Protein AF-0000000087538409 (afdb_homodimer)

pLDDT: mean 85.41, std 25.14, range [17.2, 98.81]

Secondary structure (DSSP, 8-state):
-------------------------------------------------EEEEE-TTTHHHHHHHHHHHHHHHSBHHHH-TTS-SSB--EEEEE--HHHHHHHHHHTS-SEEEESSPPPHHHHHHSTTEEEEEEEEEEEEEEE-TT-GGGGT-SEE-HHHHHHHHHTSS-BHHHH-TTS-S-B-EEEEE-TTSHHHHHHIIIIITTSPPPTTSEEESSHHHHHHHHHT-TTEEEEEEHHHHHHTBTTBEE-EETTB---HHHHHTT-S-SEEEEEEEEESS--HHHHHHHHHHHSHHHHHHHHHTT-EE--/-------------------------------------------------EEEEE-TTTHHHHHHHHHHHHHHHSBHHHH-TTS-SSB--EEEEE--HHHHHHHHHHTS-SEEEESSPPPHHHHHHSTTEEEEEEEEEEEEEEE-TT-GGGGT-SEE-HHHHHHHHHTSS-BHHHH-TTS-S-B-EEEEE-TTSHHHHHHIIIIITTSPPPTTPEEESSHHHHHHHHHT-TTEEEEEEHHHHHHTBTTBEE-EETTB---HHHHHTT-S-SEEEEEEEEESS--HHHHHHHHHHHSHHHHHHHHHTT-EE--

InterPro domains:
  IPR024370 PBP domain [PF12849] (41-295)
  IPR050811 Phosphate-binding ABC transporter substrate-binding [PTHR30570] (4-311)

Sequence (622 aa):
MKKKLMSVLLAAAMVASMAVGCGSDKKASSDSGDTKKTESTEKKTESNQILFNGSSTLAPVITSIATNFFDTYGTWDAYDSSLPKEDIAIYVSAGGSGQGTKAVIDGTSTFGMVARSVKDEEKEAIKDEKEYQVGIDALTIAVNPENPVTGVLDDLSTEQIVSLFSGKYATWKDLDPSLPDEKVVVITRDINGGAHEVFQKNIMGDTEVSSEAIQASSMGELVQDIIDNKYAIGYASFGVANQNAGKVVTLKVNGVEPTKENIIDGSYIIQRPLLIVGSGDPTDVQQAFLDVILGETGQKTVEDMGFIPMKMKKKLMSVLLAAAMVASMAVGCGSDKKASSDSGDTKKTESTEKKTESNQILFNGSSTLAPVITSIATNFFDTYGTWDAYDSSLPKEDIAIYVSAGGSGQGTKAVIDGTSTFGMVARSVKDEEKEAIKDEKEYQVGIDALTIAVNPENPVTGVLDDLSTEQIVSLFSGKYATWKDLDPSLPDEKVVVITRDINGGAHEVFQKNIMGDTEVSSEAIQASSMGELVQDIIDNKYAIGYASFGVANQNAGKVVTLKVNGVEPTKENIIDGSYIIQRPLLIVGSGDPTDVQQAFLDVILGETGQKTVEDMGFIPMK

Radius of gyration: 35.16 Å; Cα contacts (8 Å, |Δi|>4): 1234; chains: 2; bounding box: 107×156×72 Å

Organism: NCBI:txid88431

Foldseek 3Di:
DDDPDDDDDDDDDDDDDDDDDDDDDDDPPPPPPPPPPPPPPVVPPPPLEAEEEAAPLCQVLLVVLQVVVCVVQQAPCSLPVVDDGDGHHYYGYYQHQVVQLVCQLVVVGFKGKHFADDDPVSQVSFAQKDKDFLFKWFFFKKAFPLACVVVVAQEDELVRVLCLQLCVVQAPCSVPVVHDRHGAAEEEADPRHNLLVLCCVQRNNPRDGHPRHHHDPDLLRRLVVRLVDRRYIYTHTQQSCVVVPPSMGTGHYPPHDPDLVCVLVCVRPRMTTTIMMHHPDDDPSRVSSSCSCLDDNNQVSCVVSGGRGPD/DDDDPDDDDDDDDPDPDDDDDDDDDPDPPPPPPPPPPPPPPPPPPPPLEAEEEAAPLCQVLLVVLQVVVCVVQQAPCSLPVVDDRDGHHYYGYYQHQVVQLVCQLVVVGFKGKHFADDDPVSQVSFAQKDKDFLFKWFFFKKAFPLACVVVVAQEDELVRVLCLQLCVVQAPCSVPVVHDRHGAAEEEADPRHNLLVLCCVQRNNPRDGHPRHHHDPDLLRRLVVRLVDRRYIYTHIQQSCVVVPPSMGTGHYPPHDPDLVCVLVCVRPRMTTTIMMHHPDDDPSRVSSSCSCLDDNNQVSCVVSGGRGPD

Solvent-accessible surface area (backbone atoms only — not comparable to full-atom values): 33924 Å² total; per-residue (Å²): 136,86,81,86,74,88,73,93,75,90,86,88,73,92,77,89,90,85,92,86,88,86,84,81,83,78,78,79,76,79,73,78,72,73,75,68,75,71,69,70,68,70,69,74,76,75,74,85,58,43,33,38,28,4,12,54,80,48,30,60,54,53,43,50,44,48,32,52,50,29,43,67,40,46,26,39,24,68,74,38,73,90,42,60,91,41,68,44,42,49,32,34,20,29,56,15,26,69,42,2,55,48,30,40,54,71,62,76,23,59,28,10,25,25,40,40,80,80,49,71,72,55,48,71,59,23,61,63,56,39,80,44,72,54,29,37,44,36,44,37,42,31,27,13,65,76,18,69,54,69,80,75,49,62,60,39,43,67,68,53,49,37,29,44,44,37,44,73,30,47,27,44,27,66,77,37,79,89,40,59,89,42,65,54,40,36,40,40,56,31,86,69,39,42,62,33,58,48,47,36,58,75,64,32,53,89,51,59,68,28,89,81,42,44,64,19,57,40,66,69,51,38,47,48,52,23,53,76,26,49,52,20,37,32,62,29,39,46,24,63,45,59,76,35,63,80,48,44,38,73,40,20,47,70,78,30,53,86,39,73,67,31,46,74,74,51,65,29,70,54,54,32,45,29,29,39,33,35,58,48,79,70,53,72,70,52,44,53,50,51,48,42,48,70,29,71,71,24,23,48,50,36,37,75,71,31,37,43,39,78,112,142,73,85,79,82,80,78,86,93,85,77,84,80,82,78,73,85,76,84,77,82,81,80,80,82,73,77,78,74,79,74,78,72,73,73,71,70,73,71,70,67,70,70,74,74,74,72,84,58,43,34,38,29,4,13,55,80,47,31,62,53,52,43,50,46,48,31,51,50,28,45,66,42,47,26,40,24,68,72,40,73,91,41,60,90,42,69,44,42,48,34,34,19,29,56,16,26,69,42,2,52,48,29,38,56,71,63,77,23,60,28,12,24,25,42,40,81,82,48,69,69,55,47,71,60,24,59,61,55,40,79,44,71,53,28,36,46,38,44,37,42,29,26,12,66,74,18,70,55,68,81,74,48,63,59,38,42,66,67,53,49,37,30,46,44,38,45,75,30,47,24,44,26,68,77,38,78,89,41,59,91,41,64,54,41,38,40,41,54,33,86,68,38,43,63,32,56,50,47,35,59,77,62,32,52,89,52,61,66,28,89,80,41,45,64,22,60,40,65,67,52,38,47,48,53,23,53,76,27,50,52,20,37,32,61,28,41,46,24,62,47,60,75,36,63,82,49,44,38,75,40,20,47,70,78,30,54,86,40,74,67,32,46,72,73,50,67,29,69,55,54,32,45,29,30,38,33,37,58,47,80,71,53,72,71,54,43,52,51,50,48,43,48,69,29,71,70,23,22,48,50,37,38,74,72,31,35,43,40,77,112

Nearest PDB structures (foldseek):
  4omb-assembly4_D  TM=8.340E-01  e=1.895E-20  Pseudomonas aeruginosa
  4jwo-assembly1_A  TM=7.288E-01  e=7.979E-22  Planctopirus limnophila DSM 3776
  4pqj-assembly1_A  TM=8.179E-01  e=4.902E-20  Pseudomonas aeruginosa
  4pqj-assembly2_C  TM=8.189E-01  e=9.236E-20  Pseudomonas aeruginosa
  7dm2-assembly1_A  TM=7.806E-01  e=3.714E-16  Mycobacterium tuberculosis H37Rv

Structure (mmCIF, N/CA/C/O backbone):
data_AF-0000000087538409-model_v1
#
loop_
_entity.id
_entity.type
_entity.pdbx_description
1 polymer 'Phosphate ABC transporter substrate-binding protein'
#
loop_
_atom_site.group_PDB
_atom_site.id
_atom_site.type_symbol
_atom_site.label_atom_id
_atom_site.label_alt_id
_atom_site.label_comp_id
_atom_site.label_asym_id
_atom_site.label_entity_id
_atom_site.label_seq_id
_atom_site.pdbx_PDB_ins_code
_atom_site.Cartn_x
_atom_site.Cartn_y
_atom_site.Cartn_z
_atom_site.occupancy
_atom_site.B_iso_or_equiv
_atom_site.auth_seq_id
_atom_site.auth_comp_id
_atom_site.auth_asym_id
_atom_site.auth_atom_id
_atom_site.pdbx_PDB_model_num
ATOM 1 N N . MET A 1 1 ? -17.938 -83.938 6.137 1 18.19 1 MET A N 1
ATOM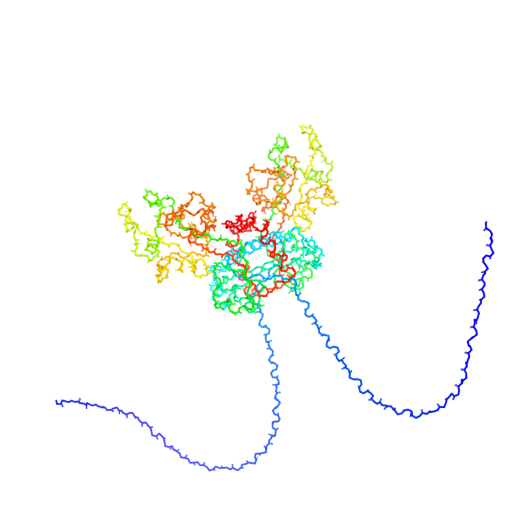 2 C CA . MET A 1 1 ? -18.781 -84.375 7.23 1 18.19 1 MET A CA 1
ATOM 3 C C . MET A 1 1 ? -18.984 -83.312 8.273 1 18.19 1 MET A C 1
ATOM 5 O O . MET A 1 1 ? -20.047 -83.188 8.898 1 18.19 1 MET A O 1
ATOM 9 N N . LYS A 1 2 ? -17.859 -82.625 8.828 1 18.08 2 LYS A N 1
ATOM 10 C CA . LYS A 1 2 ? -17.922 -82.312 10.258 1 18.08 2 LYS A CA 1
ATOM 11 C C . LYS A 1 2 ? -18.891 -81.188 10.523 1 18.08 2 LYS A C 1
ATOM 13 O O . LYS A 1 2 ? -19.234 -80.438 9.602 1 18.08 2 LYS A O 1
ATOM 18 N N . LYS A 1 3 ? -18.5 -80.25 11.602 1 18.27 3 LYS A N 1
ATOM 19 C CA . LYS A 1 3 ? -18.859 -79.875 12.977 1 18.27 3 LYS A CA 1
ATOM 20 C C . LYS A 1 3 ? -19.484 -78.5 13.055 1 18.27 3 LYS A C 1
ATOM 22 O O . LYS A 1 3 ? -18.766 -77.5 12.984 1 18.27 3 LYS A O 1
ATOM 27 N N . LYS A 1 4 ? -20.438 -78.125 12.227 1 22.22 4 LYS A N 1
ATOM 28 C CA . LYS A 1 4 ? -21.266 -76.875 12.227 1 22.22 4 LYS A CA 1
ATOM 29 C C . LYS A 1 4 ? -21.75 -76.562 13.641 1 22.22 4 LYS A C 1
ATOM 31 O O . LYS A 1 4 ? -22.734 -77.125 14.109 1 22.22 4 LYS A O 1
ATOM 36 N N . LEU A 1 5 ? -20.812 -76.312 14.531 1 20.77 5 LEU A N 1
ATOM 37 C CA . LEU A 1 5 ? -20.906 -76.188 15.984 1 20.77 5 LEU A CA 1
ATOM 38 C C . LEU A 1 5 ? -21.984 -75.188 16.375 1 20.77 5 LEU A C 1
ATOM 40 O O . LEU A 1 5 ? -22.406 -74.375 15.562 1 20.77 5 LEU A O 1
ATOM 44 N N . MET A 1 6 ? -21.75 -74.25 17.406 1 20.11 6 MET A N 1
ATOM 45 C CA . MET A 1 6 ? -22.125 -74.125 18.812 1 20.11 6 MET A CA 1
ATOM 46 C C . MET A 1 6 ? -23.172 -73.062 19.016 1 20.11 6 MET A C 1
ATOM 48 O O . MET A 1 6 ? -23.391 -72.188 18.156 1 20.11 6 MET A O 1
ATOM 52 N N . SER A 1 7 ? -23.281 -72.312 20.266 1 19.08 7 SER A N 1
ATOM 53 C CA . SER A 1 7 ? -24.031 -72.25 21.516 1 19.08 7 SER A CA 1
ATOM 54 C C . SER A 1 7 ? -24.656 -70.875 21.734 1 19.08 7 SER A C 1
ATOM 56 O O . SER A 1 7 ? -25.219 -70.625 22.781 1 19.08 7 SER A O 1
ATOM 58 N N . VAL A 1 8 ? -24.844 -70 20.766 1 20.36 8 VAL A N 1
ATOM 59 C CA . VAL A 1 8 ? -24.891 -68.688 21.391 1 20.36 8 VAL A CA 1
ATOM 60 C C . VAL A 1 8 ? -26.078 -68.562 22.344 1 20.36 8 VAL A C 1
ATOM 62 O O . VAL A 1 8 ? -27.203 -68.875 21.969 1 20.36 8 VAL A O 1
ATOM 65 N N . LEU A 1 9 ? -25.938 -68.062 23.609 1 17.55 9 LEU A N 1
ATOM 66 C CA . LEU A 1 9 ? -26.391 -68.188 25 1 17.55 9 LEU A CA 1
ATOM 67 C C . LEU A 1 9 ? -27.578 -67.25 25.25 1 17.55 9 LEU A C 1
ATOM 69 O O . LEU A 1 9 ? -28.594 -67.688 25.812 1 17.55 9 LEU A O 1
ATOM 73 N N . LEU A 1 10 ? -27.531 -65.875 25.281 1 17.89 10 LEU A N 1
ATOM 74 C CA . LEU A 1 10 ? -27.734 -65.312 26.609 1 17.89 10 LEU A CA 1
ATOM 75 C C . LEU A 1 10 ? -29.219 -65.188 26.938 1 17.89 10 LEU A C 1
ATOM 77 O O . LEU A 1 10 ? -30.047 -65.062 26.031 1 17.89 10 LEU A O 1
ATOM 81 N N . ALA A 1 11 ? -29.547 -64.562 28.219 1 17.5 11 ALA A N 1
ATOM 82 C CA . ALA A 1 11 ? -30.234 -64.812 29.484 1 17.5 11 ALA A CA 1
ATOM 83 C C . ALA A 1 11 ? -31.578 -64.125 29.547 1 17.5 11 ALA A C 1
ATOM 85 O O . ALA A 1 11 ? -32.625 -64.75 29.719 1 17.5 11 ALA A O 1
ATOM 86 N N . ALA A 1 12 ? -31.781 -63.031 30.469 1 17.2 12 ALA A N 1
ATOM 87 C CA . ALA A 1 12 ? -32.5 -63.125 31.734 1 17.2 12 ALA A CA 1
ATOM 88 C C . ALA A 1 12 ? -33.906 -62.531 31.625 1 17.2 12 ALA A C 1
ATOM 90 O O . ALA A 1 12 ? -34.094 -61.562 30.891 1 17.2 12 ALA A O 1
ATOM 91 N N . ALA A 1 13 ? -34.906 -62.906 32.469 1 18.64 13 ALA A N 1
ATOM 92 C CA . ALA A 1 13 ? -36.312 -63.25 32.719 1 18.64 13 ALA A CA 1
ATOM 93 C C . ALA A 1 13 ? -37.031 -62.125 33.438 1 18.64 13 ALA A C 1
ATOM 95 O O . ALA A 1 13 ? -38.25 -62.188 33.656 1 18.64 13 ALA A O 1
ATOM 96 N N . MET A 1 14 ? -36.562 -60.906 33.781 1 17.44 14 MET A N 1
ATOM 97 C CA . MET A 1 14 ? -37.156 -60.688 35.094 1 17.44 14 MET A CA 1
ATOM 98 C C . MET A 1 14 ? -38.625 -60.344 34.969 1 17.44 14 MET A C 1
ATOM 100 O O . MET A 1 14 ? -39.031 -59.625 34.062 1 17.44 14 MET A O 1
ATOM 104 N N . VAL A 1 15 ? -39.594 -60.75 35.906 1 19.72 15 VAL A N 1
ATOM 105 C CA . VAL A 1 15 ? -40.969 -61.156 36.125 1 19.72 15 VAL A CA 1
ATOM 106 C C . VAL A 1 15 ? -41.844 -60 36.594 1 19.72 15 VAL A C 1
ATOM 108 O O . VAL A 1 15 ? -42.938 -59.781 36.094 1 19.72 15 VAL A O 1
ATOM 111 N N . ALA A 1 16 ? -41.656 -59.188 37.75 1 18.34 16 ALA A N 1
ATOM 112 C CA . ALA A 1 16 ? -42.656 -59.406 38.781 1 18.34 16 ALA A CA 1
ATOM 113 C C . ALA A 1 16 ? -43.875 -58.531 38.562 1 18.34 16 ALA A C 1
ATOM 115 O O . ALA A 1 16 ? -43.812 -57.531 37.875 1 18.34 16 ALA A O 1
ATOM 116 N N . SER A 1 17 ? -44.719 -58.094 39.688 1 18.78 17 SER A N 1
ATOM 117 C CA . SER A 1 17 ? -46.094 -58.344 40.188 1 18.78 17 SER A CA 1
ATOM 118 C C . SER A 1 17 ? -46.938 -57.062 40.094 1 18.78 17 SER A C 1
ATOM 120 O O . SER A 1 17 ? -46.406 -56 39.812 1 18.78 17 SER A O 1
ATOM 122 N N . MET A 1 18 ? -47.5 -56.375 41.312 1 19.45 18 MET A N 1
ATOM 123 C CA . MET A 1 18 ? -48.875 -56.438 41.812 1 19.45 18 MET A CA 1
ATOM 124 C C . MET A 1 18 ? -49.594 -55.094 41.594 1 19.45 18 MET A C 1
ATOM 126 O O . MET A 1 18 ? -50.688 -55.062 41.031 1 19.45 18 MET A O 1
ATOM 130 N N . ALA A 1 19 ? -49.719 -54.031 42.656 1 20.64 19 ALA A N 1
ATOM 131 C CA . ALA A 1 19 ? -50.906 -53.75 43.438 1 20.64 19 ALA A CA 1
ATOM 132 C C . ALA A 1 19 ? -51.656 -52.531 42.844 1 20.64 19 ALA A C 1
ATOM 134 O O . ALA A 1 19 ? -51.094 -51.719 42.125 1 20.64 19 ALA A O 1
ATOM 135 N N . VAL A 1 20 ? -52.75 -51.781 43.625 1 22.7 20 VAL A N 1
ATOM 136 C CA . VAL A 1 20 ? -54.188 -51.5 43.594 1 22.7 20 VAL A CA 1
ATOM 137 C C . VAL A 1 20 ? -54.406 -50 43.375 1 22.7 20 VAL A C 1
ATOM 139 O O . VAL A 1 20 ? -55.281 -49.625 42.625 1 22.7 20 VAL A O 1
ATOM 142 N N . GLY A 1 21 ? -53.781 -48.938 44.094 1 21.14 21 GLY A N 1
ATOM 143 C CA . GLY A 1 21 ? -54.688 -48.094 44.875 1 21.14 21 GLY A CA 1
ATOM 144 C C . GLY A 1 21 ? -55.344 -47.031 44 1 21.14 21 GLY A C 1
ATOM 145 O O . GLY A 1 21 ? -54.906 -46.75 42.906 1 21.14 21 GLY A O 1
ATOM 146 N N . CYS A 1 22 ? -55.75 -45.656 44.688 1 25.19 22 CYS A N 1
ATOM 147 C CA . CYS A 1 22 ? -56.875 -44.781 45 1 25.19 22 CYS A CA 1
ATOM 148 C C . CYS A 1 22 ? -56.969 -43.625 44.062 1 25.19 22 CYS A C 1
ATOM 150 O O . CYS A 1 22 ? -55.938 -43.188 43.5 1 25.19 22 CYS A O 1
ATOM 152 N N . GLY A 1 23 ? -58.125 -42.906 43.781 1 23.8 23 GLY A N 1
ATOM 153 C CA . GLY A 1 23 ? -58.938 -42.219 42.812 1 23.8 23 GLY A CA 1
ATOM 154 C C . GLY A 1 23 ? -58.656 -40.719 42.75 1 23.8 23 GLY A C 1
ATOM 155 O O . GLY A 1 23 ? -59.344 -39.969 42.062 1 23.8 23 GLY A O 1
ATOM 156 N N . SER A 1 24 ? -57.688 -40.062 43.469 1 24.33 24 SER A N 1
ATOM 157 C CA . SER A 1 24 ? -58.031 -38.719 43.906 1 24.33 24 SER A CA 1
ATOM 158 C C . SER A 1 24 ? -58.156 -37.75 42.75 1 24.33 24 SER A C 1
ATOM 160 O O . SER A 1 24 ? -57.562 -37.969 41.688 1 24.33 24 SER A O 1
ATOM 162 N N . ASP A 1 25 ? -58.938 -36.656 42.906 1 25 25 ASP A N 1
ATOM 163 C CA . ASP A 1 25 ? -59.75 -35.656 42.219 1 25 25 ASP A CA 1
ATOM 164 C C . ASP A 1 25 ? -58.875 -34.562 41.594 1 25 25 ASP A C 1
ATOM 166 O O . ASP A 1 25 ? -58.125 -33.906 42.312 1 25 25 ASP A O 1
ATOM 170 N N . LYS A 1 26 ? -58.312 -34.594 40.406 1 22.38 26 LYS A N 1
ATOM 171 C CA . LYS A 1 26 ? -57.344 -33.688 39.812 1 22.38 26 LYS A CA 1
ATOM 172 C C . LYS A 1 26 ? -58.031 -32.406 39.344 1 22.38 26 LYS A C 1
ATOM 174 O O . LYS A 1 26 ? -58.906 -32.438 38.469 1 22.38 26 LYS A O 1
ATOM 179 N N . LYS A 1 27 ? -58.125 -31.484 40.312 1 25.94 27 LYS A N 1
ATOM 180 C CA . LYS A 1 27 ? -58.5 -30.125 39.969 1 25.94 27 LYS A CA 1
ATOM 181 C C . LYS A 1 27 ? -57.656 -29.594 38.812 1 25.94 27 LYS A C 1
ATOM 183 O O . LYS A 1 27 ? -56.406 -29.734 38.844 1 25.94 27 LYS A O 1
ATOM 188 N N . ALA A 1 28 ? -58.156 -29.359 37.656 1 25.31 28 ALA A N 1
ATOM 189 C CA . ALA A 1 28 ? -57.656 -28.891 36.375 1 25.31 28 ALA A CA 1
ATOM 190 C C . ALA A 1 28 ? -57.094 -27.484 36.469 1 25.31 28 ALA A C 1
ATOM 192 O O . ALA A 1 28 ? -57.812 -26.516 36.688 1 25.31 28 ALA A O 1
ATOM 193 N N . SER A 1 29 ? -56.031 -27.281 37.312 1 25.67 29 SER A N 1
ATOM 194 C CA . SER A 1 29 ? -55.469 -25.922 37.312 1 25.67 29 SER A CA 1
ATOM 195 C C . SER A 1 29 ? -55.094 -25.469 35.906 1 25.67 29 SER A C 1
ATOM 197 O O . SER A 1 29 ? -54.375 -26.188 35.188 1 25.67 29 SER A O 1
ATOM 199 N N . SER A 1 30 ? -56 -24.594 35.25 1 27.72 30 SER A N 1
ATOM 200 C CA . SER A 1 30 ? -55.844 -23.906 34 1 27.72 30 SER A CA 1
ATOM 201 C C . SER A 1 30 ? -54.5 -23.141 33.938 1 27.72 30 SER A C 1
ATOM 203 O O . SER A 1 30 ? -54.312 -22.188 34.656 1 27.72 30 SER A O 1
ATOM 205 N N . ASP A 1 31 ? -53.406 -23.812 33.812 1 27.62 31 ASP A N 1
ATOM 206 C CA . ASP A 1 31 ? -52.094 -23.203 33.656 1 27.62 31 ASP A CA 1
ATOM 207 C C . ASP A 1 31 ? -52.031 -22.344 32.406 1 27.62 31 ASP A C 1
ATOM 209 O O . ASP A 1 31 ? -52.219 -22.844 31.281 1 27.62 31 ASP A O 1
ATOM 213 N N . SER A 1 32 ? -52.719 -21.109 32.469 1 32.84 32 SER A N 1
ATOM 214 C CA . SER A 1 32 ? -52.469 -20.125 31.438 1 32.84 32 SER A CA 1
ATOM 215 C C . SER A 1 32 ? -50.969 -20.016 31.141 1 32.84 32 SER A C 1
ATOM 217 O O . SER A 1 32 ? -50.188 -19.641 32.031 1 32.84 32 SER A O 1
ATOM 219 N N . GLY A 1 33 ? -50.469 -20.875 30.312 1 30.36 33 GLY A N 1
ATOM 220 C CA . GLY A 1 33 ? -49.125 -20.859 29.75 1 30.36 33 GLY A CA 1
ATOM 221 C C . GLY A 1 33 ? -48.75 -19.5 29.188 1 30.36 33 GLY A C 1
ATOM 222 O O . GLY A 1 33 ? -49.375 -19.016 28.25 1 30.36 33 GLY A O 1
ATOM 223 N N . ASP A 1 34 ? -48.406 -18.609 30.109 1 33.59 34 ASP A N 1
ATOM 224 C CA . ASP A 1 34 ? -47.75 -17.391 29.656 1 33.59 34 ASP A CA 1
ATOM 225 C C . ASP A 1 34 ? -46.656 -17.719 28.641 1 33.59 34 ASP A C 1
ATOM 227 O O . ASP A 1 34 ? -45.719 -18.484 28.922 1 33.59 34 ASP A O 1
ATOM 231 N N . THR A 1 35 ? -47.062 -17.828 27.406 1 28.41 35 THR A N 1
ATOM 232 C CA . THR A 1 35 ? -46.062 -17.812 26.344 1 28.41 35 THR A CA 1
ATOM 233 C C . THR A 1 35 ? -45.094 -16.641 26.531 1 28.41 35 THR A C 1
ATOM 235 O O . THR A 1 35 ? -45.5 -15.484 26.422 1 28.41 35 THR A O 1
ATOM 238 N N . LYS A 1 36 ? -44.156 -16.797 27.438 1 32.44 36 LY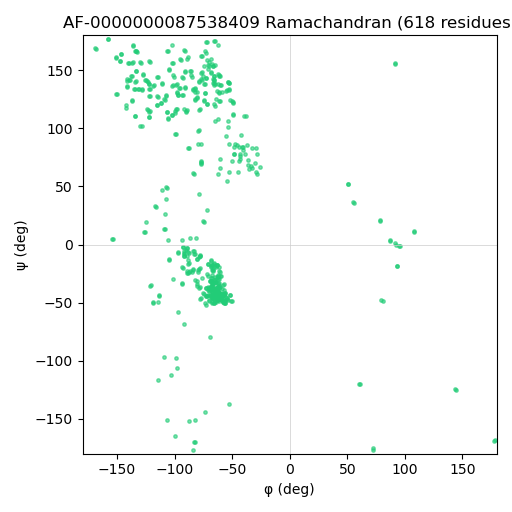S A N 1
ATOM 239 C CA . LYS A 1 36 ? -43 -15.922 27.391 1 32.44 36 LYS A CA 1
ATOM 240 C C . LYS A 1 36 ? -42.5 -15.719 25.953 1 32.44 36 LYS A C 1
ATOM 242 O O . LYS A 1 36 ? -42.156 -16.688 25.281 1 32.44 36 LYS A O 1
ATOM 247 N N . LYS A 1 37 ? -42.969 -14.664 25.375 1 32.66 37 LYS A N 1
ATOM 248 C CA . LYS A 1 37 ? -42.219 -14.172 24.219 1 32.66 37 LYS A CA 1
ATOM 249 C C . LYS A 1 37 ? -40.719 -14.258 24.469 1 32.66 37 LYS A C 1
ATOM 251 O O . LYS A 1 37 ? -40.188 -13.586 25.344 1 32.66 37 LYS A O 1
ATOM 256 N N . THR A 1 38 ? -40.188 -15.43 24.281 1 31.78 38 THR A N 1
ATOM 257 C CA . THR A 1 38 ? -38.75 -15.438 24.109 1 31.78 38 THR A CA 1
ATOM 258 C C . THR A 1 38 ? -38.312 -14.328 23.172 1 31.78 38 THR A C 1
ATOM 260 O O . THR A 1 38 ? -38.594 -14.359 21.969 1 31.78 38 THR A O 1
ATOM 263 N N . GLU A 1 39 ? -38.375 -13.078 23.641 1 32.16 39 GLU A N 1
ATOM 264 C CA . GLU A 1 39 ? -37.594 -12.117 22.891 1 32.16 39 GLU A CA 1
ATOM 265 C C . GLU A 1 39 ? -36.25 -12.734 22.438 1 32.16 39 GLU A C 1
ATOM 267 O O . GLU A 1 39 ? -35.438 -13.141 23.25 1 32.16 39 GLU A O 1
ATOM 272 N N . SER A 1 40 ? -36.312 -13.516 21.422 1 31.45 40 SER A N 1
ATOM 273 C CA . SER A 1 40 ? -35.062 -13.766 20.734 1 31.45 40 SER A CA 1
ATOM 274 C C . SER A 1 40 ? -34.156 -12.523 20.734 1 31.45 40 SER A C 1
ATOM 276 O O . SER A 1 40 ? -34.5 -11.516 20.109 1 31.45 40 SER A O 1
ATOM 278 N N . THR A 1 41 ? -33.719 -12.125 21.922 1 32.75 41 THR A N 1
ATOM 279 C CA . THR A 1 41 ? -32.562 -11.234 21.781 1 32.75 41 THR A CA 1
ATOM 280 C C . THR A 1 41 ? -31.703 -11.633 20.578 1 32.75 41 THR A C 1
ATOM 282 O O . THR A 1 41 ? -31.109 -12.703 20.562 1 32.75 41 THR A O 1
ATOM 285 N N . GLU A 1 42 ? -32.188 -11.477 19.422 1 34.81 42 GLU A N 1
ATOM 286 C CA . GLU A 1 42 ? -31.219 -11.508 18.328 1 34.81 42 GLU A CA 1
ATOM 287 C C . GLU A 1 42 ? -29.859 -11 18.797 1 34.81 42 GLU A C 1
ATOM 289 O O . GLU A 1 42 ? -29.719 -9.844 19.188 1 34.81 42 GLU A O 1
ATOM 294 N N . LYS A 1 43 ? -29.219 -11.742 19.594 1 35.47 43 LYS A N 1
ATOM 295 C CA . LYS A 1 43 ? -27.812 -11.406 19.844 1 35.47 43 LYS A CA 1
ATOM 296 C C . LYS A 1 43 ? -27.188 -10.719 18.625 1 35.47 43 LYS A C 1
ATOM 298 O O . LYS A 1 43 ? -27.141 -11.297 17.547 1 35.47 43 LYS A O 1
ATOM 303 N N . LYS A 1 44 ? -27.312 -9.531 18.406 1 38.25 44 LYS A N 1
ATOM 304 C CA . LYS A 1 44 ? -26.5 -8.773 17.469 1 38.25 44 LYS A CA 1
ATOM 305 C C . LYS A 1 44 ? -25.109 -9.383 17.328 1 38.25 44 LYS A C 1
ATOM 307 O O . LYS A 1 44 ? -24.297 -9.297 18.25 1 38.25 44 LYS A O 1
ATOM 312 N N . THR A 1 45 ? -24.766 -10.531 16.938 1 44.22 45 THR A N 1
ATOM 313 C CA . THR A 1 45 ? -23.469 -11.172 16.703 1 44.22 45 THR A CA 1
ATOM 314 C C . THR A 1 45 ? -22.484 -10.18 16.109 1 44.22 45 THR A C 1
ATOM 316 O O . THR A 1 45 ? -22.688 -9.664 15.016 1 44.22 45 THR A O 1
ATOM 319 N N . GLU A 1 46 ? -21.812 -9.414 16.922 1 58.22 46 GLU A N 1
ATOM 320 C CA . GLU A 1 46 ? -20.781 -8.43 16.625 1 58.22 46 GLU A CA 1
ATOM 321 C C . GLU A 1 46 ? -19.844 -8.922 15.523 1 58.22 46 GLU A C 1
ATOM 323 O O . GLU A 1 46 ? -19.328 -10.047 15.594 1 58.22 46 GLU A O 1
ATOM 328 N N . SER A 1 47 ? -19.875 -8.32 14.32 1 77.5 47 SER A N 1
ATOM 329 C CA . SER A 1 47 ? -19 -8.617 13.18 1 77.5 47 SER A CA 1
ATOM 330 C C . SER A 1 47 ? -17.547 -8.648 13.602 1 77.5 47 SER A C 1
ATOM 332 O O . SER A 1 47 ? -17.109 -7.852 14.43 1 77.5 47 SER A O 1
ATOM 334 N N . ASN A 1 48 ? -16.797 -9.773 13.414 1 91.5 48 ASN A N 1
ATOM 335 C CA . ASN A 1 48 ? -15.367 -9.883 13.68 1 91.5 48 ASN A CA 1
ATOM 336 C C . ASN A 1 48 ? -14.539 -9.172 12.617 1 91.5 48 ASN A C 1
ATOM 338 O O . ASN A 1 48 ? -13.336 -9.43 12.477 1 91.5 48 ASN A O 1
ATOM 342 N N . GLN A 1 49 ? -15.242 -8.273 11.922 1 94.75 49 GLN A N 1
ATOM 343 C CA . GLN A 1 49 ? -14.516 -7.395 11.008 1 94.75 49 GLN A CA 1
ATOM 344 C C . GLN A 1 49 ? -13.836 -6.258 11.766 1 94.75 49 GLN A C 1
ATOM 346 O O . GLN A 1 49 ? -14.383 -5.734 12.734 1 94.75 49 GLN A O 1
ATOM 351 N N . ILE A 1 50 ? -12.648 -5.934 11.336 1 98.19 50 ILE A N 1
ATOM 352 C CA . ILE A 1 50 ? -11.938 -4.797 11.914 1 98.19 50 ILE A CA 1
ATOM 353 C C . ILE A 1 50 ? -11.875 -3.658 10.898 1 98.19 50 ILE A C 1
ATOM 355 O O . ILE A 1 50 ? -11.43 -3.85 9.766 1 98.19 50 ILE A O 1
ATOM 359 N N . LEU A 1 51 ? -12.344 -2.494 11.281 1 98.31 51 LEU A N 1
ATOM 360 C CA . LEU A 1 51 ? -12.312 -1.313 10.422 1 98.31 51 LEU A CA 1
ATOM 361 C C . LEU A 1 51 ? -11.266 -0.315 10.914 1 98.31 51 LEU A C 1
ATOM 363 O O . LEU A 1 51 ? -11.242 0.032 12.094 1 98.31 51 LEU A O 1
ATOM 367 N N . PHE A 1 52 ? -10.414 0.088 10.008 1 98.75 52 PHE A N 1
ATOM 368 C CA . PHE A 1 52 ? -9.484 1.191 10.234 1 98.75 52 PHE A CA 1
ATOM 369 C C . PHE A 1 52 ? -9.867 2.4 9.383 1 98.75 52 PHE A C 1
ATOM 371 O O . PHE A 1 52 ? -10.25 2.256 8.219 1 98.75 52 PHE A O 1
ATOM 378 N N . ASN A 1 53 ? -9.789 3.611 9.953 1 97.94 53 ASN A N 1
ATOM 379 C CA . ASN A 1 53 ? -9.961 4.879 9.25 1 97.94 53 ASN A CA 1
ATOM 380 C C . ASN A 1 53 ? -8.992 5.941 9.766 1 97.94 53 ASN A C 1
ATOM 382 O O . ASN A 1 53 ? -8.688 5.988 10.961 1 97.94 53 ASN A O 1
ATOM 386 N N . GLY A 1 54 ? -8.453 6.797 8.828 1 95.69 54 GLY A N 1
ATOM 387 C CA . GLY A 1 54 ? -7.707 7.93 9.352 1 95.69 54 GLY A CA 1
ATOM 388 C C . GLY A 1 54 ? -6.504 8.297 8.508 1 95.69 54 GLY A C 1
ATOM 389 O O . GLY A 1 54 ? -6.621 8.461 7.289 1 95.69 54 GLY A O 1
ATOM 390 N N . SER A 1 55 ? -5.348 8.328 9.102 1 93.25 55 SER A N 1
ATOM 391 C CA . SER A 1 55 ? -4.102 8.828 8.523 1 93.25 55 SER A CA 1
ATOM 392 C C . SER A 1 55 ? -3.82 8.188 7.172 1 93.25 55 SER A C 1
ATOM 394 O O . SER A 1 55 ? -3.738 6.965 7.062 1 93.25 55 SER A O 1
ATOM 396 N N . SER A 1 56 ? -3.656 9.109 6.191 1 91.25 56 SER A N 1
ATOM 397 C CA . SER A 1 56 ? -3.271 8.625 4.867 1 91.25 56 SER A CA 1
ATOM 398 C C . SER A 1 56 ? -1.852 8.07 4.871 1 91.25 56 SER A C 1
ATOM 400 O O . SER A 1 56 ? -1.481 7.293 3.992 1 91.25 56 SER A O 1
ATOM 402 N N . THR A 1 57 ? -1.023 8.414 5.844 1 90.62 57 THR A N 1
ATOM 403 C CA . THR A 1 57 ? 0.32 7.867 6.004 1 90.62 57 THR A CA 1
ATOM 404 C C . THR A 1 57 ? 0.264 6.406 6.438 1 90.62 57 THR A C 1
ATOM 406 O O . THR A 1 57 ? 1.009 5.566 5.926 1 90.62 57 THR A O 1
ATOM 409 N N . LEU A 1 58 ? -0.646 6.086 7.305 1 95.25 58 LEU A N 1
ATOM 410 C CA . LEU A 1 58 ? -0.7 4.762 7.918 1 95.25 58 LEU A CA 1
ATOM 411 C C . LEU A 1 58 ? -1.534 3.805 7.074 1 95.25 58 LEU A C 1
ATOM 413 O O . LEU A 1 58 ? -1.37 2.586 7.164 1 95.25 58 LEU A O 1
ATOM 417 N N . ALA A 1 59 ? -2.461 4.305 6.27 1 95.88 59 ALA A N 1
ATOM 418 C CA . ALA A 1 59 ? -3.426 3.453 5.574 1 95.88 59 ALA A CA 1
ATOM 419 C C . ALA A 1 59 ? -2.717 2.4 4.73 1 95.88 59 ALA A C 1
ATOM 421 O O . ALA A 1 59 ? -2.988 1.205 4.859 1 95.88 59 ALA A O 1
ATOM 422 N N . PRO A 1 60 ? -1.716 2.764 3.902 1 94.06 60 PRO A N 1
ATOM 423 C CA . PRO A 1 60 ? -1.017 1.731 3.133 1 94.06 60 PRO A CA 1
ATOM 424 C C . PRO A 1 60 ? -0.246 0.755 4.02 1 94.06 60 PRO A C 1
ATOM 426 O O . PRO A 1 60 ? -0.116 -0.424 3.678 1 94.06 60 PRO A O 1
ATOM 429 N N . VAL A 1 61 ? 0.242 1.2 5.152 1 96 61 VAL A N 1
ATOM 430 C CA . VAL A 1 61 ? 1 0.351 6.062 1 96 61 VAL A CA 1
ATOM 431 C C . VAL A 1 61 ? 0.085 -0.72 6.656 1 96 61 VAL A C 1
ATOM 433 O O . VAL A 1 61 ? 0.388 -1.913 6.582 1 96 61 VAL A O 1
ATOM 436 N N . ILE A 1 62 ? -1.027 -0.287 7.156 1 98.38 62 ILE A N 1
ATOM 437 C CA . ILE A 1 62 ? -1.954 -1.211 7.801 1 98.38 62 ILE A CA 1
ATOM 438 C C . ILE A 1 62 ? -2.549 -2.156 6.762 1 98.38 62 ILE A C 1
ATOM 440 O O . ILE A 1 62 ? -2.744 -3.344 7.031 1 98.38 62 ILE A O 1
ATOM 444 N N . THR A 1 63 ? -2.824 -1.656 5.586 1 97.88 63 THR A N 1
ATOM 445 C CA . THR A 1 63 ? -3.318 -2.518 4.52 1 97.88 63 THR A CA 1
ATOM 446 C C . THR A 1 63 ? -2.299 -3.605 4.184 1 97.88 63 THR A C 1
ATOM 448 O O . THR A 1 63 ? -2.662 -4.77 4.004 1 97.88 63 THR A O 1
ATOM 451 N N . SER A 1 64 ? -1.058 -3.213 4.043 1 95.94 64 SER A N 1
ATOM 452 C CA . SER A 1 64 ? -0.011 -4.184 3.746 1 95.94 64 SER A CA 1
ATOM 453 C C . SER A 1 64 ? 0.072 -5.258 4.824 1 95.94 64 SER A C 1
ATOM 455 O O . SER A 1 64 ? 0.137 -6.449 4.52 1 95.94 64 SER A O 1
ATOM 457 N N . ILE A 1 65 ? 0.028 -4.855 6.07 1 97.56 65 ILE A N 1
ATOM 458 C CA . ILE A 1 65 ? 0.083 -5.801 7.18 1 97.56 65 ILE A CA 1
ATOM 459 C C . ILE A 1 65 ? -1.148 -6.703 7.152 1 97.56 65 ILE A C 1
ATOM 461 O O . ILE A 1 65 ? -1.038 -7.922 7.316 1 97.56 65 ILE A O 1
ATOM 465 N N . ALA A 1 66 ? -2.281 -6.102 6.914 1 98.06 66 ALA A N 1
ATOM 466 C CA . ALA A 1 66 ? -3.537 -6.848 6.871 1 98.06 66 ALA A CA 1
ATOM 467 C C . ALA A 1 66 ? -3.541 -7.848 5.723 1 98.06 66 ALA A C 1
ATOM 469 O O . ALA A 1 66 ? -3.982 -8.992 5.883 1 98.06 66 ALA A O 1
ATOM 470 N N . THR A 1 67 ? -3.107 -7.441 4.598 1 95 67 THR A N 1
ATOM 471 C CA . THR A 1 67 ? -3.055 -8.305 3.422 1 95 67 THR A CA 1
ATOM 472 C C . THR A 1 67 ? -2.135 -9.492 3.666 1 95 67 THR A C 1
ATOM 474 O O . THR A 1 67 ? -2.51 -10.641 3.406 1 95 67 THR A O 1
ATOM 477 N N . ASN A 1 68 ? -0.946 -9.203 4.211 1 93.75 68 ASN A N 1
ATOM 478 C CA . ASN A 1 68 ? -0.015 -10.281 4.531 1 93.75 68 ASN A CA 1
ATOM 479 C C . ASN A 1 68 ? -0.601 -11.242 5.566 1 93.75 68 ASN A C 1
ATOM 481 O O . ASN A 1 68 ? -0.412 -12.453 5.473 1 93.75 68 ASN A O 1
ATOM 485 N N . PHE A 1 69 ? -1.23 -10.695 6.527 1 96 69 PHE A N 1
ATOM 486 C CA . PHE A 1 69 ? -1.867 -11.484 7.574 1 96 69 PHE A CA 1
ATOM 487 C C . PHE A 1 69 ? -2.912 -12.422 6.98 1 96 69 PHE A C 1
ATOM 489 O O . PHE A 1 69 ? -2.934 -13.617 7.289 1 96 69 PHE A O 1
ATOM 496 N N . PHE A 1 70 ? -3.73 -11.984 6.102 1 94.5 70 PHE A N 1
ATOM 497 C CA . PHE A 1 70 ? -4.719 -12.812 5.418 1 94.5 70 PHE A CA 1
ATOM 498 C C . PHE A 1 70 ? -4.043 -13.875 4.562 1 94.5 70 PHE A C 1
ATOM 500 O O . PHE A 1 70 ? -4.418 -15.047 4.605 1 94.5 70 PHE A O 1
ATOM 507 N N . ASP A 1 71 ? -3.107 -13.406 3.789 1 91.31 71 ASP A N 1
ATOM 508 C CA . ASP A 1 71 ? -2.443 -14.336 2.879 1 91.31 71 ASP A CA 1
ATOM 509 C C . ASP A 1 71 ? -1.821 -15.5 3.643 1 91.31 71 ASP A C 1
ATOM 511 O O . ASP A 1 71 ? -1.798 -16.625 3.15 1 91.31 71 ASP A O 1
ATOM 515 N N . THR A 1 72 ? -1.343 -15.195 4.84 1 91.19 72 THR A N 1
ATOM 516 C CA . THR A 1 72 ? -0.645 -16.203 5.621 1 91.19 72 THR A CA 1
ATOM 517 C C . THR A 1 72 ? -1.638 -17.156 6.285 1 91.19 72 THR A C 1
ATOM 519 O O . THR A 1 72 ? -1.413 -18.375 6.328 1 91.19 72 THR A O 1
ATOM 522 N N . TYR A 1 73 ? -2.793 -16.609 6.742 1 93.25 73 TYR A N 1
ATOM 523 C CA . TYR A 1 73 ? -3.594 -17.438 7.629 1 93.25 73 TYR A CA 1
ATOM 524 C C . TYR A 1 73 ? -4.984 -17.672 7.051 1 93.25 73 TYR A C 1
ATOM 526 O O . TYR A 1 73 ? -5.621 -18.688 7.344 1 93.25 73 TYR A O 1
ATOM 534 N N . GLY A 1 74 ? -5.531 -16.719 6.383 1 92.25 74 GLY A N 1
ATOM 535 C CA . GLY A 1 74 ? -6.84 -16.828 5.758 1 92.25 74 GLY A CA 1
ATOM 536 C C . GLY A 1 74 ? -7.984 -16.641 6.734 1 92.25 74 GLY A C 1
ATOM 537 O O . GLY A 1 74 ? -8.875 -15.82 6.5 1 92.25 74 GLY A O 1
ATOM 538 N N . THR A 1 75 ? -7.836 -17.406 7.91 1 95.12 75 THR A N 1
ATOM 539 C CA . THR A 1 75 ? -8.883 -17.359 8.922 1 95.12 75 THR A CA 1
ATOM 540 C C . THR A 1 75 ? -8.289 -17.078 10.305 1 95.12 75 THR A C 1
ATOM 542 O O . THR A 1 75 ? -7.109 -17.344 10.539 1 95.12 75 THR A O 1
ATOM 545 N N . TRP A 1 76 ? -9.172 -16.547 11.156 1 97.19 76 TRP A N 1
ATOM 546 C CA . TRP A 1 76 ? -8.711 -16.172 12.492 1 97.19 76 TRP A CA 1
ATOM 547 C C . TRP A 1 76 ? -8.211 -17.391 13.25 1 97.19 76 TRP A C 1
ATOM 549 O O . TRP A 1 76 ? -7.191 -17.344 13.938 1 97.19 76 TRP A O 1
ATOM 559 N N . ASP A 1 77 ? -8.891 -18.516 13.141 1 97.25 77 ASP A N 1
ATOM 560 C CA . ASP A 1 77 ? -8.531 -19.703 13.898 1 97.25 77 ASP A CA 1
ATOM 561 C C . ASP A 1 77 ? -7.234 -20.312 13.375 1 97.25 77 ASP A C 1
ATOM 563 O O . ASP A 1 77 ? -6.574 -21.094 14.078 1 97.25 77 ASP A O 1
ATOM 567 N N . ALA A 1 78 ? -6.938 -20.109 12.141 1 95.12 78 ALA A N 1
ATOM 568 C CA . ALA A 1 78 ? -5.648 -20.578 11.617 1 95.12 78 ALA A CA 1
ATOM 569 C C . ALA A 1 78 ? -4.492 -19.844 12.297 1 95.12 78 ALA A C 1
ATOM 571 O O . ALA A 1 78 ? -3.402 -20.406 12.453 1 95.12 78 ALA A O 1
ATOM 572 N N . TYR A 1 79 ? -4.633 -18.594 12.695 1 96.44 79 TYR A N 1
ATOM 573 C CA . TYR A 1 79 ? -3.652 -17.828 13.461 1 96.44 79 TYR A CA 1
ATOM 574 C C . TYR A 1 79 ? -3.594 -18.312 14.906 1 96.44 79 TYR A C 1
ATOM 576 O O . TYR A 1 79 ? -2.508 -18.484 15.461 1 96.44 79 TYR A O 1
ATOM 584 N N . ASP A 1 80 ? -4.695 -18.359 15.477 1 97.62 80 ASP A N 1
ATOM 585 C CA . ASP A 1 80 ? -4.879 -18.812 16.859 1 97.62 80 ASP A CA 1
ATOM 586 C C . ASP A 1 80 ? -6.164 -19.625 17 1 97.62 80 ASP A C 1
ATOM 588 O O . ASP A 1 80 ? -7.266 -19.094 16.812 1 97.62 80 ASP A O 1
ATOM 592 N N . SER A 1 81 ? -6.07 -20.828 17.344 1 97.31 81 SER A N 1
ATOM 593 C CA . SER A 1 81 ? -7.168 -21.797 17.344 1 97.31 81 SER A CA 1
ATOM 594 C C . SER A 1 81 ? -8.281 -21.375 18.297 1 97.31 81 SER A C 1
ATOM 596 O O . SER A 1 81 ? -9.398 -21.891 18.219 1 97.31 81 SER A O 1
ATOM 598 N N . SER A 1 82 ? -8 -20.516 19.234 1 97.56 82 SER A N 1
ATOM 599 C CA . SER A 1 82 ? -9 -20.047 20.188 1 97.56 82 SER A CA 1
ATOM 600 C C . SER A 1 82 ? -9.914 -19 19.578 1 97.56 82 SER A C 1
ATOM 602 O O . SER A 1 82 ? -10.945 -18.656 20.141 1 97.56 82 SER A O 1
ATOM 604 N N . LEU A 1 83 ? -9.555 -18.531 18.375 1 97.75 83 LEU A N 1
ATOM 605 C CA . LEU A 1 83 ? -10.32 -17.484 17.719 1 97.75 83 LEU A CA 1
ATOM 606 C C . LEU A 1 83 ? -11.383 -18.094 16.812 1 97.75 83 LEU A C 1
ATOM 608 O O . LEU A 1 83 ? -11.367 -19.297 16.531 1 97.75 83 LEU A O 1
ATOM 612 N N . PRO A 1 84 ? -12.297 -17.281 16.375 1 96.19 84 PRO A N 1
ATOM 613 C CA . PRO A 1 84 ? -13.414 -17.812 15.578 1 96.19 84 PRO A CA 1
ATOM 614 C C . PRO A 1 84 ? -12.969 -18.375 14.234 1 96.19 84 PRO A C 1
ATOM 616 O O . PRO A 1 84 ? -12.031 -17.859 13.625 1 96.19 84 PRO A O 1
ATOM 619 N N . LYS A 1 85 ? -13.625 -19.375 13.859 1 95.19 85 LYS A N 1
ATOM 620 C CA . LYS A 1 85 ? -13.422 -19.938 12.523 1 95.19 85 LYS A CA 1
ATOM 621 C C . LYS A 1 85 ? -14.109 -19.094 11.453 1 95.19 85 LYS A C 1
ATOM 623 O O . LYS A 1 85 ? -15.141 -19.484 10.914 1 95.19 85 LYS A O 1
ATOM 628 N N . GLU A 1 86 ? -13.633 -17.984 11.188 1 94.75 86 GLU A N 1
ATOM 629 C CA . GLU A 1 86 ? -14.117 -17 10.227 1 94.75 86 GLU A CA 1
ATOM 630 C C . GLU A 1 86 ? -12.977 -16.406 9.422 1 94.75 86 GLU A C 1
ATOM 632 O O . GLU A 1 86 ? -11.828 -16.391 9.875 1 94.75 86 GLU A O 1
ATOM 637 N N . ASP A 1 87 ? -13.312 -15.914 8.289 1 93.56 87 ASP A N 1
ATOM 638 C CA . ASP A 1 87 ? -12.32 -15.25 7.449 1 93.56 87 ASP A CA 1
ATOM 639 C C . ASP A 1 87 ? -11.82 -13.961 8.102 1 93.56 87 ASP A C 1
ATOM 641 O O . ASP A 1 87 ? -12.602 -13.227 8.711 1 93.56 87 ASP A O 1
ATOM 645 N N . ILE A 1 88 ? -10.516 -13.781 7.969 1 96.06 88 ILE A N 1
ATOM 646 C CA . ILE A 1 88 ? -9.961 -12.5 8.375 1 96.06 88 ILE A CA 1
ATOM 647 C C . ILE A 1 88 ? -10.492 -11.398 7.457 1 96.06 88 ILE A C 1
ATOM 649 O O . ILE A 1 88 ? -10.359 -11.484 6.234 1 96.06 88 ILE A O 1
ATOM 653 N N . ALA A 1 89 ? -11.156 -10.414 8.047 1 95.69 89 ALA A N 1
ATOM 654 C CA . ALA A 1 89 ? -11.688 -9.273 7.309 1 95.69 89 ALA A CA 1
ATOM 655 C C . ALA A 1 89 ? -11.281 -7.957 7.969 1 95.69 89 ALA A C 1
ATOM 657 O O . ALA A 1 89 ? -11.859 -7.555 8.977 1 95.69 89 ALA A O 1
ATOM 658 N N . ILE A 1 90 ? -10.289 -7.312 7.383 1 98.25 90 ILE A N 1
ATOM 659 C CA . ILE A 1 90 ? -9.766 -6.047 7.879 1 98.25 90 ILE A CA 1
ATOM 660 C C . ILE A 1 90 ? -9.883 -4.98 6.793 1 98.25 90 ILE A C 1
ATOM 662 O O . ILE A 1 90 ? -9.242 -5.082 5.742 1 98.25 90 ILE A O 1
ATOM 666 N N . TYR A 1 91 ? -10.703 -3.998 7.066 1 98.38 91 TYR A N 1
ATOM 667 C CA . TYR A 1 91 ? -10.953 -2.916 6.125 1 98.38 91 TYR A CA 1
ATOM 668 C C . TYR A 1 91 ? -10.188 -1.658 6.516 1 98.38 91 TYR A C 1
ATOM 670 O O . TYR A 1 91 ? -10.172 -1.271 7.684 1 98.38 91 TYR A O 1
ATOM 678 N N . VAL A 1 92 ? -9.57 -0.987 5.488 1 98.56 92 VAL A N 1
ATOM 679 C CA . VAL A 1 92 ? -8.766 0.198 5.762 1 98.56 92 VAL A CA 1
ATOM 680 C C . VAL A 1 92 ? -9.172 1.327 4.816 1 98.56 92 VAL A C 1
ATOM 682 O O . VAL A 1 92 ? -9.344 1.109 3.617 1 98.56 92 VAL A O 1
ATOM 685 N N . SER A 1 93 ? -9.344 2.51 5.395 1 97.5 93 SER A N 1
ATOM 686 C CA . SER A 1 93 ? -9.672 3.703 4.625 1 97.5 93 SER A CA 1
ATOM 687 C C . SER A 1 93 ? -8.828 4.895 5.066 1 97.5 93 SER A C 1
ATOM 689 O O . SER A 1 93 ? -8.672 5.141 6.266 1 97.5 93 SER A O 1
ATOM 691 N N . ALA A 1 94 ? -8.297 5.605 4.062 1 94.75 94 ALA A N 1
ATOM 692 C CA . ALA A 1 94 ? -7.625 6.871 4.344 1 94.75 94 ALA A CA 1
ATOM 693 C C . ALA A 1 94 ? -8.625 8.016 4.441 1 94.75 94 ALA A C 1
ATOM 695 O O . ALA A 1 94 ? -9.555 8.109 3.637 1 94.75 94 ALA A O 1
ATOM 696 N N . GLY A 1 95 ? -8.484 8.867 5.492 1 92.06 95 GLY A N 1
ATOM 697 C CA . GLY A 1 95 ? -9.367 10.008 5.684 1 92.06 95 GLY A CA 1
ATOM 698 C C . GLY A 1 95 ? -8.727 11.125 6.484 1 92.06 95 GLY A C 1
ATOM 699 O O . GLY A 1 95 ? -9.398 12.094 6.844 1 92.06 95 GLY A O 1
ATOM 700 N N . GLY A 1 96 ? -7.473 10.93 6.789 1 91.19 96 GLY A N 1
ATOM 701 C CA . GLY A 1 96 ? -6.77 11.898 7.617 1 91.19 96 GLY A CA 1
ATOM 702 C C . GLY A 1 96 ? -6.852 11.578 9.102 1 91.19 96 GLY A C 1
ATOM 703 O O . GLY A 1 96 ? -7.82 10.977 9.562 1 91.19 96 GLY A O 1
ATOM 704 N N . SER A 1 97 ? -5.859 12.086 9.844 1 92.88 97 SER A N 1
ATOM 705 C CA . SER A 1 97 ? -5.773 11.812 11.273 1 92.88 97 SER A CA 1
ATOM 706 C C . SER A 1 97 ? -7.016 12.305 12.008 1 92.88 97 SER A C 1
ATOM 708 O O . SER A 1 97 ? -7.516 11.641 12.914 1 92.88 97 SER A O 1
ATOM 710 N N . GLY A 1 98 ? -7.461 13.5 11.641 1 92.88 98 GLY A N 1
ATOM 711 C CA . GLY A 1 98 ? -8.68 14.008 12.258 1 92.88 98 GLY A CA 1
ATOM 712 C C . GLY A 1 98 ? -9.875 13.102 12.062 1 92.88 98 GLY A C 1
ATOM 713 O O . GLY A 1 98 ? -10.625 12.844 13.008 1 92.88 98 GLY A O 1
ATOM 714 N N . GLN A 1 99 ? -9.984 12.609 10.883 1 93.88 99 GLN A N 1
ATOM 715 C CA . GLN A 1 99 ? -11.062 11.664 10.609 1 93.88 99 GLN A CA 1
ATOM 716 C C . GLN A 1 99 ? -10.859 10.367 11.391 1 93.88 99 GLN A C 1
ATOM 718 O O . GLN A 1 99 ? -11.836 9.734 11.812 1 93.88 99 GLN A O 1
ATOM 723 N N . GLY A 1 100 ? -9.617 10 11.586 1 96.19 100 GLY A N 1
ATOM 724 C CA . GLY A 1 100 ? -9.336 8.812 12.375 1 96.19 100 GLY A CA 1
ATOM 725 C C . GLY A 1 100 ? -9.922 8.867 13.773 1 96.19 100 GLY A C 1
ATOM 726 O O . GLY A 1 100 ? -10.602 7.938 14.203 1 96.19 100 GLY A O 1
ATOM 727 N N . THR A 1 101 ? -9.68 9.953 14.492 1 97.06 101 THR A N 1
ATOM 728 C CA . THR A 1 101 ? -10.219 10.094 15.844 1 97.06 101 THR A CA 1
ATOM 729 C C . THR A 1 101 ? -11.734 10.234 15.805 1 97.06 101 THR A C 1
ATOM 731 O O . THR A 1 101 ? -12.445 9.648 16.625 1 97.06 101 THR A O 1
ATOM 734 N N . LYS A 1 102 ? -12.258 10.992 14.844 1 96.81 102 LYS A N 1
ATOM 735 C CA . LYS A 1 102 ? -13.695 11.203 14.727 1 96.81 102 LYS A CA 1
ATOM 736 C C . LYS A 1 102 ? -14.43 9.883 14.5 1 96.81 102 LYS A C 1
ATOM 738 O O . LYS A 1 102 ? -15.492 9.648 15.086 1 96.81 102 LYS A O 1
ATOM 743 N N . ALA A 1 103 ? -13.906 9.055 13.633 1 97.19 103 ALA A N 1
ATOM 744 C CA . ALA A 1 103 ? -14.539 7.773 13.32 1 97.19 103 ALA A CA 1
ATOM 745 C C . ALA A 1 103 ? -14.641 6.891 14.562 1 97.19 103 ALA A C 1
ATOM 747 O O . ALA A 1 103 ? -15.617 6.16 14.734 1 97.19 103 ALA A O 1
ATOM 748 N N . VAL A 1 104 ? -13.633 6.934 15.453 1 98.25 104 VAL A N 1
ATOM 749 C CA . VAL A 1 104 ? -13.664 6.172 16.703 1 98.25 104 VAL A CA 1
ATOM 750 C C . VAL A 1 104 ? -14.695 6.777 17.656 1 98.25 104 VAL A C 1
ATOM 752 O O . VAL A 1 104 ? -15.477 6.055 18.266 1 98.25 104 VAL A O 1
ATOM 755 N N . ILE A 1 105 ? -14.719 8.109 17.766 1 98.06 105 ILE A N 1
ATOM 756 C CA . ILE A 1 105 ? -15.672 8.812 18.625 1 98.06 105 ILE A CA 1
ATOM 757 C C . ILE A 1 105 ? -17.094 8.453 18.203 1 98.06 105 ILE A C 1
ATOM 759 O O . ILE A 1 105 ? -17.938 8.148 19.031 1 98.06 105 ILE A O 1
ATOM 763 N N . ASP A 1 106 ? -17.344 8.43 16.844 1 96.88 106 ASP A N 1
ATOM 764 C CA . ASP A 1 106 ? -18.672 8.203 16.297 1 96.88 106 ASP A CA 1
ATOM 765 C C . ASP A 1 106 ? -19.016 6.711 16.281 1 96.88 106 ASP A C 1
ATOM 767 O O . ASP A 1 106 ? -20.156 6.332 16.016 1 96.88 106 ASP A O 1
ATOM 771 N N . GLY A 1 107 ? -18.062 5.926 16.5 1 95.81 107 GLY A N 1
ATOM 772 C CA . GLY A 1 107 ? -18.281 4.488 16.516 1 95.81 107 GLY A CA 1
ATOM 773 C C . GLY A 1 107 ? -18.375 3.879 15.133 1 95.81 107 GLY A C 1
ATOM 774 O O . GLY A 1 107 ? -18.906 2.779 14.969 1 95.81 107 GLY A O 1
ATOM 775 N N . THR A 1 108 ? -17.859 4.555 14.094 1 95.31 108 THR A N 1
ATOM 776 C CA . THR A 1 108 ? -17.984 4.074 12.727 1 95.31 108 THR A CA 1
ATOM 777 C C . THR A 1 108 ? -16.734 3.318 12.297 1 95.31 108 THR A C 1
ATOM 779 O O . THR A 1 108 ? -16.703 2.725 11.219 1 95.31 108 THR A O 1
ATOM 782 N N . SER A 1 109 ? -15.703 3.307 13.125 1 97.38 109 SER A N 1
ATOM 783 C CA . SER A 1 109 ? -14.484 2.543 12.898 1 97.38 109 SER A CA 1
ATOM 784 C C . SER A 1 109 ? -14.008 1.876 14.188 1 97.38 109 SER A C 1
ATOM 786 O O . SER A 1 109 ? -14.164 2.43 15.273 1 97.38 109 SER A O 1
ATOM 788 N N . THR A 1 110 ? -13.438 0.67 13.977 1 98.12 110 THR A N 1
ATOM 789 C CA . THR A 1 110 ? -12.867 -0.042 15.117 1 98.12 110 THR A CA 1
ATOM 790 C C . THR A 1 110 ? -11.672 0.713 15.688 1 98.12 110 THR A C 1
ATOM 792 O O . THR A 1 110 ? -11.586 0.934 16.891 1 98.12 110 THR A O 1
ATOM 795 N N . PHE A 1 111 ? -10.758 1.076 14.836 1 98.75 111 PHE A N 1
ATOM 796 C CA . PHE A 1 111 ? -9.555 1.82 15.188 1 98.75 111 PHE A CA 1
ATOM 797 C C . PHE A 1 111 ? -9.414 3.062 14.312 1 98.75 111 PHE A C 1
ATOM 799 O O . PHE A 1 111 ? -9.844 3.07 13.164 1 98.75 111 PHE A O 1
ATOM 806 N N . GLY A 1 112 ? -8.852 4.117 14.93 1 98.44 112 GLY A N 1
ATOM 807 C CA . GLY A 1 112 ? -8.391 5.281 14.195 1 98.44 112 GLY A CA 1
ATOM 808 C C . GLY A 1 112 ? -6.898 5.277 13.938 1 98.44 112 GLY A C 1
ATOM 809 O O . GLY A 1 112 ? -6.117 4.883 14.812 1 98.44 112 GLY A O 1
ATOM 810 N N . MET A 1 113 ? -6.52 5.656 12.727 1 97.75 113 MET A N 1
ATOM 811 C CA . MET A 1 113 ? -5.113 5.875 12.398 1 97.75 113 MET A CA 1
ATOM 812 C C . MET A 1 113 ? -4.758 7.355 12.508 1 97.75 113 MET A C 1
ATOM 814 O O . MET A 1 113 ? -5.418 8.203 11.898 1 97.75 113 MET A O 1
ATOM 818 N N . VAL A 1 114 ? -3.699 7.648 13.242 1 96.19 114 VAL A N 1
ATOM 819 C CA . VAL A 1 114 ? -3.377 9.039 13.555 1 96.19 114 VAL A CA 1
ATOM 820 C C . VAL A 1 114 ? -1.874 9.266 13.406 1 96.19 114 VAL A C 1
ATOM 822 O O . VAL A 1 114 ? -1.072 8.578 14.047 1 96.19 114 VAL A O 1
ATOM 825 N N . ALA A 1 115 ? -1.515 10.234 12.57 1 93.69 115 ALA A N 1
ATOM 826 C CA . ALA A 1 115 ? -0.109 10.57 12.352 1 93.69 115 ALA A CA 1
ATOM 827 C C . ALA A 1 115 ? 0.252 11.891 13.023 1 93.69 115 ALA A C 1
ATOM 829 O O . ALA A 1 115 ? 0.827 12.773 12.383 1 93.69 115 ALA A O 1
ATOM 830 N N . ARG A 1 116 ? -0.079 12.055 14.164 1 92.75 116 ARG A N 1
ATOM 831 C CA . ARG A 1 116 ? 0.18 13.125 15.117 1 92.75 116 ARG A CA 1
ATOM 832 C C . ARG A 1 116 ? -0.232 12.703 16.531 1 92.75 116 ARG A C 1
ATOM 834 O O . ARG A 1 116 ? -0.824 11.641 16.719 1 92.75 116 ARG A O 1
ATOM 841 N N . SER A 1 117 ? 0.167 13.492 17.5 1 93.94 117 SER A N 1
ATOM 842 C CA . SER A 1 117 ? -0.366 13.227 18.828 1 93.94 117 SER A CA 1
ATOM 843 C C . SER A 1 117 ? -1.884 13.375 18.859 1 93.94 117 SER A C 1
ATOM 845 O O . SER A 1 117 ? -2.449 14.172 18.094 1 93.94 117 SER A O 1
ATOM 847 N N . VAL A 1 118 ? -2.504 12.562 19.672 1 96.19 118 VAL A N 1
ATOM 848 C CA . VAL A 1 118 ? -3.945 12.703 19.859 1 96.19 118 VAL A CA 1
ATOM 849 C C . VAL A 1 118 ? -4.238 13.938 20.703 1 96.19 118 VAL A C 1
ATOM 851 O O . VAL A 1 118 ? -3.631 14.133 21.766 1 96.19 118 VAL A O 1
ATOM 854 N N . LYS A 1 119 ? -5.133 14.766 20.25 1 94.25 119 LYS A N 1
ATOM 855 C CA . LYS A 1 119 ? -5.457 15.984 20.969 1 94.25 119 LYS A CA 1
ATOM 856 C C . LYS A 1 119 ? -6.207 15.672 22.266 1 94.25 119 LYS A C 1
ATOM 858 O O . LYS A 1 119 ? -6.941 14.688 22.344 1 94.25 119 LYS A O 1
ATOM 863 N N . ASP A 1 120 ? -6.102 16.562 23.25 1 96.88 120 ASP A N 1
ATOM 864 C CA . ASP A 1 120 ? -6.766 16.359 24.531 1 96.88 120 ASP A CA 1
ATOM 865 C C . ASP A 1 120 ? -8.281 16.234 24.359 1 96.88 120 ASP A C 1
ATOM 867 O O . ASP A 1 120 ? -8.914 15.375 24.953 1 96.88 120 ASP A O 1
ATOM 871 N N . GLU A 1 121 ? -8.805 17.078 23.531 1 97.56 121 GLU A N 1
ATOM 872 C CA . GLU A 1 121 ? -10.25 17.047 23.297 1 97.56 121 GLU A CA 1
ATOM 873 C C . GLU A 1 121 ? -10.672 15.727 22.672 1 97.56 121 GLU A C 1
ATOM 875 O O . GLU A 1 121 ? -11.758 15.211 22.953 1 97.56 121 GLU A O 1
ATOM 880 N N . GLU A 1 122 ? -9.859 15.234 21.828 1 97.56 122 GLU A N 1
ATOM 881 C CA . GLU A 1 122 ? -10.133 13.938 21.203 1 97.56 122 GLU A CA 1
ATOM 882 C C . GLU A 1 122 ? -10.062 12.812 22.219 1 97.56 122 GLU A C 1
ATOM 884 O O . GLU A 1 122 ? -10.922 11.93 22.234 1 97.56 122 GLU A O 1
ATOM 889 N N . LYS A 1 123 ? -9.055 12.797 23.109 1 97.62 123 LYS A N 1
ATOM 890 C CA . LYS A 1 123 ? -8.898 11.797 24.156 1 97.62 123 LYS A CA 1
ATOM 891 C C . LYS A 1 123 ? -10.125 11.758 25.062 1 97.62 123 LYS A C 1
ATOM 893 O O . LYS A 1 123 ? -10.617 10.68 25.406 1 97.62 123 LYS A O 1
ATOM 898 N N . GLU A 1 124 ? -10.578 12.906 25.406 1 97.75 124 GLU A N 1
ATOM 899 C CA . GLU A 1 124 ? -11.727 13.016 26.312 1 97.75 124 GLU A CA 1
ATOM 900 C C . GLU A 1 124 ? -12.992 12.492 25.656 1 97.75 124 GLU A C 1
ATOM 902 O O . GLU A 1 124 ? -13.859 11.93 26.328 1 97.75 124 GLU A O 1
ATOM 907 N N . ALA A 1 125 ? -13.047 12.68 24.375 1 98.31 125 ALA A N 1
ATOM 908 C CA . ALA A 1 125 ? -14.25 12.297 23.641 1 98.31 125 ALA A CA 1
ATOM 909 C C . ALA A 1 125 ? -14.281 10.797 23.375 1 98.31 125 ALA A C 1
ATOM 911 O O . ALA A 1 125 ? -15.344 10.227 23.109 1 98.31 125 ALA A O 1
ATOM 912 N N . ILE A 1 126 ? -13.172 10.148 23.359 1 97.94 126 ILE A N 1
ATOM 913 C CA . ILE A 1 126 ? -13.094 8.703 23.141 1 97.94 126 ILE A CA 1
ATOM 914 C C . ILE A 1 126 ? -13.195 7.969 24.469 1 97.94 126 ILE A C 1
ATOM 916 O O . ILE A 1 126 ? -12.328 8.109 25.328 1 97.94 126 ILE A O 1
ATOM 920 N N . LYS A 1 127 ? -14.227 7.207 24.641 1 95.69 127 LYS A N 1
ATOM 921 C CA . LYS A 1 127 ? -14.406 6.453 25.875 1 95.69 127 LYS A CA 1
ATOM 922 C C . LYS A 1 127 ? -13.258 5.473 26.109 1 95.69 127 LYS A C 1
ATOM 924 O O . LYS A 1 127 ? -12.984 4.633 25.25 1 95.69 127 LYS A O 1
ATOM 929 N N . ASP A 1 128 ? -12.578 5.605 27.297 1 97.44 128 ASP A N 1
ATOM 930 C CA . ASP A 1 128 ? -11.469 4.719 27.625 1 97.44 128 ASP A CA 1
ATOM 931 C C . ASP A 1 128 ? -10.453 4.66 26.484 1 97.44 128 ASP A C 1
ATOM 933 O O . ASP A 1 128 ? -10.117 3.578 26 1 97.44 128 ASP A O 1
ATOM 937 N N . GLU A 1 129 ? -10.055 5.793 26.078 1 98.19 129 GLU A N 1
ATOM 938 C CA . GLU A 1 129 ? -9.156 5.961 24.938 1 98.19 129 GLU A CA 1
ATOM 939 C C . GLU A 1 129 ? -7.887 5.137 25.125 1 98.19 129 GLU A C 1
ATOM 941 O O . GLU A 1 129 ? -7.293 5.125 26.203 1 98.19 129 GLU A O 1
ATOM 946 N N . LYS A 1 130 ? -7.473 4.391 24.094 1 98.5 130 LYS A N 1
ATOM 947 C CA . LYS A 1 130 ? -6.23 3.621 24.031 1 98.5 130 LYS A CA 1
ATO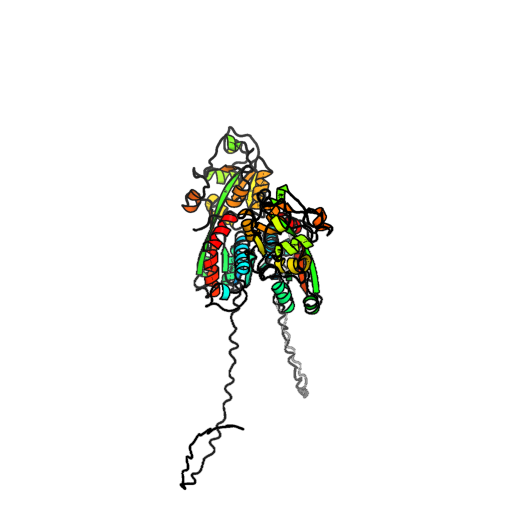M 948 C C . LYS A 1 130 ? -5.398 4.039 22.812 1 98.5 130 LYS A C 1
ATOM 950 O O . LYS A 1 130 ? -5.941 4.305 21.75 1 98.5 130 LYS A O 1
ATOM 955 N N . GLU A 1 131 ? -4.113 4.094 23.016 1 98.5 131 GLU A N 1
ATOM 956 C CA . GLU A 1 131 ? -3.176 4.398 21.938 1 98.5 131 GLU A CA 1
ATOM 957 C C . GLU A 1 131 ? -2.148 3.283 21.766 1 98.5 131 GLU A C 1
ATOM 959 O O . GLU A 1 131 ? -1.628 2.756 22.766 1 98.5 131 GLU A O 1
ATOM 964 N N . TYR A 1 132 ? -1.946 2.902 20.547 1 98.56 132 TYR A N 1
ATOM 965 C CA . TYR A 1 132 ? -0.926 1.937 20.156 1 98.56 132 TYR A CA 1
ATOM 966 C C . TYR A 1 132 ? 0.032 2.535 19.141 1 98.56 132 TYR A C 1
ATOM 968 O O . TYR A 1 132 ? -0.348 2.777 17.984 1 98.56 132 TYR A O 1
ATOM 976 N N . GLN A 1 133 ? 1.195 2.76 19.547 1 98 133 GLN A N 1
ATOM 977 C CA . GLN A 1 133 ? 2.145 3.391 18.641 1 98 133 GLN A CA 1
ATOM 978 C C . GLN A 1 133 ? 2.773 2.363 17.703 1 98 133 GLN A C 1
ATOM 980 O O . GLN A 1 133 ? 3.398 1.403 18.156 1 98 133 GLN A O 1
ATOM 985 N N . VAL A 1 134 ? 2.654 2.621 16.469 1 98.06 134 VAL A N 1
ATOM 986 C CA . VAL A 1 134 ? 3.088 1.724 15.406 1 98.06 134 VAL A CA 1
ATOM 987 C C . VAL A 1 134 ? 4.508 2.084 14.977 1 98.06 134 VAL A C 1
ATOM 989 O O . VAL A 1 134 ? 5.277 1.214 14.555 1 98.06 134 VAL A O 1
ATOM 992 N N . GLY A 1 135 ? 4.828 3.297 15.016 1 97.38 135 GLY A N 1
ATOM 993 C CA . GLY A 1 135 ? 6.129 3.777 14.578 1 97.38 135 GLY A CA 1
ATOM 994 C C . GLY A 1 135 ? 6.27 5.285 14.672 1 97.38 135 GLY A C 1
ATOM 995 O O . GLY A 1 135 ? 5.496 5.945 15.367 1 97.38 135 GLY A O 1
ATOM 996 N N . ILE A 1 136 ? 7.328 5.797 14.062 1 97.19 136 ILE A N 1
ATOM 997 C CA . ILE A 1 136 ? 7.629 7.223 14.008 1 97.19 136 ILE A CA 1
ATOM 998 C C . ILE A 1 136 ? 7.883 7.645 12.562 1 97.19 136 ILE A C 1
ATOM 1000 O O . ILE A 1 136 ? 8.562 6.938 11.812 1 97.19 136 ILE A O 1
ATOM 1004 N N . ASP A 1 137 ? 7.293 8.711 12.172 1 96.44 137 ASP A N 1
ATOM 1005 C CA . ASP A 1 137 ? 7.613 9.359 10.898 1 96.44 137 ASP A CA 1
ATOM 1006 C C . ASP A 1 137 ? 8.406 10.641 11.125 1 96.44 137 ASP A C 1
ATOM 1008 O O . ASP A 1 137 ? 7.895 11.594 11.727 1 96.44 137 ASP A O 1
ATOM 1012 N N . ALA A 1 138 ? 9.609 10.633 10.695 1 96.81 138 ALA A N 1
ATOM 1013 C CA . ALA A 1 138 ? 10.414 11.852 10.773 1 96.81 138 ALA A CA 1
ATOM 1014 C C . ALA A 1 138 ? 10.273 12.688 9.508 1 96.81 138 ALA A C 1
ATOM 1016 O O . ALA A 1 138 ? 10.25 12.141 8.398 1 96.81 138 ALA A O 1
ATOM 1017 N N . LEU A 1 139 ? 10.094 13.969 9.656 1 97 139 LEU A N 1
ATOM 1018 C CA . LEU A 1 139 ? 10 14.938 8.57 1 97 139 LEU A CA 1
ATOM 1019 C C . LEU A 1 139 ? 11.336 15.648 8.359 1 97 139 LEU A C 1
ATOM 1021 O O . LEU A 1 139 ? 11.594 16.688 8.977 1 97 139 LEU A O 1
ATOM 1025 N N . THR A 1 140 ? 12.125 15.195 7.465 1 97.69 140 THR A N 1
ATOM 1026 C CA . THR A 1 140 ? 13.492 15.672 7.281 1 97.69 140 THR A CA 1
ATOM 1027 C C . THR A 1 140 ? 13.5 16.953 6.441 1 97.69 140 THR A C 1
ATOM 1029 O O . THR A 1 140 ? 12.758 17.062 5.469 1 97.69 140 THR A O 1
ATOM 1032 N N . ILE A 1 141 ? 14.242 17.906 6.867 1 98.38 141 ILE A N 1
ATOM 1033 C CA . ILE A 1 141 ? 14.461 19.078 6.027 1 98.38 141 ILE A CA 1
ATOM 1034 C C . ILE A 1 141 ? 15.367 18.703 4.855 1 98.38 141 ILE A C 1
ATOM 1036 O O . ILE A 1 141 ? 16.5 18.25 5.055 1 98.38 141 ILE A O 1
ATOM 1040 N N . ALA A 1 142 ? 14.836 18.906 3.654 1 98.44 142 ALA A N 1
ATOM 1041 C CA . ALA A 1 142 ? 15.539 18.406 2.48 1 98.44 142 ALA A CA 1
ATOM 1042 C C . ALA A 1 142 ? 15.617 19.453 1.385 1 98.44 142 ALA A C 1
ATOM 1044 O O . ALA A 1 142 ? 14.734 20.312 1.28 1 98.44 142 ALA A O 1
ATOM 1045 N N . VAL A 1 143 ? 16.672 19.391 0.611 1 98.69 143 VAL A N 1
ATOM 1046 C CA . VAL A 1 143 ? 16.891 20.25 -0.557 1 98.69 143 VAL A CA 1
ATOM 1047 C C . VAL A 1 143 ? 17.344 19.391 -1.738 1 98.69 143 VAL A C 1
ATOM 1049 O O . VAL A 1 143 ? 17.656 18.203 -1.576 1 98.69 143 VAL A O 1
ATOM 1052 N N . ASN A 1 144 ? 17.281 20.031 -2.857 1 98.38 144 ASN A N 1
ATOM 1053 C CA . ASN A 1 144 ? 17.891 19.453 -4.051 1 98.38 144 ASN A CA 1
ATOM 1054 C C . ASN A 1 144 ? 19.406 19.359 -3.914 1 98.38 144 ASN A C 1
ATOM 1056 O O . ASN A 1 144 ? 20.047 20.281 -3.389 1 98.38 144 ASN A O 1
ATOM 1060 N N . PRO A 1 145 ? 20.062 18.281 -4.41 1 98.06 145 PRO A N 1
ATOM 1061 C CA . PRO A 1 145 ? 21.516 18.141 -4.301 1 98.06 145 PRO A CA 1
ATOM 1062 C C . PRO A 1 145 ? 22.266 19.281 -5 1 98.06 145 PRO A C 1
ATOM 1064 O O . PRO A 1 145 ? 23.406 19.578 -4.645 1 98.06 145 PRO A O 1
ATOM 1067 N N . GLU A 1 146 ? 21.656 19.891 -5.93 1 98.19 146 GLU A N 1
ATOM 1068 C CA . GLU A 1 146 ? 22.281 20.984 -6.672 1 98.19 146 GLU A CA 1
ATOM 1069 C C . GLU A 1 146 ? 22.016 22.328 -5.992 1 98.19 146 GLU A C 1
ATOM 1071 O O . GLU A 1 146 ? 22.484 23.375 -6.469 1 98.19 146 GLU A O 1
ATOM 1076 N N . ASN A 1 147 ? 21.266 22.297 -4.949 1 98.69 147 ASN A N 1
ATOM 1077 C CA . ASN A 1 147 ? 21.078 23.531 -4.199 1 98.69 147 ASN A CA 1
ATOM 1078 C C . ASN A 1 147 ? 22.391 24.062 -3.646 1 98.69 147 ASN A C 1
ATOM 1080 O O . ASN A 1 147 ? 23.109 23.359 -2.945 1 98.69 147 ASN A O 1
ATOM 1084 N N . PRO A 1 148 ? 22.672 25.297 -3.852 1 97.5 148 PRO A N 1
ATOM 1085 C CA . PRO A 1 148 ? 23.969 25.844 -3.432 1 97.5 148 PRO A CA 1
ATOM 1086 C C . PRO A 1 148 ? 24.172 25.797 -1.919 1 97.5 148 PRO A C 1
ATOM 1088 O O . PRO A 1 148 ? 25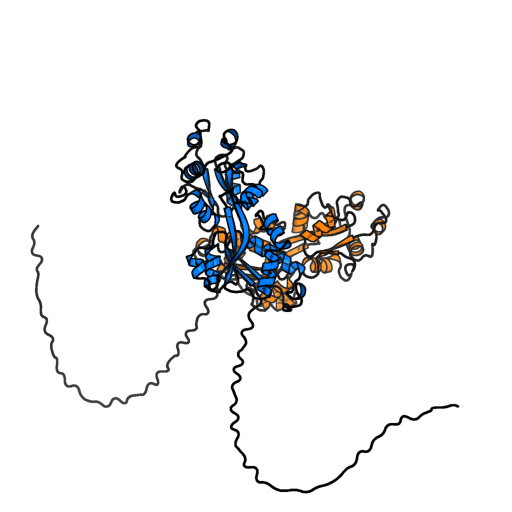.297 25.859 -1.438 1 97.5 148 PRO A O 1
ATOM 1091 N N . VAL A 1 149 ? 23.125 25.641 -1.202 1 98.25 149 VAL A N 1
ATOM 1092 C CA . VAL A 1 149 ? 23.234 25.609 0.253 1 98.25 149 VAL A CA 1
ATOM 1093 C C . VAL A 1 149 ? 24.078 24.406 0.686 1 98.25 149 VAL A C 1
ATOM 1095 O O . VAL A 1 149 ? 24.781 24.469 1.699 1 98.25 149 VAL A O 1
ATOM 1098 N N . THR A 1 150 ? 24.062 23.375 -0.11 1 97.62 150 THR A N 1
ATOM 1099 C CA . THR A 1 150 ? 24.734 22.125 0.249 1 97.62 150 THR A CA 1
ATOM 1100 C C . THR A 1 150 ? 26.25 22.328 0.293 1 97.62 150 THR A C 1
ATOM 1102 O O . THR A 1 150 ? 26.953 21.547 0.941 1 97.62 150 THR A O 1
ATOM 1105 N N . GLY A 1 151 ? 26.719 23.297 -0.349 1 97 151 GLY A N 1
ATOM 1106 C CA . GLY A 1 151 ? 28.141 23.594 -0.348 1 97 151 GLY A CA 1
ATOM 1107 C C . GLY A 1 151 ? 28.547 24.578 0.73 1 97 151 GLY A C 1
ATOM 1108 O O . GLY A 1 151 ? 29.734 24.828 0.932 1 97 151 GLY A O 1
ATOM 1109 N N . VAL A 1 152 ? 27.625 25.141 1.39 1 97.38 152 VAL A N 1
ATOM 1110 C CA . VAL A 1 152 ? 27.906 26.219 2.326 1 97.38 152 VAL A CA 1
ATOM 1111 C C . VAL A 1 152 ? 27.594 25.766 3.75 1 97.38 152 VAL A C 1
ATOM 1113 O O . VAL A 1 152 ? 28.375 26.031 4.672 1 97.38 152 VAL A O 1
ATOM 1116 N N . LEU A 1 153 ? 26.438 25.078 3.91 1 96.06 153 LEU A N 1
ATOM 1117 C CA . LEU A 1 153 ? 26.078 24.594 5.23 1 96.06 153 LEU A CA 1
ATOM 1118 C C . LEU A 1 153 ? 25.312 23.281 5.125 1 96.06 153 LEU A C 1
ATOM 1120 O O . LEU A 1 153 ? 24.719 22.984 4.086 1 96.06 153 LEU A O 1
ATOM 1124 N N . ASP A 1 154 ? 25.375 22.562 6.293 1 97.81 154 ASP A N 1
ATOM 1125 C CA . ASP A 1 154 ? 24.656 21.281 6.352 1 97.81 154 ASP A CA 1
ATOM 1126 C C . ASP A 1 154 ? 23.719 21.234 7.547 1 97.81 154 ASP A C 1
ATOM 1128 O O . ASP A 1 154 ? 23.219 20.172 7.906 1 97.81 154 ASP A O 1
ATOM 1132 N N . ASP A 1 155 ? 23.531 22.375 8.18 1 98.5 155 ASP A N 1
ATOM 1133 C CA . ASP A 1 155 ? 22.734 22.484 9.406 1 98.5 155 ASP A CA 1
ATOM 1134 C C . ASP A 1 155 ? 21.906 23.766 9.398 1 98.5 155 ASP A C 1
ATOM 1136 O O . ASP A 1 155 ? 22.391 24.828 8.977 1 98.5 155 ASP A O 1
ATOM 1140 N N . LEU A 1 156 ? 20.688 23.609 9.789 1 98.69 156 LEU A N 1
ATOM 1141 C CA . LEU A 1 156 ? 19.828 24.781 9.984 1 98.69 156 LEU A CA 1
ATOM 1142 C C . LEU A 1 156 ? 19.297 24.828 11.414 1 98.69 156 LEU A C 1
ATOM 1144 O O . LEU A 1 156 ? 18.906 23.797 11.969 1 98.69 156 LEU A O 1
ATOM 1148 N N . SER A 1 157 ? 19.297 26 11.977 1 98.38 157 SER A N 1
ATOM 1149 C CA . SER A 1 157 ? 18.594 26.203 13.234 1 98.38 157 SER A CA 1
ATOM 1150 C C . SER A 1 157 ? 17.094 26.281 13.023 1 98.38 157 SER A C 1
ATOM 1152 O O . SER A 1 157 ? 16.641 26.562 11.906 1 98.38 157 SER A O 1
ATOM 1154 N N . THR A 1 158 ? 16.375 26.094 14.125 1 98.25 158 THR A N 1
ATOM 1155 C CA . THR A 1 158 ? 14.922 26.234 14.062 1 98.25 158 THR A CA 1
ATOM 1156 C C . THR A 1 158 ? 14.547 27.641 13.578 1 98.25 158 THR A C 1
ATOM 1158 O O . THR A 1 158 ? 13.625 27.797 12.773 1 98.25 158 THR A O 1
ATOM 1161 N N . GLU A 1 159 ? 15.258 28.625 14 1 98.25 159 GLU A N 1
ATOM 1162 C CA . GLU A 1 159 ? 14.984 30 13.594 1 98.25 159 GLU A CA 1
ATOM 1163 C C . GLU A 1 159 ? 15.18 30.188 12.094 1 98.25 159 GLU A C 1
ATOM 1165 O O . GLU A 1 159 ? 14.391 30.875 11.438 1 98.25 159 GLU A O 1
ATOM 1170 N N . GLN A 1 160 ? 16.203 29.609 11.594 1 98.56 160 GLN A N 1
ATOM 1171 C CA . GLN A 1 160 ? 16.469 29.688 10.156 1 98.56 160 GLN A CA 1
ATOM 1172 C C . GLN A 1 160 ? 15.391 28.969 9.359 1 98.56 160 GLN A C 1
ATOM 1174 O O . GLN A 1 160 ? 14.953 29.469 8.312 1 98.56 160 GLN A O 1
ATOM 1179 N N . ILE A 1 161 ? 14.961 27.844 9.859 1 98.81 161 ILE A N 1
ATOM 1180 C CA . ILE A 1 161 ? 13.898 27.094 9.195 1 98.81 161 ILE A CA 1
ATOM 1181 C C . ILE A 1 161 ? 12.617 27.906 9.172 1 98.81 161 ILE A C 1
ATOM 1183 O O . ILE A 1 161 ? 11.969 28.031 8.133 1 98.81 161 ILE A O 1
ATOM 1187 N N . VAL A 1 162 ? 12.281 28.5 10.305 1 98.75 162 VAL A N 1
ATOM 1188 C CA . VAL A 1 162 ? 11.086 29.328 10.398 1 98.75 162 VAL A CA 1
ATOM 1189 C C . VAL A 1 162 ? 11.188 30.484 9.406 1 98.75 162 VAL A C 1
ATOM 1191 O O . VAL A 1 162 ? 10.219 30.812 8.719 1 98.75 162 VAL A O 1
ATOM 1194 N N . SER A 1 163 ? 12.336 31.109 9.289 1 98.75 163 SER A N 1
ATOM 1195 C CA . SER A 1 163 ? 12.531 32.25 8.398 1 98.75 163 SER A CA 1
ATOM 1196 C C . SER A 1 163 ? 12.438 31.828 6.934 1 98.75 163 SER A C 1
ATOM 1198 O O . SER A 1 163 ? 11.898 32.562 6.105 1 98.75 163 SER A O 1
ATOM 1200 N N . LEU A 1 164 ? 12.906 30.672 6.637 1 98.75 164 LEU A N 1
ATOM 1201 C CA . LEU A 1 164 ? 12.812 30.156 5.273 1 98.75 164 LEU A CA 1
ATOM 1202 C C . LEU A 1 164 ? 11.367 29.812 4.918 1 98.75 164 LEU A C 1
ATOM 1204 O O . LEU A 1 164 ? 10.852 30.281 3.893 1 98.75 164 LEU A O 1
ATOM 1208 N N . PHE A 1 165 ? 10.727 29.125 5.789 1 98.62 165 PHE A N 1
ATOM 1209 C CA . PHE A 1 165 ? 9.414 28.578 5.477 1 98.62 165 PHE A CA 1
ATOM 1210 C C . PHE A 1 165 ? 8.344 29.656 5.594 1 98.62 165 PHE A C 1
ATOM 1212 O O . PHE A 1 165 ? 7.262 29.531 5.012 1 98.62 165 PHE A O 1
ATOM 1219 N N . SER A 1 166 ? 8.594 30.75 6.324 1 98.38 166 SER A N 1
ATOM 1220 C CA . SER A 1 166 ? 7.652 31.859 6.426 1 98.38 166 SER A CA 1
ATOM 1221 C C . SER A 1 166 ? 7.801 32.812 5.258 1 98.38 166 SER A C 1
ATOM 1223 O O . SER A 1 166 ? 6.938 33.688 5.031 1 98.38 166 SER A O 1
ATOM 1225 N N . GLY A 1 167 ? 8.992 32.75 4.641 1 98.19 167 GLY A N 1
ATOM 1226 C CA . GLY A 1 167 ? 9.273 33.688 3.559 1 98.19 167 GLY A CA 1
ATOM 1227 C C . GLY A 1 167 ? 10.039 34.906 4.012 1 98.19 167 GLY A C 1
ATOM 1228 O O . GLY A 1 167 ? 10.344 35.781 3.203 1 98.19 167 GLY A O 1
ATOM 1229 N N . LYS A 1 168 ? 10.312 34.969 5.262 1 98.38 168 LYS A N 1
ATOM 1230 C CA . LYS A 1 168 ? 11.164 36.062 5.73 1 98.38 168 LYS A CA 1
ATOM 1231 C C . LYS A 1 168 ? 12.5 36.062 4.992 1 98.38 168 LYS A C 1
ATOM 1233 O O . LYS A 1 168 ? 12.984 37.125 4.598 1 98.38 168 LYS A O 1
ATOM 1238 N N . TYR A 1 169 ? 13.125 34.906 4.961 1 98.44 169 TYR A N 1
ATOM 1239 C CA . TYR A 1 169 ? 14.227 34.719 4.02 1 98.44 169 TYR A CA 1
ATOM 1240 C C . TYR A 1 169 ? 13.711 34.438 2.615 1 98.44 169 TYR A C 1
ATOM 1242 O O . TYR A 1 169 ? 13.383 33.281 2.285 1 98.44 169 TYR A O 1
ATOM 1250 N N . ALA A 1 170 ? 13.68 35.469 1.794 1 98.06 170 ALA A N 1
ATOM 1251 C CA . ALA A 1 170 ? 13.078 35.344 0.468 1 98.06 170 ALA A CA 1
ATOM 1252 C C . ALA A 1 170 ? 14.039 34.688 -0.517 1 98.06 170 ALA A C 1
ATOM 1254 O O . ALA A 1 170 ? 13.617 34 -1.436 1 98.06 170 ALA A O 1
ATOM 1255 N N . THR A 1 171 ? 15.312 35.031 -0.318 1 98.56 171 THR A N 1
ATOM 1256 C CA . THR A 1 171 ? 16.344 34.469 -1.174 1 98.56 171 THR A CA 1
ATOM 1257 C C . THR A 1 171 ? 17.375 33.719 -0.345 1 98.56 171 THR A C 1
ATOM 1259 O O . THR A 1 171 ? 17.484 33.906 0.866 1 98.56 171 THR A O 1
ATOM 1262 N N . TRP A 1 172 ? 18.031 32.812 -1.037 1 98.69 172 TRP A N 1
ATOM 1263 C CA . TRP A 1 172 ? 19.062 32.031 -0.348 1 98.69 172 TRP A CA 1
ATOM 1264 C C . TRP A 1 172 ? 20.156 32.938 0.209 1 98.69 172 TRP A C 1
ATOM 1266 O O . TRP A 1 172 ? 20.766 32.625 1.232 1 98.69 172 TRP A O 1
ATOM 1276 N N . LYS A 1 173 ? 20.406 34.094 -0.373 1 98.62 173 LYS A N 1
ATOM 1277 C CA . LYS A 1 173 ? 21.375 35.094 0.111 1 98.62 173 LYS A CA 1
ATOM 1278 C C . LYS A 1 173 ? 20.984 35.594 1.495 1 98.62 173 LYS A C 1
ATOM 1280 O O . LYS A 1 173 ? 21.844 35.969 2.291 1 98.62 173 LYS A O 1
ATOM 1285 N N . ASP A 1 174 ? 19.672 35.594 1.797 1 98.62 174 ASP A N 1
ATOM 1286 C CA . ASP A 1 174 ? 19.188 36.031 3.105 1 98.62 174 ASP A CA 1
ATOM 1287 C C . ASP A 1 174 ? 19.625 35.062 4.199 1 98.62 174 ASP A C 1
ATOM 1289 O O . ASP A 1 174 ? 19.75 35.438 5.363 1 98.62 174 ASP A O 1
ATOM 1293 N N . LEU A 1 175 ? 19.844 33.844 3.869 1 98.62 175 LEU A N 1
ATOM 1294 C CA . LEU A 1 175 ? 20.312 32.812 4.805 1 98.62 175 LEU A CA 1
ATOM 1295 C C . LEU A 1 175 ? 21.812 32.969 5.062 1 98.62 175 LEU A C 1
ATOM 1297 O O . LEU A 1 175 ? 22.25 32.875 6.207 1 98.62 175 LEU A O 1
ATOM 1301 N N . ASP A 1 176 ? 22.531 33.125 4.012 1 98.19 176 ASP A N 1
ATOM 1302 C CA . ASP A 1 176 ? 23.969 33.281 4.039 1 98.19 176 ASP A CA 1
ATOM 1303 C C . ASP A 1 176 ? 24.453 34.125 2.867 1 98.19 176 ASP A C 1
ATOM 1305 O O . ASP A 1 176 ? 24.156 33.812 1.709 1 98.19 176 ASP A O 1
ATOM 1309 N N . PRO A 1 177 ? 25.266 35.156 3.139 1 97.62 177 PRO A N 1
ATOM 1310 C CA . PRO A 1 177 ? 25.656 36.094 2.092 1 97.62 177 PRO A CA 1
ATOM 1311 C C . PRO A 1 177 ? 26.469 35.438 0.976 1 97.62 177 PRO A C 1
ATOM 1313 O O . PRO A 1 177 ? 26.578 35.969 -0.119 1 97.62 177 PRO A O 1
ATOM 1316 N N . SER A 1 178 ? 27 34.312 1.194 1 97.88 178 SER A N 1
ATOM 1317 C CA . SER A 1 178 ? 27.797 33.625 0.181 1 97.88 178 SER A CA 1
ATOM 1318 C C . SER A 1 178 ? 26.906 32.844 -0.801 1 97.88 178 SER A C 1
ATOM 1320 O O . SER A 1 178 ? 27.375 32.406 -1.854 1 97.88 178 SER A O 1
ATOM 1322 N N . LEU A 1 179 ? 25.656 32.75 -0.527 1 98.44 179 LEU A N 1
ATOM 1323 C CA . LEU A 1 179 ? 24.719 32.062 -1.393 1 98.44 179 LEU A CA 1
ATOM 1324 C C . LEU A 1 179 ? 24.141 33 -2.447 1 98.44 179 LEU A C 1
ATOM 1326 O O . LEU A 1 179 ? 24.203 34.219 -2.295 1 98.44 179 LEU A O 1
ATOM 1330 N N . PRO A 1 180 ? 23.578 32.438 -3.533 1 98 180 PRO A N 1
ATOM 1331 C CA . PRO A 1 180 ? 23.078 33.281 -4.613 1 98 180 PRO A CA 1
ATOM 1332 C C . PRO A 1 180 ? 21.797 34.031 -4.23 1 98 180 PRO A C 1
ATOM 1334 O O . PRO A 1 180 ? 21.047 33.562 -3.369 1 98 180 PRO A O 1
ATOM 1337 N N . ASP A 1 181 ? 21.562 35.125 -4.973 1 98.38 181 ASP A N 1
ATOM 1338 C CA . ASP A 1 181 ? 20.328 35.906 -4.812 1 98.38 181 ASP A CA 1
ATOM 1339 C C . ASP A 1 181 ? 19.203 35.281 -5.629 1 98.38 181 ASP A C 1
ATOM 1341 O O . ASP A 1 181 ? 18.672 35.906 -6.539 1 98.38 181 ASP A O 1
ATOM 1345 N N . GLU A 1 182 ? 18.875 34.062 -5.301 1 98.5 182 GLU A N 1
ATOM 1346 C CA . GLU A 1 182 ? 17.797 33.312 -5.941 1 98.5 182 GLU A CA 1
ATOM 1347 C C . GLU A 1 182 ? 16.672 33 -4.961 1 98.5 182 GLU A C 1
ATOM 1349 O O . GLU A 1 182 ? 16.922 32.719 -3.791 1 98.5 182 GLU A O 1
ATOM 1354 N N . LYS A 1 183 ? 15.484 33.031 -5.445 1 98.56 183 LYS A N 1
ATOM 1355 C CA . LYS A 1 183 ? 14.297 32.844 -4.609 1 98.56 183 LYS A CA 1
ATOM 1356 C C . LYS A 1 183 ? 14.273 31.469 -3.975 1 98.56 183 LYS A C 1
ATOM 1358 O O . LYS A 1 183 ? 14.594 30.469 -4.629 1 98.56 183 LYS A O 1
ATOM 1363 N N . VAL A 1 184 ? 13.898 31.453 -2.703 1 98.75 184 VAL A N 1
ATOM 1364 C CA . VAL A 1 184 ? 13.664 30.188 -2.018 1 98.75 184 VAL A CA 1
ATOM 1365 C C . VAL A 1 184 ? 12.273 29.656 -2.375 1 98.75 184 VAL A C 1
ATOM 1367 O O . VAL A 1 184 ? 11.273 30.359 -2.236 1 98.75 184 VAL A O 1
ATOM 1370 N N . VAL A 1 185 ? 12.234 28.438 -2.842 1 98.75 185 VAL A N 1
ATOM 1371 C CA . VAL A 1 185 ? 10.961 27.766 -3.119 1 98.75 185 VAL A CA 1
ATOM 1372 C C . VAL A 1 185 ? 10.633 26.781 -1.998 1 98.75 185 VAL A C 1
ATOM 1374 O O . VAL A 1 185 ? 11.305 25.766 -1.848 1 98.75 185 VAL A O 1
ATOM 1377 N N . VAL A 1 186 ? 9.602 27.125 -1.264 1 98.56 186 VAL A N 1
ATOM 1378 C CA . VAL A 1 186 ? 9.219 26.312 -0.115 1 98.56 186 VAL A CA 1
ATOM 1379 C C . VAL A 1 186 ? 8.156 25.281 -0.532 1 98.56 186 VAL A C 1
ATOM 1381 O O . VAL A 1 186 ? 7.156 25.641 -1.152 1 98.56 186 VAL A O 1
ATOM 1384 N N . ILE A 1 187 ? 8.438 24.016 -0.186 1 98.06 187 ILE A N 1
ATOM 1385 C CA . ILE A 1 187 ? 7.484 22.938 -0.464 1 98.06 187 ILE A CA 1
ATOM 1386 C C . ILE A 1 187 ? 6.961 22.359 0.849 1 98.06 187 ILE A C 1
ATOM 1388 O O . ILE A 1 187 ? 7.746 21.984 1.722 1 98.06 187 ILE A O 1
ATOM 1392 N N . THR A 1 188 ? 5.633 22.266 1.059 1 96.44 188 THR A N 1
ATOM 1393 C CA . THR A 1 188 ? 5.004 21.703 2.246 1 96.44 188 THR A CA 1
ATOM 1394 C C . THR A 1 188 ? 3.881 20.734 1.86 1 96.44 188 THR A C 1
ATOM 1396 O O . THR A 1 188 ? 3.527 20.625 0.684 1 96.44 188 THR A O 1
ATOM 1399 N N . ARG A 1 189 ? 3.469 19.984 2.836 1 90.75 189 ARG A N 1
ATOM 1400 C CA . ARG A 1 189 ? 2.268 19.188 2.672 1 90.75 189 ARG A CA 1
ATOM 1401 C C . ARG A 1 189 ? 1.01 20.031 2.785 1 90.75 189 ARG A C 1
ATOM 1403 O O . ARG A 1 189 ? 0.983 21.016 3.535 1 90.75 189 ARG A O 1
ATOM 1410 N N . ASP A 1 190 ? -0.043 19.672 2.074 1 85.75 190 ASP A N 1
ATOM 1411 C CA . ASP A 1 190 ? -1.312 20.391 2.158 1 85.75 190 ASP A CA 1
ATOM 1412 C C . ASP A 1 190 ? -2.018 20.109 3.482 1 85.75 190 ASP A C 1
ATOM 1414 O O . ASP A 1 190 ? -1.511 19.344 4.309 1 85.75 190 ASP A O 1
ATOM 1418 N N . ILE A 1 191 ? -3.113 20.781 3.723 1 77.56 191 ILE A N 1
ATOM 1419 C CA . ILE A 1 191 ? -3.779 20.812 5.02 1 77.56 191 ILE A CA 1
ATOM 1420 C C . ILE A 1 191 ? -4.434 19.469 5.312 1 77.56 191 ILE A C 1
ATOM 1422 O O . ILE A 1 191 ? -4.793 19.188 6.457 1 77.56 191 ILE A O 1
ATOM 1426 N N . ASN A 1 192 ? -4.625 18.625 4.355 1 72.38 192 ASN A N 1
ATOM 1427 C CA . ASN A 1 192 ? -5.266 17.344 4.551 1 72.38 192 ASN A CA 1
ATOM 1428 C C . ASN A 1 192 ? -4.309 16.328 5.18 1 72.38 192 ASN A C 1
ATOM 1430 O O . ASN A 1 192 ? -4.742 15.305 5.715 1 72.38 192 ASN A O 1
ATOM 1434 N N . GLY A 1 193 ? -3.074 16.672 5.266 1 74.75 193 GLY A N 1
ATOM 1435 C CA . GLY A 1 193 ? -2.094 15.758 5.828 1 74.75 193 GLY A CA 1
ATOM 1436 C C . GLY A 1 193 ? -1.725 16.094 7.262 1 74.75 193 GLY A C 1
ATOM 1437 O O . GLY A 1 193 ? -1.665 17.266 7.641 1 74.75 193 GLY A O 1
ATOM 1438 N N . GLY A 1 194 ? -1.439 15.125 8.102 1 80.5 194 GLY A N 1
ATOM 1439 C CA . GLY A 1 194 ? -1.014 15.305 9.477 1 80.5 194 GLY A CA 1
ATOM 1440 C C . GLY A 1 194 ? 0.356 15.945 9.602 1 80.5 194 GLY A C 1
ATOM 1441 O O . GLY A 1 194 ? 0.657 16.594 10.602 1 80.5 194 GLY A O 1
ATOM 1442 N N . ALA A 1 195 ? 1.158 15.836 8.508 1 89.75 195 ALA A N 1
ATOM 1443 C CA . ALA A 1 195 ? 2.508 16.391 8.539 1 89.75 195 ALA A CA 1
ATOM 1444 C C . ALA A 1 195 ? 2.473 17.906 8.641 1 89.75 195 ALA A C 1
ATOM 1446 O O . ALA A 1 195 ? 3.293 18.516 9.336 1 89.75 195 ALA A O 1
ATOM 1447 N N . HIS A 1 196 ? 1.543 18.531 7.945 1 90.31 196 HIS A N 1
ATOM 1448 C CA . HIS A 1 196 ? 1.397 19.969 8.008 1 90.31 196 HIS A CA 1
ATOM 1449 C C . HIS A 1 196 ? 1.168 20.438 9.438 1 90.31 196 HIS A C 1
ATOM 1451 O O . HIS A 1 196 ? 1.823 21.375 9.898 1 90.31 196 HIS A O 1
ATOM 1457 N N . GLU A 1 197 ? 0.281 19.812 10.109 1 89 197 GLU A N 1
ATOM 1458 C CA . GLU A 1 197 ? -0.045 20.188 11.484 1 89 197 GLU A CA 1
ATOM 1459 C C . GLU A 1 197 ? 1.17 20.047 12.398 1 89 197 GLU A C 1
ATOM 1461 O O . GLU A 1 197 ? 1.431 20.922 13.227 1 89 197 GLU A O 1
ATOM 1466 N N . VAL A 1 198 ? 1.878 19.047 12.242 1 92.12 198 VAL A N 1
ATOM 1467 C CA . VAL A 1 198 ? 3.021 18.75 13.102 1 92.12 198 VAL A CA 1
ATOM 1468 C C . VAL A 1 198 ? 4.137 19.766 12.844 1 92.12 198 VAL A C 1
ATOM 1470 O O . VAL A 1 198 ? 4.742 20.281 13.781 1 92.12 198 VAL A O 1
ATOM 1473 N N . PHE A 1 199 ? 4.398 20.047 11.578 1 96.12 199 PHE A N 1
ATOM 1474 C CA . PHE A 1 199 ? 5.434 21.016 11.25 1 96.12 199 PHE A CA 1
ATOM 1475 C C . PHE A 1 199 ? 5.066 22.406 11.758 1 96.12 199 PHE A C 1
ATOM 1477 O O . PHE A 1 199 ? 5.902 23.109 12.32 1 96.12 199 PHE A O 1
ATOM 1484 N N . GLN A 1 200 ? 3.857 22.766 11.609 1 93.94 200 GLN A N 1
ATOM 1485 C CA . GLN A 1 200 ? 3.369 24.062 12.078 1 93.94 200 GLN A CA 1
ATOM 1486 C C . GLN A 1 200 ? 3.518 24.172 13.594 1 93.94 200 GLN A C 1
ATOM 1488 O O . GLN A 1 200 ? 4.066 25.156 14.094 1 93.94 200 GLN A O 1
ATOM 1493 N N . LYS A 1 201 ? 3.127 23.203 14.25 1 90.31 201 LYS A N 1
ATOM 1494 C CA . LYS A 1 201 ? 3.121 23.25 15.711 1 90.31 201 LYS A CA 1
ATOM 1495 C C . LYS A 1 201 ? 4.539 23.156 16.266 1 90.31 201 LYS A C 1
ATOM 1497 O O . LYS A 1 201 ? 4.926 23.953 17.125 1 90.31 201 LYS A O 1
ATOM 1502 N N . ASN A 1 202 ? 5.336 22.281 15.766 1 90.12 202 ASN A N 1
ATOM 1503 C CA . ASN A 1 202 ? 6.613 21.953 16.391 1 90.12 202 ASN A CA 1
ATOM 1504 C C . ASN A 1 202 ? 7.727 22.875 15.914 1 90.12 202 ASN A C 1
ATOM 1506 O O . ASN A 1 202 ? 8.75 23.016 16.594 1 90.12 202 ASN A O 1
ATOM 1510 N N . ILE A 1 203 ? 7.574 23.469 14.75 1 96.5 203 ILE A N 1
ATOM 1511 C CA . ILE A 1 203 ? 8.664 24.25 14.18 1 96.5 203 ILE A CA 1
ATOM 1512 C C . ILE A 1 203 ? 8.211 25.703 14.008 1 96.5 203 ILE A C 1
ATOM 1514 O O . ILE A 1 203 ? 8.812 26.625 14.57 1 96.5 203 ILE A O 1
ATOM 1518 N N . MET A 1 204 ? 7.078 25.859 13.414 1 97.5 204 MET A N 1
ATOM 1519 C CA . MET A 1 204 ? 6.668 27.219 13.039 1 97.5 204 MET A CA 1
ATOM 1520 C C . MET A 1 204 ? 6.051 27.938 14.227 1 97.5 204 MET A C 1
ATOM 1522 O O . MET A 1 204 ? 6.102 29.172 14.297 1 97.5 204 MET A O 1
ATOM 1526 N N . GLY A 1 205 ? 5.414 27.188 15.125 1 96 205 GLY A N 1
ATOM 1527 C CA . GLY A 1 205 ? 4.703 27.828 16.219 1 96 205 GLY A CA 1
ATOM 1528 C C . GLY A 1 205 ? 3.6 28.766 15.734 1 96 205 GLY A C 1
ATOM 1529 O O . GLY A 1 205 ? 2.736 28.359 14.953 1 96 205 GLY A O 1
ATOM 1530 N N . ASP A 1 206 ? 3.705 30.031 16.078 1 96.12 206 ASP A N 1
ATOM 1531 C CA . ASP A 1 206 ? 2.676 31.016 15.742 1 96.12 206 ASP A CA 1
ATOM 1532 C C . ASP A 1 206 ? 2.939 31.625 14.375 1 96.12 206 ASP A C 1
ATOM 1534 O O . ASP A 1 206 ? 2.078 32.312 13.82 1 96.12 206 ASP A O 1
ATOM 1538 N N . THR A 1 207 ? 4.074 31.422 13.852 1 97.56 207 THR A N 1
ATOM 1539 C CA . THR A 1 207 ? 4.406 31.938 12.531 1 97.56 207 THR A CA 1
ATOM 1540 C C . THR A 1 207 ? 3.836 31.031 11.438 1 97.56 207 THR A C 1
ATOM 1542 O O . THR A 1 207 ? 4.051 29.828 11.445 1 97.56 207 THR A O 1
ATOM 1545 N N . GLU A 1 208 ? 3.186 31.625 10.492 1 96.38 208 GLU A N 1
ATOM 1546 C CA . GLU A 1 208 ? 2.564 30.844 9.43 1 96.38 208 GLU A CA 1
ATOM 1547 C C . GLU A 1 208 ? 3.561 30.531 8.32 1 96.38 208 GLU A C 1
ATOM 1549 O O . GLU A 1 208 ? 4.41 31.359 7.988 1 96.38 208 GLU A O 1
ATOM 1554 N N . VAL A 1 209 ? 3.393 29.375 7.789 1 96.69 209 VAL A N 1
ATOM 1555 C CA . VAL A 1 209 ? 4.117 29.078 6.559 1 96.69 209 VAL A CA 1
ATOM 1556 C C . VAL A 1 209 ? 3.707 30.062 5.461 1 96.69 209 VAL A C 1
ATOM 1558 O O . VAL A 1 209 ? 2.545 30.469 5.387 1 96.69 209 VAL A O 1
ATOM 1561 N N . SER A 1 210 ? 4.668 30.391 4.637 1 96.44 210 SER A N 1
ATOM 1562 C CA . SER A 1 210 ? 4.426 31.344 3.566 1 96.44 210 SER A CA 1
ATOM 1563 C C . SER A 1 210 ? 3.229 30.938 2.715 1 96.44 210 SER A C 1
ATOM 1565 O O . SER A 1 210 ? 3.061 29.766 2.398 1 96.44 210 SER A O 1
ATOM 1567 N N . SER A 1 211 ? 2.41 31.891 2.318 1 95.06 211 SER A N 1
ATOM 1568 C CA . SER A 1 211 ? 1.282 31.625 1.43 1 95.06 211 SER A CA 1
ATOM 1569 C C . SER A 1 211 ? 1.756 31.25 0.03 1 95.06 211 SER A C 1
ATOM 1571 O O . SER A 1 211 ? 0.974 30.766 -0.784 1 95.06 211 SER A O 1
ATOM 1573 N N . GLU A 1 212 ? 3.02 31.5 -0.25 1 96.31 212 GLU A N 1
ATOM 1574 C CA . GLU A 1 212 ? 3.576 31.203 -1.564 1 96.31 212 GLU A CA 1
ATOM 1575 C C . GLU A 1 212 ? 4.137 29.781 -1.615 1 96.31 212 GLU A C 1
ATOM 1577 O O . GLU A 1 212 ? 4.57 29.312 -2.672 1 96.31 212 GLU A O 1
ATOM 1582 N N . ALA A 1 213 ? 4.117 29.109 -0.464 1 97.31 213 ALA A N 1
ATOM 1583 C CA . ALA A 1 213 ? 4.641 27.75 -0.438 1 97.31 213 ALA A CA 1
ATOM 1584 C C . ALA A 1 213 ? 3.865 26.844 -1.392 1 97.31 213 ALA A C 1
ATOM 1586 O O . ALA A 1 213 ? 2.641 26.953 -1.5 1 97.31 213 ALA A O 1
ATOM 1587 N N . ILE A 1 214 ? 4.586 26.047 -2.09 1 97 214 ILE A N 1
ATOM 1588 C CA . ILE A 1 214 ? 3.957 25.016 -2.9 1 97 214 ILE A CA 1
ATOM 1589 C C . ILE A 1 214 ? 3.443 23.891 -2 1 97 214 ILE A C 1
ATOM 1591 O O . ILE A 1 214 ? 4.199 23.344 -1.198 1 97 214 ILE A O 1
ATOM 1595 N N . GLN A 1 215 ? 2.154 23.609 -2.1 1 94.19 215 GLN A N 1
ATOM 1596 C CA . GLN A 1 215 ? 1.535 22.562 -1.295 1 94.19 215 GLN A CA 1
ATOM 1597 C C . GLN A 1 215 ? 1.419 21.25 -2.082 1 94.19 215 GLN A C 1
ATOM 1599 O O . GLN A 1 215 ? 0.721 21.188 -3.098 1 94.19 215 GLN A O 1
ATOM 1604 N N . ALA A 1 216 ? 2.121 20.234 -1.575 1 92.94 216 ALA A N 1
ATOM 1605 C CA . ALA A 1 216 ? 2.068 18.906 -2.199 1 92.94 216 ALA A CA 1
ATOM 1606 C C . ALA A 1 216 ? 0.964 18.062 -1.584 1 92.94 216 ALA A C 1
ATOM 1608 O O . ALA A 1 216 ? 0.727 18.109 -0.375 1 92.94 216 ALA A O 1
ATOM 1609 N N . SER A 1 217 ? 0.349 17.172 -2.35 1 87.75 217 SER A N 1
ATOM 1610 C CA . SER A 1 217 ? -0.779 16.375 -1.894 1 87.75 217 SER A CA 1
ATOM 1611 C C . SER A 1 217 ? -0.304 15.086 -1.218 1 87.75 217 SER A C 1
ATOM 1613 O O . SER A 1 217 ? -1.081 14.414 -0.538 1 87.75 217 SER A O 1
ATOM 1615 N N . SER A 1 218 ? 0.96 14.758 -1.455 1 84.62 218 SER A N 1
ATOM 1616 C CA . SER A 1 218 ? 1.563 13.57 -0.862 1 84.62 218 SER A CA 1
ATOM 1617 C C . SER A 1 218 ? 3.045 13.789 -0.573 1 84.62 218 SER A C 1
ATOM 1619 O O . SER A 1 218 ? 3.654 14.727 -1.096 1 84.62 218 SER A O 1
ATOM 1621 N N . MET A 1 219 ? 3.521 12.93 0.229 1 87.25 219 MET A N 1
ATOM 1622 C CA . MET A 1 219 ? 4.953 13.031 0.51 1 87.25 219 MET A CA 1
ATOM 1623 C C . MET A 1 219 ? 5.773 12.672 -0.725 1 87.25 219 MET A C 1
ATOM 1625 O O . MET A 1 219 ? 6.852 13.234 -0.938 1 87.25 219 MET A O 1
ATOM 1629 N N . GLY A 1 220 ? 5.238 11.805 -1.501 1 86.38 220 GLY A N 1
ATOM 1630 C CA . GLY A 1 220 ? 5.898 11.516 -2.766 1 86.38 220 GLY A CA 1
ATOM 1631 C C . GLY A 1 220 ? 5.977 12.719 -3.686 1 86.38 220 GLY A C 1
ATOM 1632 O O . GLY A 1 220 ? 7.031 13.008 -4.25 1 86.38 220 GLY A O 1
ATOM 1633 N N . GLU A 1 221 ? 4.895 13.367 -3.789 1 90.31 221 GLU A N 1
ATOM 1634 C CA . GLU A 1 221 ? 4.879 14.586 -4.602 1 90.31 221 GLU A CA 1
ATOM 1635 C C . GLU A 1 221 ? 5.801 15.648 -4.02 1 90.31 221 GLU A C 1
ATOM 1637 O O . GLU A 1 221 ? 6.484 16.359 -4.762 1 90.31 221 GLU A O 1
ATOM 1642 N N . LEU A 1 222 ? 5.812 15.758 -2.748 1 94.88 222 LEU A N 1
ATOM 1643 C CA . LEU A 1 222 ? 6.672 16.734 -2.08 1 94.88 222 LEU A CA 1
ATOM 1644 C C . LEU A 1 222 ? 8.133 16.5 -2.439 1 94.88 222 LEU A C 1
ATOM 1646 O O . LEU A 1 222 ? 8.836 17.438 -2.846 1 94.88 222 LEU A O 1
ATOM 1650 N N . VAL A 1 223 ? 8.586 15.32 -2.346 1 95.69 223 VAL A N 1
ATOM 1651 C CA . VAL A 1 223 ? 9.977 14.992 -2.639 1 95.69 223 VAL A CA 1
ATOM 1652 C C . VAL A 1 223 ? 10.258 15.219 -4.121 1 95.69 223 VAL A C 1
ATOM 1654 O O . VAL A 1 223 ? 11.32 15.742 -4.488 1 95.69 223 VAL A O 1
ATOM 1657 N N . GLN A 1 224 ? 9.32 14.906 -4.949 1 95 224 GLN A N 1
ATOM 1658 C CA . GLN A 1 224 ? 9.5 15.141 -6.379 1 95 224 GLN A CA 1
ATOM 1659 C C . GLN A 1 224 ? 9.641 16.641 -6.676 1 95 224 GLN A C 1
ATOM 1661 O O . GLN A 1 224 ? 10.453 17.031 -7.512 1 95 224 GLN A O 1
ATOM 1666 N N . ASP A 1 225 ? 8.859 17.391 -6.008 1 97.81 225 ASP A N 1
ATOM 1667 C CA . ASP A 1 225 ? 8.93 18.828 -6.188 1 97.81 225 ASP A CA 1
ATOM 1668 C C . ASP A 1 225 ? 10.305 19.359 -5.785 1 97.81 225 ASP A C 1
ATOM 1670 O O . ASP A 1 225 ? 10.82 20.297 -6.406 1 97.81 225 ASP A O 1
ATOM 1674 N N . ILE A 1 226 ? 10.883 18.812 -4.781 1 98.38 226 ILE A N 1
ATOM 1675 C CA . ILE A 1 226 ? 12.227 19.188 -4.359 1 98.38 226 ILE A CA 1
ATOM 1676 C C . ILE A 1 226 ? 13.234 18.781 -5.434 1 98.38 226 ILE A C 1
ATOM 1678 O O . ILE A 1 226 ? 14.109 19.562 -5.801 1 98.38 226 ILE A O 1
ATOM 1682 N N . ILE A 1 227 ? 13.094 17.594 -5.961 1 98.06 227 ILE A N 1
ATOM 1683 C CA . ILE A 1 227 ? 14 17.062 -6.973 1 98.06 227 ILE A CA 1
ATOM 1684 C C . ILE A 1 227 ? 13.945 17.938 -8.227 1 98.06 227 ILE A C 1
ATOM 1686 O O . ILE A 1 227 ? 14.977 18.188 -8.852 1 98.06 227 ILE A O 1
ATOM 1690 N N . ASP A 1 228 ? 12.828 18.484 -8.523 1 98.12 228 ASP A N 1
ATOM 1691 C CA . ASP A 1 228 ? 12.602 19.172 -9.797 1 98.12 228 ASP A CA 1
ATOM 1692 C C . ASP A 1 228 ? 13.008 20.641 -9.711 1 98.12 228 ASP A C 1
ATOM 1694 O O . ASP A 1 228 ? 13 21.344 -10.719 1 98.12 228 ASP A O 1
ATOM 1698 N N . ASN A 1 229 ? 13.336 21.094 -8.508 1 98.44 229 ASN A N 1
ATOM 1699 C CA . ASN A 1 229 ? 13.641 22.516 -8.328 1 98.44 229 ASN A CA 1
ATOM 1700 C C . ASN A 1 229 ? 14.898 22.703 -7.484 1 98.44 229 ASN A C 1
ATOM 1702 O O . ASN A 1 229 ? 14.867 22.547 -6.266 1 98.44 229 ASN A O 1
ATOM 1706 N N . LYS A 1 230 ? 15.922 23.156 -8.094 1 98.25 230 LYS A N 1
ATOM 1707 C CA . LYS A 1 230 ? 17.234 23.25 -7.453 1 98.25 230 LYS A CA 1
ATOM 1708 C C . LYS A 1 230 ? 17.203 24.266 -6.309 1 98.25 230 LYS A C 1
ATOM 1710 O O . LYS A 1 230 ? 18.094 24.266 -5.461 1 98.25 230 LYS A O 1
ATOM 1715 N N . TYR A 1 231 ? 16.234 25.125 -6.207 1 98.75 231 TYR A N 1
ATOM 1716 C CA . TYR A 1 231 ? 16.188 26.156 -5.168 1 98.75 231 TYR A CA 1
ATOM 1717 C C . TYR A 1 231 ? 15.094 25.844 -4.145 1 98.75 231 TYR A C 1
ATOM 1719 O O . TYR A 1 231 ? 14.711 26.703 -3.359 1 98.75 231 TYR A O 1
ATOM 1727 N N . ALA A 1 232 ? 14.586 24.609 -4.203 1 98.75 232 ALA A N 1
ATOM 1728 C CA . ALA A 1 232 ? 13.5 24.219 -3.309 1 98.75 232 ALA A CA 1
ATOM 1729 C C . ALA A 1 232 ? 14.047 23.719 -1.97 1 98.75 232 ALA A C 1
ATOM 1731 O O . ALA A 1 232 ? 15.156 23.188 -1.901 1 98.75 232 ALA A O 1
ATOM 1732 N N . ILE A 1 233 ? 13.281 23.938 -0.949 1 98.69 233 ILE A N 1
ATOM 1733 C CA . ILE A 1 233 ? 13.438 23.344 0.374 1 98.69 233 ILE A CA 1
ATOM 1734 C C . ILE A 1 233 ? 12.094 22.844 0.879 1 98.69 233 ILE A C 1
ATOM 1736 O O . ILE A 1 233 ? 11.055 23.484 0.642 1 98.69 233 ILE A O 1
ATOM 1740 N N . GLY A 1 234 ? 12.062 21.703 1.524 1 98.38 234 GLY A N 1
ATOM 1741 C CA . GLY A 1 234 ? 10.852 21.156 2.109 1 98.38 234 GLY A CA 1
ATOM 1742 C C . GLY A 1 234 ? 11.125 20.156 3.223 1 98.38 234 GLY A C 1
ATOM 1743 O O . GLY A 1 234 ? 12.273 19.953 3.607 1 98.38 234 GLY A O 1
ATOM 1744 N N . TYR A 1 235 ? 10.039 19.672 3.848 1 97.12 235 TYR A N 1
ATOM 1745 C CA . TYR A 1 235 ? 10.211 18.609 4.832 1 97.12 235 TYR A CA 1
ATOM 1746 C C . TYR A 1 235 ? 9.75 17.266 4.266 1 97.12 235 TYR A C 1
ATOM 1748 O O . TYR A 1 235 ? 8.547 17.031 4.121 1 97.12 235 TYR A O 1
ATOM 1756 N N . ALA A 1 236 ? 10.68 16.469 4.012 1 94.75 236 ALA A N 1
ATOM 1757 C CA . ALA A 1 236 ? 10.445 15.148 3.42 1 94.75 236 ALA A CA 1
ATOM 1758 C C . ALA A 1 236 ? 10.367 14.07 4.496 1 94.75 236 ALA A C 1
ATOM 1760 O O . ALA A 1 236 ? 11.172 14.062 5.43 1 94.75 236 ALA A O 1
ATOM 1761 N N . SER A 1 237 ? 9.32 13.18 4.348 1 94.31 237 SER A N 1
ATOM 1762 C CA . SER A 1 237 ? 9.328 11.992 5.195 1 94.31 237 SER A CA 1
ATOM 1763 C C . SER A 1 237 ? 10.648 11.242 5.09 1 94.31 237 SER A C 1
ATOM 1765 O O . SER A 1 237 ? 11.211 11.109 3.998 1 94.31 237 SER A O 1
ATOM 1767 N N . PHE A 1 238 ? 11.141 10.773 6.234 1 94.31 238 PHE A N 1
ATOM 1768 C CA . PHE A 1 238 ? 12.406 10.055 6.348 1 94.31 238 PHE A CA 1
ATOM 1769 C C . PHE A 1 238 ? 12.477 8.922 5.332 1 94.31 238 PHE A C 1
ATOM 1771 O O . PHE A 1 238 ? 13.461 8.797 4.602 1 94.31 238 PHE A O 1
ATOM 1778 N N . GLY A 1 239 ? 11.453 8.148 5.281 1 88.62 239 GLY A N 1
ATOM 1779 C CA . GLY A 1 239 ? 11.43 7 4.387 1 88.62 239 GLY A CA 1
ATOM 1780 C C . GLY A 1 239 ? 11.453 7.387 2.922 1 88.62 239 GLY A C 1
ATOM 1781 O O . GLY A 1 239 ? 12.18 6.785 2.127 1 88.62 239 GLY A O 1
ATOM 1782 N N . VAL A 1 240 ? 10.656 8.367 2.537 1 86.75 240 VAL A N 1
ATOM 1783 C CA . VAL A 1 240 ? 10.586 8.789 1.141 1 86.75 240 VAL A CA 1
ATOM 1784 C C . VAL A 1 240 ? 11.906 9.422 0.72 1 86.75 240 VAL A C 1
ATOM 1786 O O . VAL A 1 240 ? 12.383 9.203 -0.396 1 86.75 240 VAL A O 1
ATOM 1789 N N . ALA A 1 241 ? 12.5 10.172 1.619 1 92.25 241 ALA A N 1
ATOM 1790 C CA . ALA A 1 241 ? 13.812 10.75 1.341 1 92.25 241 ALA A CA 1
ATOM 1791 C C . ALA A 1 241 ? 14.852 9.656 1.109 1 92.25 241 ALA A C 1
ATOM 1793 O O . ALA A 1 241 ? 15.648 9.734 0.167 1 92.25 241 ALA A O 1
ATOM 1794 N N . ASN A 1 242 ? 14.828 8.656 1.913 1 89.56 242 ASN A N 1
ATOM 1795 C CA . ASN A 1 242 ? 15.805 7.578 1.801 1 89.56 242 ASN A CA 1
ATOM 1796 C C . ASN A 1 242 ? 15.602 6.773 0.52 1 89.56 242 ASN A C 1
ATOM 1798 O O . ASN A 1 242 ? 16.578 6.293 -0.072 1 89.56 242 ASN A O 1
ATOM 1802 N N . GLN A 1 243 ? 14.383 6.656 0.145 1 83.5 243 GLN A N 1
ATOM 1803 C CA . GLN A 1 243 ? 14.078 5.969 -1.108 1 83.5 243 GLN A CA 1
ATOM 1804 C C . GLN A 1 243 ? 14.594 6.766 -2.307 1 83.5 243 GLN A C 1
ATOM 1806 O O . GLN A 1 243 ? 14.68 6.234 -3.416 1 83.5 243 GLN A O 1
ATOM 1811 N N . ASN A 1 244 ? 14.867 7.984 -2.092 1 89.94 244 ASN A N 1
ATOM 1812 C CA . ASN A 1 244 ? 15.375 8.867 -3.135 1 89.94 244 ASN A CA 1
ATOM 1813 C C . ASN A 1 244 ? 16.781 9.375 -2.805 1 89.94 244 ASN A C 1
ATOM 1815 O O . ASN A 1 244 ? 17.109 10.523 -3.104 1 89.94 244 ASN A O 1
ATOM 1819 N N . ALA A 1 245 ? 17.484 8.523 -2.158 1 89.81 245 ALA A N 1
ATOM 1820 C CA . ALA A 1 245 ? 18.859 8.867 -1.818 1 89.81 245 ALA A CA 1
ATOM 1821 C C . ALA A 1 245 ? 19.625 9.312 -3.057 1 89.81 245 ALA A C 1
ATOM 1823 O O . ALA A 1 245 ? 19.531 8.68 -4.113 1 89.81 245 ALA A O 1
ATOM 1824 N N . GLY A 1 246 ? 20.328 10.414 -2.902 1 94.62 246 GLY A N 1
ATOM 1825 C CA . GLY A 1 246 ? 21.094 10.938 -4.023 1 94.62 246 GLY A CA 1
ATOM 1826 C C . GLY A 1 246 ? 20.328 11.969 -4.836 1 94.62 246 GLY A C 1
ATOM 1827 O O . GLY A 1 246 ? 20.922 12.734 -5.59 1 94.62 246 GLY A O 1
ATOM 1828 N N . LYS A 1 247 ? 19.047 11.953 -4.664 1 97.19 247 LYS A N 1
ATOM 1829 C CA . LYS A 1 247 ? 18.234 12.898 -5.422 1 97.19 247 LYS A CA 1
ATOM 1830 C C . LYS A 1 247 ? 17.75 14.031 -4.531 1 97.19 247 LYS A C 1
ATOM 1832 O O . LYS A 1 247 ? 17.234 15.039 -5.031 1 97.19 247 LYS A O 1
ATOM 1837 N N . VAL A 1 248 ? 17.906 13.852 -3.281 1 97.75 248 VAL A N 1
ATOM 1838 C CA . VAL A 1 248 ? 17.688 14.891 -2.285 1 97.75 248 VAL A CA 1
ATOM 1839 C C . VAL A 1 248 ? 18.781 14.812 -1.212 1 97.75 248 VAL A C 1
ATOM 1841 O O . VAL A 1 248 ? 19.406 13.773 -1.029 1 97.75 248 VAL A O 1
ATOM 1844 N N . VAL A 1 249 ? 18.984 15.898 -0.586 1 97.56 249 VAL A N 1
ATOM 1845 C CA . VAL A 1 249 ? 19.938 15.984 0.528 1 97.56 249 VAL A CA 1
ATOM 1846 C C . VAL A 1 249 ? 19.203 16.469 1.779 1 97.56 249 VAL A C 1
ATOM 1848 O O . VAL A 1 249 ? 18.469 17.453 1.732 1 97.56 249 VAL A O 1
ATOM 1851 N N . THR A 1 250 ? 19.375 15.719 2.854 1 98.12 250 THR A N 1
ATOM 1852 C CA . THR A 1 250 ? 18.766 16.125 4.113 1 98.12 250 THR A CA 1
ATOM 1853 C C . THR A 1 250 ? 19.75 16.953 4.938 1 98.12 250 THR A C 1
ATOM 1855 O O . THR A 1 250 ? 20.953 16.703 4.93 1 98.12 250 THR A O 1
ATOM 1858 N N . LEU A 1 251 ? 19.25 17.938 5.621 1 98.25 251 LEU A N 1
ATOM 1859 C CA . LEU A 1 251 ? 20.062 18.828 6.453 1 98.25 251 LEU A CA 1
ATOM 1860 C C . LEU A 1 251 ? 19.875 18.5 7.93 1 98.25 251 LEU A C 1
ATOM 1862 O O . LEU A 1 251 ? 18.812 18.016 8.336 1 98.25 251 LEU A O 1
ATOM 1866 N N . LYS A 1 252 ? 20.922 18.766 8.695 1 98.5 252 LYS A N 1
ATOM 1867 C CA . LYS A 1 252 ? 20.781 18.719 10.148 1 98.5 252 LYS A CA 1
ATOM 1868 C C . LYS A 1 252 ? 19.844 19.828 10.641 1 98.5 252 LYS A C 1
ATOM 1870 O O . LYS A 1 252 ? 19.688 20.859 9.977 1 98.5 252 LYS A O 1
ATOM 1875 N N . VAL A 1 253 ? 19.25 19.562 11.75 1 98.44 253 VAL A N 1
ATOM 1876 C CA . VAL A 1 253 ? 18.453 20.562 12.445 1 98.44 253 VAL A CA 1
ATOM 1877 C C . VAL A 1 253 ? 18.984 20.734 13.867 1 98.44 253 VAL A C 1
ATOM 1879 O O . VAL A 1 253 ? 18.969 19.797 14.664 1 98.44 253 VAL A O 1
ATOM 1882 N N . ASN A 1 254 ? 19.469 21.953 14.109 1 98.44 254 ASN A N 1
ATOM 1883 C CA . ASN A 1 254 ? 20.078 22.25 15.398 1 98.44 254 ASN A CA 1
ATOM 1884 C C . ASN A 1 254 ? 21.203 21.266 15.727 1 98.44 254 ASN A C 1
ATOM 1886 O O . ASN A 1 254 ? 21.281 20.75 16.844 1 98.44 254 ASN A O 1
ATOM 1890 N N . GLY A 1 255 ? 21.859 20.938 14.75 1 98.38 255 GLY A N 1
ATOM 1891 C CA . GLY A 1 255 ? 23.047 20.109 14.914 1 98.38 255 GLY A CA 1
ATOM 1892 C C . GLY A 1 255 ? 22.734 18.625 14.914 1 98.38 255 GLY A C 1
ATOM 1893 O O . GLY A 1 255 ? 23.641 17.797 15.047 1 98.38 255 GLY A O 1
ATOM 1894 N N . VAL A 1 256 ? 21.531 18.25 14.711 1 98.44 256 VAL A N 1
ATOM 1895 C CA . VAL A 1 256 ? 21.141 16.859 14.836 1 98.44 256 VAL A CA 1
ATOM 1896 C C . VAL A 1 256 ? 20.781 16.281 13.469 1 98.44 256 VAL A C 1
ATOM 1898 O O . VAL A 1 256 ? 19.891 16.812 12.781 1 98.44 256 VAL A O 1
ATOM 1901 N N . GLU A 1 257 ? 21.484 15.219 13.062 1 97.88 257 GLU A N 1
ATOM 1902 C CA . GLU A 1 257 ? 21.219 14.523 11.805 1 97.88 257 GLU A CA 1
ATOM 1903 C C . GLU A 1 257 ? 19.984 13.633 11.922 1 97.88 257 GLU A C 1
ATOM 1905 O O . GLU A 1 257 ? 19.766 12.992 12.953 1 97.88 257 GLU A O 1
ATOM 1910 N N . PRO A 1 258 ? 19.203 13.594 10.844 1 97 258 PRO A N 1
ATOM 1911 C CA . PRO A 1 258 ? 18.031 12.703 10.898 1 97 258 PRO A CA 1
ATOM 1912 C C . PRO A 1 258 ? 18.406 11.234 10.695 1 97 258 PRO A C 1
ATOM 1914 O O . PRO A 1 258 ? 18 10.633 9.695 1 97 258 PRO A O 1
ATOM 1917 N N . THR A 1 259 ? 19.078 10.664 11.672 1 95.38 259 THR A N 1
ATOM 1918 C CA . THR A 1 259 ? 19.375 9.234 11.68 1 95.38 259 THR A CA 1
ATOM 1919 C C . THR A 1 259 ? 18.312 8.477 12.477 1 95.38 259 THR A C 1
ATOM 1921 O O . THR A 1 259 ? 17.562 9.07 13.258 1 95.38 259 THR A O 1
ATOM 1924 N N . LYS A 1 260 ? 18.25 7.184 12.164 1 94.62 260 LYS A N 1
ATOM 1925 C CA . LYS A 1 260 ? 17.328 6.34 12.914 1 94.62 260 LYS A CA 1
ATOM 1926 C C . LYS A 1 260 ? 17.531 6.496 14.414 1 94.62 260 LYS A C 1
ATOM 1928 O O . LYS A 1 260 ? 16.562 6.625 15.164 1 94.62 260 LYS A O 1
ATOM 1933 N N . GLU A 1 261 ? 18.75 6.527 14.852 1 95.44 261 GLU A N 1
ATOM 1934 C CA . GLU A 1 261 ? 19.078 6.645 16.266 1 95.44 261 GLU A CA 1
ATOM 1935 C C . GLU A 1 261 ? 18.578 7.965 16.844 1 95.44 261 GLU A C 1
ATOM 1937 O O . GLU A 1 261 ? 17.938 7.988 17.891 1 95.44 261 GLU A O 1
ATOM 1942 N N . ASN A 1 262 ? 18.828 9.109 16.156 1 97 262 ASN A N 1
ATOM 1943 C CA . ASN A 1 262 ? 18.453 10.43 16.625 1 97 262 ASN A CA 1
ATOM 1944 C C . ASN A 1 262 ? 16.938 10.602 16.625 1 97 262 ASN A C 1
ATOM 1946 O O . ASN A 1 262 ? 16.391 11.344 17.453 1 97 262 ASN A O 1
ATOM 1950 N N . ILE A 1 263 ? 16.266 9.891 15.719 1 96.12 263 ILE A N 1
ATOM 1951 C CA . ILE A 1 263 ? 14.812 9.953 15.641 1 96.12 263 ILE A CA 1
ATOM 1952 C C . ILE A 1 263 ? 14.195 9.164 16.797 1 96.12 263 ILE A C 1
ATOM 1954 O O . ILE A 1 263 ? 13.297 9.656 17.484 1 96.12 263 ILE A O 1
ATOM 1958 N N . ILE A 1 264 ? 14.734 8.039 17.062 1 94.62 264 ILE A N 1
ATOM 1959 C CA . ILE A 1 264 ? 14.203 7.168 18.109 1 94.62 264 ILE A CA 1
ATOM 1960 C C . ILE A 1 264 ? 14.391 7.828 19.484 1 94.62 264 ILE A C 1
ATOM 1962 O O . ILE A 1 264 ? 13.484 7.809 20.312 1 94.62 264 ILE A O 1
ATOM 1966 N N . ASP A 1 265 ? 15.562 8.453 19.688 1 94.5 265 ASP A N 1
ATOM 1967 C CA . ASP A 1 265 ? 15.836 8.992 21.016 1 94.5 265 ASP A CA 1
ATOM 1968 C C . ASP A 1 265 ? 15.203 10.375 21.188 1 94.5 265 ASP A C 1
ATOM 1970 O O . ASP A 1 265 ? 15.305 10.984 22.25 1 94.5 265 ASP A O 1
ATOM 1974 N N . GLY A 1 266 ? 14.633 10.914 20.125 1 94.25 266 GLY A N 1
ATOM 1975 C CA . GLY A 1 266 ? 13.859 12.141 20.203 1 94.25 266 GLY A CA 1
ATOM 1976 C C . GLY A 1 266 ? 14.695 13.383 19.953 1 94.25 266 GLY A C 1
ATOM 1977 O O . GLY A 1 266 ? 14.164 14.5 19.938 1 94.25 266 GLY A O 1
ATOM 1978 N N . SER A 1 267 ? 15.992 13.195 19.672 1 96.56 267 SER A N 1
ATOM 1979 C CA . SER A 1 267 ? 16.859 14.352 19.453 1 96.56 267 SER A CA 1
ATOM 1980 C C . SER A 1 267 ? 16.531 15.055 18.141 1 96.56 267 SER A C 1
ATOM 1982 O O . SER A 1 267 ? 16.625 16.281 18.031 1 96.56 267 SER A O 1
ATOM 1984 N N . TYR A 1 268 ? 16.203 14.242 17.156 1 96.94 268 TYR A N 1
ATOM 1985 C CA . TYR A 1 268 ? 15.664 14.898 15.969 1 96.94 268 TYR A CA 1
ATOM 1986 C C . TYR A 1 268 ? 14.203 15.289 16.172 1 96.94 268 TYR A C 1
ATOM 1988 O O . TYR A 1 268 ? 13.312 14.438 16.125 1 96.94 268 TYR A O 1
ATOM 1996 N N . ILE A 1 269 ? 13.891 16.516 16.156 1 95.31 269 ILE A N 1
ATOM 1997 C CA . ILE A 1 269 ? 12.688 17 16.828 1 95.31 269 ILE A CA 1
ATOM 1998 C C . ILE A 1 269 ? 11.531 17.047 15.828 1 95.31 269 ILE A C 1
ATOM 2000 O O . ILE A 1 269 ? 10.375 17.156 16.219 1 95.31 269 ILE A O 1
ATOM 2004 N N . ILE A 1 270 ? 11.82 17.062 14.578 1 96.62 270 ILE A N 1
ATOM 2005 C CA . ILE A 1 270 ? 10.734 17.156 13.602 1 96.62 270 ILE A CA 1
ATOM 2006 C C . ILE A 1 270 ? 10.227 15.758 13.266 1 96.62 270 ILE A C 1
ATOM 2008 O O . ILE A 1 270 ? 10.641 15.156 12.273 1 96.62 270 ILE A O 1
ATOM 2012 N N . GLN A 1 271 ? 9.383 15.289 14.086 1 96 271 GLN A N 1
ATOM 2013 C CA . GLN A 1 271 ? 8.859 13.938 13.953 1 96 271 GLN A CA 1
ATOM 2014 C C . GLN A 1 271 ? 7.445 13.828 14.523 1 96 271 GLN A C 1
ATOM 2016 O O . GLN A 1 271 ? 7.008 14.711 15.273 1 96 271 GLN A O 1
ATOM 2021 N N . ARG A 1 272 ? 6.77 12.797 14.086 1 95.25 272 ARG A N 1
ATOM 2022 C CA . ARG A 1 272 ? 5.414 12.555 14.555 1 95.25 272 ARG A CA 1
ATOM 2023 C C . ARG A 1 272 ? 5.188 11.062 14.82 1 95.25 272 ARG A C 1
ATOM 2025 O O . ARG A 1 272 ? 5.715 10.219 14.102 1 95.25 272 ARG A O 1
ATOM 2032 N N . PRO A 1 273 ? 4.441 10.836 15.906 1 95.75 273 PRO A N 1
ATOM 2033 C CA . PRO A 1 273 ? 4.094 9.43 16.156 1 95.75 273 PRO A CA 1
ATOM 2034 C C . PRO A 1 273 ? 3.055 8.898 15.172 1 95.75 273 PRO A C 1
ATOM 2036 O O . PRO A 1 273 ? 2.201 9.648 14.695 1 95.75 273 PRO A O 1
ATOM 2039 N N . LEU A 1 274 ? 3.203 7.715 14.82 1 97.25 274 LEU A N 1
ATOM 2040 C CA . LEU A 1 274 ? 2.189 6.961 14.086 1 97.25 274 LEU A CA 1
ATOM 2041 C C . LEU A 1 274 ? 1.396 6.062 15.031 1 97.25 274 LEU A C 1
ATOM 2043 O O . LEU A 1 274 ? 1.941 5.105 15.586 1 97.25 274 LEU A O 1
ATOM 2047 N N . LEU A 1 275 ? 0.089 6.379 15.188 1 98 275 LEU A N 1
ATOM 2048 C CA . LEU A 1 275 ? -0.687 5.773 16.266 1 98 275 LEU A CA 1
ATOM 2049 C C . LEU A 1 275 ? -1.933 5.086 15.711 1 98 275 LEU A C 1
ATOM 2051 O O . LEU A 1 275 ? -2.561 5.586 14.773 1 98 275 LEU A O 1
ATOM 2055 N N . ILE A 1 276 ? -2.215 3.99 16.297 1 98.81 276 ILE A N 1
ATOM 2056 C CA . ILE A 1 276 ? -3.561 3.426 16.266 1 98.81 276 ILE A CA 1
ATOM 2057 C C . ILE A 1 276 ? -4.309 3.785 17.547 1 98.81 276 ILE A C 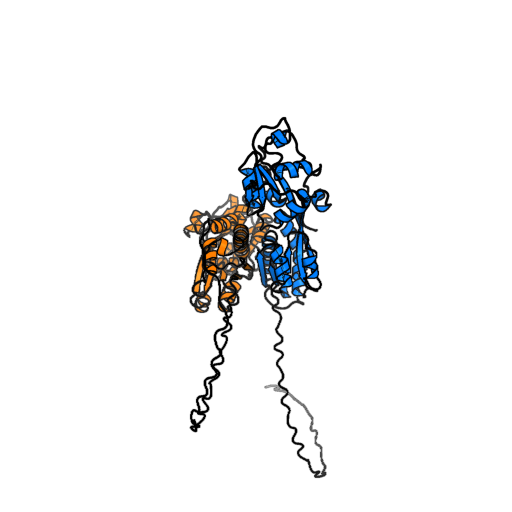1
ATOM 2059 O O . ILE A 1 276 ? -3.773 3.639 18.641 1 98.81 276 ILE A O 1
ATOM 2063 N N . VAL A 1 277 ? -5.52 4.289 17.406 1 98.75 277 VAL A N 1
ATOM 2064 C CA . VAL A 1 277 ? -6.324 4.707 18.547 1 98.75 277 VAL A CA 1
ATOM 2065 C C . VAL A 1 277 ? -7.598 3.865 18.609 1 98.75 277 VAL A C 1
ATOM 2067 O O . VAL A 1 277 ? -8.203 3.555 17.594 1 98.75 277 VAL A O 1
ATOM 2070 N N . GLY A 1 278 ? -7.93 3.467 19.766 1 98.5 278 GLY A N 1
ATOM 2071 C CA . GLY A 1 278 ? -9.141 2.697 19.984 1 98.5 278 GLY A CA 1
ATOM 2072 C C . GLY A 1 278 ? -9.922 3.152 21.203 1 98.5 278 GLY A C 1
ATOM 2073 O O . GLY A 1 278 ? -9.461 4.027 21.953 1 98.5 278 GLY A O 1
ATOM 2074 N N . SER A 1 279 ? -11.109 2.605 21.328 1 98.19 279 SER A N 1
ATOM 2075 C CA . SER A 1 279 ? -12 2.857 22.453 1 98.19 279 SER A CA 1
ATOM 2076 C C . SER A 1 279 ? -12.219 1.593 23.266 1 98.19 279 SER A C 1
ATOM 2078 O O . SER A 1 279 ? -12.75 0.601 22.766 1 98.19 279 SER A O 1
ATOM 2080 N N . GLY A 1 280 ? -11.844 1.616 24.578 1 97.44 280 GLY A N 1
ATOM 2081 C CA . GLY A 1 280 ? -12.023 0.453 25.438 1 97.44 280 GLY A CA 1
ATOM 2082 C C . GLY A 1 280 ? -11.055 -0.671 25.125 1 97.44 280 GLY A C 1
ATOM 2083 O O . GLY A 1 280 ? -10.141 -0.502 24.312 1 97.44 280 GLY A O 1
ATOM 2084 N N . ASP A 1 281 ? -11.234 -1.74 25.781 1 97.25 281 ASP A N 1
ATOM 2085 C CA . ASP A 1 281 ? -10.359 -2.893 25.562 1 97.25 281 ASP A CA 1
ATOM 2086 C C . ASP A 1 281 ? -10.68 -3.588 24.25 1 97.25 281 ASP A C 1
ATOM 2088 O O . ASP A 1 281 ? -11.852 -3.758 23.906 1 97.25 281 ASP A O 1
ATOM 2092 N N . PRO A 1 282 ? -9.672 -3.975 23.531 1 97.69 282 PRO A N 1
ATOM 2093 C CA . PRO A 1 282 ? -9.93 -4.684 22.281 1 97.69 282 PRO A CA 1
ATOM 2094 C C . PRO A 1 282 ? -10.531 -6.066 22.5 1 97.69 282 PRO A C 1
ATOM 2096 O O . PRO A 1 282 ? -10.266 -6.711 23.516 1 97.69 282 PRO A O 1
ATOM 2099 N N . THR A 1 283 ? -11.398 -6.508 21.547 1 97.31 283 THR A N 1
ATOM 2100 C CA . THR A 1 283 ? -11.836 -7.898 21.5 1 97.31 283 THR A CA 1
ATOM 2101 C C . THR A 1 283 ? -10.656 -8.82 21.203 1 97.31 283 THR A C 1
ATOM 2103 O O . THR A 1 283 ? -9.57 -8.359 20.859 1 97.31 283 THR A O 1
ATOM 2106 N N . ASP A 1 284 ? -10.906 -10.109 21.234 1 97.31 284 ASP A N 1
ATOM 2107 C CA . ASP A 1 284 ? -9.844 -11.086 21 1 97.31 284 ASP A CA 1
ATOM 2108 C C . ASP A 1 284 ? -9.273 -10.953 19.594 1 97.31 284 ASP A C 1
ATOM 2110 O O . ASP A 1 284 ? -8.055 -10.977 19.422 1 97.31 284 ASP A O 1
ATOM 2114 N N . VAL A 1 285 ? -10.109 -10.805 18.562 1 97.81 285 VAL A N 1
ATOM 2115 C CA . VAL A 1 285 ? -9.617 -10.703 17.188 1 97.81 285 VAL A CA 1
ATOM 2116 C C . VAL A 1 285 ? -8.898 -9.367 17 1 97.81 285 VAL A C 1
ATOM 2118 O O . VAL A 1 285 ? -7.895 -9.297 16.281 1 97.81 285 VAL A O 1
ATOM 2121 N N . GLN A 1 286 ? -9.414 -8.297 17.625 1 98.31 286 GLN A N 1
ATOM 2122 C CA . GLN A 1 286 ? -8.758 -7 17.578 1 98.31 286 GLN A CA 1
ATOM 2123 C C . GLN A 1 286 ? -7.367 -7.059 18.203 1 98.31 286 GLN A C 1
ATOM 2125 O O . GLN A 1 286 ? -6.398 -6.555 17.625 1 98.31 286 GLN A O 1
ATOM 2130 N N . GLN A 1 287 ? -7.281 -7.691 19.344 1 98.31 287 GLN A N 1
ATOM 2131 C CA . GLN A 1 287 ? -6 -7.844 20.031 1 98.31 287 GLN A CA 1
ATOM 2132 C C . GLN A 1 287 ? -5.023 -8.664 19.188 1 98.31 287 GLN A C 1
ATOM 2134 O O . GLN A 1 287 ? -3.834 -8.344 19.125 1 98.31 287 GLN A O 1
ATOM 2139 N N . ALA A 1 288 ? -5.527 -9.719 18.641 1 98.31 288 ALA A N 1
ATOM 2140 C CA . ALA A 1 288 ? -4.691 -10.555 17.781 1 98.31 288 ALA A CA 1
ATOM 2141 C C . ALA A 1 288 ? -4.039 -9.734 16.688 1 98.31 288 ALA A C 1
ATOM 2143 O O . ALA A 1 288 ? -2.836 -9.844 16.438 1 98.31 288 ALA A O 1
ATOM 2144 N N . PHE A 1 289 ? -4.805 -8.875 15.984 1 98.56 289 PHE A N 1
ATOM 2145 C CA . PHE A 1 289 ? -4.238 -8.109 14.883 1 98.56 289 PHE A CA 1
ATOM 2146 C C . PHE A 1 289 ? -3.316 -7.012 15.406 1 98.56 289 PHE A C 1
ATOM 2148 O O . PHE A 1 289 ? -2.295 -6.703 14.781 1 98.56 289 PHE A O 1
ATOM 2155 N N . LEU A 1 290 ? -3.678 -6.383 16.531 1 98.75 290 LEU A N 1
ATOM 2156 C CA . LEU A 1 290 ? -2.768 -5.43 17.156 1 98.75 290 LEU A CA 1
ATOM 2157 C C . LEU A 1 290 ? -1.421 -6.078 17.453 1 98.75 290 LEU A C 1
ATOM 2159 O O . LEU A 1 290 ? -0.371 -5.465 17.25 1 98.75 290 LEU A O 1
ATOM 2163 N N . ASP A 1 291 ? -1.49 -7.301 17.938 1 98.38 291 ASP A N 1
ATOM 2164 C CA . ASP A 1 291 ? -0.256 -8.031 18.219 1 98.38 291 ASP A CA 1
ATOM 2165 C C . ASP A 1 291 ? 0.562 -8.227 16.938 1 98.38 291 ASP A C 1
ATOM 2167 O O . ASP A 1 291 ? 1.793 -8.172 16.969 1 98.38 291 ASP A O 1
ATOM 2171 N N . VAL A 1 292 ? -0.091 -8.461 15.852 1 98.38 292 VAL A N 1
ATOM 2172 C CA . VAL A 1 292 ? 0.59 -8.625 14.57 1 98.38 292 VAL A CA 1
ATOM 2173 C C . VAL A 1 292 ? 1.212 -7.293 14.148 1 98.38 292 VAL A C 1
ATOM 2175 O O . VAL A 1 292 ? 2.367 -7.254 13.719 1 98.38 292 VAL A O 1
ATOM 2178 N N . ILE A 1 293 ? 0.469 -6.207 14.25 1 98.62 293 ILE A N 1
ATOM 2179 C CA . ILE A 1 293 ? 0.949 -4.883 13.875 1 98.62 293 ILE A CA 1
ATOM 2180 C C . ILE A 1 293 ? 2.207 -4.547 14.672 1 98.62 293 ILE A C 1
ATOM 2182 O O . ILE A 1 293 ? 3.189 -4.051 14.117 1 98.62 293 ILE A O 1
ATOM 2186 N N . LEU A 1 294 ? 2.168 -4.867 15.93 1 98.38 294 LEU A N 1
ATOM 2187 C CA . LEU A 1 294 ? 3.227 -4.445 16.844 1 98.38 294 LEU A CA 1
ATOM 2188 C C . LEU A 1 294 ? 4.32 -5.504 16.938 1 98.38 294 LEU A C 1
ATOM 2190 O O . LEU A 1 294 ? 5.371 -5.266 17.531 1 98.38 294 LEU A O 1
ATOM 2194 N N . GLY A 1 295 ? 4.027 -6.641 16.375 1 97.81 295 GLY A N 1
ATOM 2195 C CA . GLY A 1 295 ? 4.984 -7.734 16.391 1 97.81 295 GLY A CA 1
ATOM 2196 C C . GLY A 1 295 ? 6.035 -7.637 15.305 1 97.81 295 GLY A C 1
ATOM 2197 O O . GLY A 1 295 ? 6.098 -6.637 14.586 1 97.81 295 GLY A O 1
ATOM 2198 N N . GLU A 1 296 ? 6.797 -8.648 15.125 1 96.06 296 GLU A N 1
ATOM 2199 C CA . GLU A 1 296 ? 7.961 -8.656 14.242 1 96.06 296 GLU A CA 1
ATOM 2200 C C . GLU A 1 296 ? 7.559 -8.398 12.789 1 96.06 296 GLU A C 1
ATOM 2202 O O . GLU A 1 296 ? 8.141 -7.547 12.117 1 96.06 296 GLU A O 1
ATOM 2207 N N . THR A 1 297 ? 6.551 -9.094 12.328 1 93.88 297 THR A N 1
ATOM 2208 C CA . THR A 1 297 ? 6.148 -8.984 10.93 1 93.88 297 THR A CA 1
ATOM 2209 C C . THR A 1 297 ? 5.602 -7.59 10.633 1 93.88 297 THR A C 1
ATOM 2211 O O . THR A 1 297 ? 5.938 -6.988 9.609 1 93.88 297 THR A O 1
ATOM 2214 N N . GLY A 1 298 ? 4.738 -7.109 11.516 1 97.44 298 GLY A N 1
ATOM 2215 C CA . GLY A 1 298 ? 4.215 -5.766 11.344 1 97.44 298 GLY A CA 1
ATOM 2216 C C . GLY A 1 298 ? 5.289 -4.695 11.391 1 97.44 298 GLY A C 1
ATOM 2217 O O . GLY A 1 298 ? 5.312 -3.795 10.547 1 97.44 298 GLY A O 1
ATOM 2218 N N . GLN A 1 299 ? 6.176 -4.797 12.281 1 97.38 299 GLN A N 1
ATOM 2219 C CA . GLN A 1 299 ? 7.234 -3.805 12.445 1 97.38 299 GLN A CA 1
ATOM 2220 C C . GLN A 1 299 ? 8.219 -3.852 11.281 1 97.38 299 GLN A C 1
ATOM 2222 O O . GLN A 1 299 ? 8.766 -2.822 10.883 1 97.38 299 GLN A O 1
ATOM 2227 N N . LYS A 1 300 ? 8.422 -5.004 10.703 1 95.25 300 LYS A N 1
ATOM 2228 C CA . LYS A 1 300 ? 9.219 -5.09 9.484 1 95.25 300 LYS A CA 1
ATOM 2229 C C . LYS A 1 300 ? 8.547 -4.336 8.336 1 95.25 300 LYS A C 1
ATOM 2231 O O . LYS A 1 300 ? 9.227 -3.65 7.566 1 95.25 300 LYS A O 1
ATOM 2236 N N . THR A 1 301 ? 7.25 -4.496 8.219 1 94.94 301 THR A N 1
ATOM 2237 C CA . THR A 1 301 ? 6.512 -3.764 7.195 1 94.94 301 THR A CA 1
ATOM 2238 C C . THR A 1 301 ? 6.648 -2.258 7.398 1 94.94 301 THR A C 1
ATOM 2240 O O . THR A 1 301 ? 6.859 -1.513 6.441 1 94.94 301 THR A O 1
ATOM 2243 N N . VAL A 1 302 ? 6.535 -1.79 8.641 1 96.25 302 VAL A N 1
ATOM 2244 C CA . VAL A 1 302 ? 6.703 -0.383 8.984 1 96.25 302 VAL A CA 1
ATOM 2245 C C . VAL A 1 302 ? 8.062 0.109 8.492 1 96.25 302 VAL A C 1
ATOM 2247 O O . VAL A 1 302 ? 8.156 1.156 7.848 1 96.25 302 VAL A O 1
ATOM 2250 N N . GLU A 1 303 ? 9.07 -0.666 8.734 1 93.94 303 GLU A N 1
ATOM 2251 C CA . GLU A 1 303 ? 10.422 -0.313 8.312 1 93.94 303 GLU A CA 1
ATOM 2252 C C . GLU A 1 303 ? 10.555 -0.323 6.797 1 93.94 303 GLU A C 1
ATOM 2254 O O . GLU A 1 303 ? 11.102 0.612 6.207 1 93.94 303 GLU A O 1
ATOM 2259 N N . ASP A 1 304 ? 10.023 -1.353 6.164 1 89.75 304 ASP A N 1
ATOM 2260 C CA . ASP A 1 304 ? 10.117 -1.508 4.719 1 89.75 304 ASP A CA 1
ATOM 2261 C C . ASP A 1 304 ? 9.422 -0.36 3.994 1 89.75 304 ASP A C 1
ATOM 2263 O O . ASP A 1 304 ? 9.812 0.02 2.891 1 89.75 304 ASP A O 1
ATOM 2267 N N . MET A 1 305 ? 8.492 0.179 4.641 1 91.19 305 MET A N 1
ATOM 2268 C CA . MET A 1 305 ? 7.715 1.238 4.004 1 91.19 305 MET A CA 1
ATOM 2269 C C . MET A 1 305 ? 8.297 2.609 4.328 1 91.19 305 MET A C 1
ATOM 2271 O O . MET A 1 305 ? 7.75 3.635 3.916 1 91.19 305 MET A O 1
ATOM 2275 N N . GLY A 1 306 ? 9.367 2.635 5.16 1 90.25 306 GLY A N 1
ATOM 2276 C CA . GLY A 1 306 ? 10.156 3.85 5.25 1 90.25 306 GLY A CA 1
ATOM 2277 C C . GLY A 1 306 ? 9.969 4.59 6.562 1 90.25 306 GLY A C 1
ATOM 2278 O O . GLY A 1 306 ? 10.414 5.73 6.707 1 90.25 306 GLY A O 1
ATOM 2279 N N . PHE A 1 307 ? 9.305 3.939 7.527 1 95.12 307 PHE A N 1
ATOM 2280 C CA . PHE A 1 307 ? 9.102 4.559 8.836 1 95.12 307 PHE A CA 1
ATOM 2281 C C . PHE A 1 307 ? 10.008 3.922 9.883 1 95.12 307 PHE A C 1
ATOM 2283 O O . PHE A 1 307 ? 10.703 2.941 9.602 1 95.12 307 PHE A O 1
ATOM 2290 N N . ILE A 1 308 ? 10.109 4.547 10.992 1 95.88 308 ILE A N 1
ATOM 2291 C CA . ILE A 1 308 ? 10.914 4.023 12.086 1 95.88 308 ILE A CA 1
ATOM 2292 C C . ILE A 1 308 ? 10.062 3.129 12.984 1 95.88 308 ILE A C 1
ATOM 2294 O O . ILE A 1 308 ? 9.117 3.602 13.625 1 95.88 308 ILE A O 1
ATOM 2298 N N . PRO A 1 309 ? 10.375 1.889 13 1 95.88 309 PRO A N 1
ATOM 2299 C CA . PRO A 1 309 ? 9.57 0.976 13.812 1 95.88 309 PRO A CA 1
ATOM 2300 C C . PRO A 1 309 ? 9.82 1.149 15.312 1 95.88 309 PRO A C 1
ATOM 2302 O O . PRO A 1 309 ? 10.789 1.807 15.703 1 95.88 309 PRO A O 1
ATOM 2305 N N . MET A 1 310 ? 8.992 0.638 16.203 1 92 310 MET A N 1
ATOM 2306 C CA . MET A 1 310 ? 9.117 0.722 17.656 1 92 310 MET A CA 1
ATOM 2307 C C . MET A 1 310 ? 10.031 -0.383 18.188 1 92 310 MET A C 1
ATOM 2309 O O . MET A 1 310 ? 10.492 -0.321 19.328 1 92 310 MET A O 1
ATOM 2313 N N . LYS A 1 311 ? 10.172 -1.442 17.469 1 81.88 311 LYS A N 1
ATOM 2314 C CA . LYS A 1 311 ? 11.039 -2.557 17.844 1 81.88 311 LYS A CA 1
ATOM 2315 C C . LYS A 1 311 ? 11.953 -2.963 16.703 1 81.88 311 LYS A C 1
ATOM 2317 O O . LYS A 1 311 ? 11.602 -2.777 15.531 1 81.88 311 LYS A O 1
ATOM 2322 N N . MET B 1 1 ? -33.438 71.688 0.569 1 19.95 1 MET B N 1
ATOM 2323 C CA . MET B 1 1 ? -33.438 71.438 2.016 1 19.95 1 MET B CA 1
ATOM 2324 C C . MET B 1 1 ? -34.75 70.875 2.475 1 19.95 1 MET B C 1
ATOM 2326 O O . MET B 1 1 ? -34.781 69.875 3.244 1 19.95 1 MET B O 1
ATOM 2330 N N . LYS B 1 2 ? -35.969 71.562 2.521 1 19.42 2 LYS B N 1
ATOM 2331 C CA . LYS B 1 2 ? -36.969 71.75 3.553 1 19.42 2 LYS B CA 1
ATOM 2332 C C . LYS B 1 2 ? -38.156 70.812 3.32 1 19.42 2 LYS B C 1
ATOM 2334 O O . LYS B 1 2 ? -39.125 70.812 4.078 1 19.42 2 LYS B O 1
ATOM 233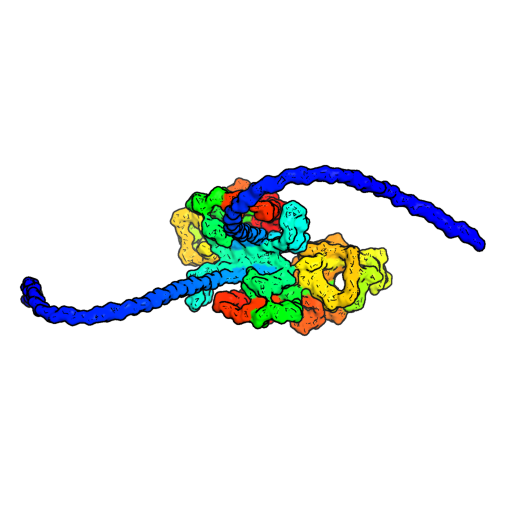9 N N . LYS B 1 3 ? -38.469 70.438 2.105 1 20.16 3 LYS B N 1
ATOM 2340 C CA . LYS B 1 3 ? -39.938 70.312 2.121 1 20.16 3 LYS B CA 1
ATOM 2341 C C . LYS B 1 3 ? -40.375 69.25 3.109 1 20.16 3 LYS B C 1
ATOM 2343 O O . LYS B 1 3 ? -39.625 68.312 3.418 1 20.16 3 LYS B O 1
ATOM 2348 N N . LYS B 1 4 ? -41.656 69.125 3.371 1 19.5 4 LYS B N 1
ATOM 2349 C CA . LYS B 1 4 ? -42.781 69.125 4.309 1 19.5 4 LYS B CA 1
ATOM 2350 C C . LYS B 1 4 ? -43.312 67.688 4.535 1 19.5 4 LYS B C 1
ATOM 2352 O O . LYS B 1 4 ? -44.25 67.25 3.875 1 19.5 4 LYS B O 1
ATOM 2357 N N . LEU B 1 5 ? -42.438 66.688 4.355 1 23.81 5 LEU B N 1
ATOM 2358 C CA . LEU B 1 5 ? -42.938 65.312 4.203 1 23.81 5 LEU B CA 1
ATOM 2359 C C . LEU B 1 5 ? -43.812 64.938 5.406 1 23.81 5 LEU B C 1
ATOM 2361 O O . LEU B 1 5 ? -43.281 64.812 6.52 1 23.81 5 LEU B O 1
ATOM 2365 N N . MET B 1 6 ? -45 65.125 5.285 1 21.08 6 MET B N 1
ATOM 2366 C CA . MET B 1 6 ? -46.156 65.188 6.176 1 21.08 6 MET B CA 1
ATOM 2367 C C . MET B 1 6 ? -46.344 63.906 6.938 1 21.08 6 MET B C 1
ATOM 2369 O O . MET B 1 6 ? -46.219 62.812 6.355 1 21.08 6 MET B O 1
ATOM 2373 N N . SER B 1 7 ? -46.531 63.906 8.203 1 19.84 7 SER B N 1
ATOM 2374 C CA . SER B 1 7 ? -46.469 63.188 9.477 1 19.84 7 SER B CA 1
ATOM 2375 C C . SER B 1 7 ? -47.5 62.094 9.531 1 19.84 7 SER B C 1
ATOM 2377 O O . SER B 1 7 ? -47.188 60.938 9.836 1 19.84 7 SER B O 1
ATOM 2379 N N . VAL B 1 8 ? -48.812 62.344 9.82 1 20 8 VAL B N 1
ATOM 2380 C CA . VAL B 1 8 ? -49.25 62.031 11.18 1 20 8 VAL B CA 1
ATOM 2381 C C . VAL B 1 8 ? -49.938 60.688 11.203 1 20 8 VAL B C 1
ATOM 2383 O O . VAL B 1 8 ? -49.562 59.812 11.977 1 20 8 VAL B O 1
ATOM 2386 N N . LEU B 1 9 ? -51.375 60.594 11.148 1 19.69 9 LEU B N 1
ATOM 2387 C CA . LEU B 1 9 ? -52.25 60.344 12.312 1 19.69 9 LEU B CA 1
ATOM 2388 C C . LEU B 1 9 ? -52.719 58.875 12.32 1 19.69 9 LEU B C 1
ATOM 2390 O O . LEU B 1 9 ? -52.75 58.25 11.281 1 19.69 9 LEU B O 1
ATOM 2394 N N . LEU B 1 10 ? -53.438 58.344 13.461 1 19.89 10 LEU B N 1
ATOM 2395 C CA . LEU B 1 10 ? -53.625 57.406 14.578 1 19.89 10 LEU B CA 1
ATOM 2396 C C . LEU B 1 10 ? -54.562 56.281 14.195 1 19.89 10 LEU B C 1
ATOM 2398 O O . LEU B 1 10 ? -54.219 55.125 14.359 1 19.89 10 LEU B O 1
ATOM 2402 N N . ALA B 1 11 ? -55.812 56.281 14.695 1 20.61 11 ALA B N 1
ATOM 2403 C CA . ALA B 1 11 ? -56.531 55.469 15.711 1 20.61 11 ALA B CA 1
ATOM 2404 C C . ALA B 1 11 ? -57.531 54.531 15.07 1 20.61 11 ALA B C 1
ATOM 2406 O O . ALA B 1 11 ? -58.375 53.938 15.758 1 20.61 11 ALA B O 1
ATOM 2407 N N . ALA B 1 12 ? -57.312 53.875 13.953 1 19.69 12 ALA B N 1
ATOM 2408 C CA . ALA B 1 12 ? -58.531 53.5 13.242 1 19.69 12 ALA B CA 1
ATOM 2409 C C . ALA B 1 12 ? -59.344 52.469 14.062 1 19.69 12 ALA B C 1
ATOM 2411 O O . ALA B 1 12 ? -58.781 51.594 14.688 1 19.69 12 ALA B O 1
ATOM 2412 N N . ALA B 1 13 ? -60.719 52.719 14.07 1 19.47 13 ALA B N 1
ATOM 2413 C CA . ALA B 1 13 ? -61.969 52.312 14.727 1 19.47 13 ALA B CA 1
ATOM 2414 C C . ALA B 1 13 ? -62.281 50.844 14.492 1 19.47 13 ALA B C 1
ATOM 2416 O O . ALA B 1 13 ? -62.281 50.375 13.352 1 19.47 13 ALA B O 1
ATOM 2417 N N . MET B 1 14 ? -62.125 50 15.562 1 21.11 14 MET B N 1
ATOM 2418 C CA . MET B 1 14 ? -62.375 48.594 15.867 1 21.11 14 MET B CA 1
ATOM 2419 C C . MET B 1 14 ? -63.844 48.219 15.578 1 21.11 14 MET B C 1
ATOM 2421 O O . MET B 1 14 ? -64.75 48.531 16.375 1 21.11 14 MET B O 1
ATOM 2425 N N . VAL B 1 15 ? -64.375 48.438 14.406 1 20.45 15 VAL B N 1
ATOM 2426 C CA . VAL B 1 15 ? -65.812 48.344 14.328 1 20.45 15 VAL B CA 1
ATOM 2427 C C . VAL B 1 15 ? -66.25 46.906 14.641 1 20.45 15 VAL B C 1
ATOM 2429 O O . VAL B 1 15 ? -65.688 45.938 14.125 1 20.45 15 VAL B O 1
ATOM 2432 N N . ALA B 1 16 ? -67.188 46.688 15.672 1 22.19 16 ALA B N 1
ATOM 2433 C CA . ALA B 1 16 ? -67.875 45.688 16.5 1 22.19 16 ALA B CA 1
ATOM 2434 C C . ALA B 1 16 ? -68.875 44.938 15.688 1 22.19 16 ALA B C 1
ATOM 2436 O O . ALA B 1 16 ? -69.625 44.125 16.234 1 22.19 16 ALA B O 1
ATOM 2437 N N . SER B 1 17 ? -68.812 44.688 14.391 1 19.33 17 SER B N 1
ATOM 2438 C CA . SER B 1 17 ? -70.125 44.438 13.852 1 19.33 17 SER B CA 1
ATOM 2439 C C . SER B 1 17 ? -70.688 43.156 14.422 1 19.33 17 SER B C 1
ATOM 2441 O O . SER B 1 17 ? -70 42.188 14.734 1 19.33 17 SER B O 1
ATOM 2443 N N . MET B 1 18 ? -72.062 43.094 14.711 1 20.89 18 MET B N 1
ATOM 2444 C CA . MET B 1 18 ? -73.188 42.469 15.43 1 20.89 18 MET B CA 1
ATOM 2445 C C . MET B 1 18 ? -73.562 41.156 14.789 1 20.89 18 MET B C 1
ATOM 2447 O O . MET B 1 18 ? -74.312 40.344 15.406 1 20.89 18 MET B O 1
ATOM 2451 N N . ALA B 1 19 ? -73.438 40.781 13.5 1 22.06 19 ALA B N 1
ATOM 2452 C CA . ALA B 1 19 ? -74.688 40.25 12.961 1 22.06 19 ALA B CA 1
ATOM 2453 C C . ALA B 1 19 ? -74.938 38.844 13.523 1 22.06 19 ALA B C 1
ATOM 2455 O O . ALA B 1 19 ? -74 38.125 13.859 1 22.06 19 ALA B O 1
ATOM 2456 N N . VAL B 1 20 ? -76.188 38.406 13.617 1 24.72 20 VAL B N 1
ATOM 2457 C CA . VAL B 1 20 ? -77.188 37.562 14.266 1 24.72 20 VAL B CA 1
ATOM 2458 C C . VAL B 1 20 ? -77.188 36.156 13.648 1 24.72 20 VAL B C 1
ATOM 2460 O O . VAL B 1 20 ? -77.938 35.281 14.086 1 24.72 20 VAL B O 1
ATOM 2463 N N . GLY B 1 21 ? -76.25 35.719 12.68 1 21.92 21 GLY B N 1
ATOM 2464 C CA . GLY B 1 21 ? -76.938 34.719 11.844 1 21.92 21 GLY B CA 1
ATOM 2465 C C . GLY B 1 21 ? -77.25 33.438 12.602 1 21.92 21 GLY B C 1
ATOM 2466 O O . GLY B 1 21 ? -76.625 33.156 13.625 1 21.92 21 GLY B O 1
ATOM 2467 N N . CYS B 1 22 ? -78.25 32.656 12.055 1 25.56 22 CYS B N 1
ATOM 2468 C CA . CYS B 1 22 ? -79.188 31.562 12.336 1 25.56 22 CYS B CA 1
ATOM 2469 C C . CYS B 1 22 ? -78.438 30.25 12.453 1 25.56 22 CYS B C 1
ATOM 2471 O O . CYS B 1 22 ? -77.375 30.094 11.883 1 25.56 22 CYS B O 1
ATOM 2473 N N . GLY B 1 23 ? -78.875 29.203 13.25 1 22.58 23 GLY B N 1
ATOM 2474 C CA . GLY B 1 23 ? -78.562 28.031 14.047 1 22.58 23 GLY B CA 1
ATOM 2475 C C . GLY B 1 23 ? -78.375 26.781 13.211 1 22.58 23 GLY B C 1
ATOM 2476 O O . GLY B 1 23 ? -78.25 25.688 13.742 1 22.58 23 GLY B O 1
ATOM 2477 N N . SER B 1 24 ? -78.375 26.781 11.828 1 23.75 24 SER B N 1
ATOM 2478 C CA . SER B 1 24 ? -78.812 25.5 11.289 1 23.75 24 SER B CA 1
ATOM 2479 C C . SER B 1 24 ? -77.812 24.391 11.656 1 23.75 24 SER B C 1
ATOM 2481 O O . SER B 1 24 ? -76.625 24.641 11.906 1 23.75 24 SER B O 1
ATOM 2483 N N . ASP B 1 25 ? -78.312 23.094 11.703 1 25.11 25 ASP B N 1
ATOM 2484 C CA . ASP B 1 25 ? -78.125 21.766 12.281 1 25.11 25 ASP B CA 1
ATOM 2485 C C . ASP B 1 25 ? -77 21.031 11.539 1 25.11 25 ASP B C 1
ATOM 2487 O O . ASP B 1 25 ? -77.188 20.594 10.406 1 25.11 25 ASP B O 1
ATOM 2491 N N . LYS B 1 26 ? -75.875 21.531 11.188 1 22.84 26 LYS B N 1
ATOM 2492 C CA . LYS B 1 26 ? -75 20.781 10.266 1 22.84 26 LYS B CA 1
ATOM 2493 C C . LYS B 1 26 ? -74.5 19.484 10.891 1 22.84 26 LYS B C 1
ATOM 2495 O O . LYS B 1 26 ? -74 19.469 12 1 22.84 26 LYS B O 1
ATOM 2500 N N . LYS B 1 27 ? -75.125 18.406 10.367 1 24.58 27 LYS B N 1
ATOM 2501 C CA . LYS B 1 27 ? -74.75 17.031 10.633 1 24.58 27 LYS B CA 1
ATOM 2502 C C . LYS B 1 27 ? -73.25 16.828 10.445 1 24.58 27 LYS B C 1
ATOM 2504 O O . LYS B 1 27 ? -72.688 17.219 9.414 1 24.58 27 LYS B O 1
ATOM 2509 N N . ALA B 1 28 ? -72.5 16.562 11.508 1 25.78 28 ALA B N 1
ATOM 2510 C CA . ALA B 1 28 ? -71.062 16.281 11.711 1 25.78 28 ALA B CA 1
ATOM 2511 C C . ALA B 1 28 ? -70.625 15.023 10.945 1 25.78 28 ALA B C 1
ATOM 2513 O O . ALA B 1 28 ? -71.062 13.922 11.258 1 25.78 28 ALA B O 1
ATOM 2514 N N . SER B 1 29 ? -70.688 15.148 9.57 1 25.5 29 SER B N 1
ATOM 2515 C CA . SER B 1 29 ? -70.125 13.953 8.953 1 25.5 29 SER B CA 1
ATOM 2516 C C . SER B 1 29 ? -68.75 13.688 9.469 1 25.5 29 SER B C 1
ATOM 2518 O O . SER B 1 29 ? -67.875 14.594 9.492 1 25.5 29 SER B O 1
ATOM 2520 N N . SER B 1 30 ? -68.562 12.648 10.344 1 25.66 30 SER B N 1
ATOM 2521 C CA . SER B 1 30 ? -67.375 12.07 10.93 1 25.66 30 SER B CA 1
ATOM 2522 C C . SER B 1 30 ? -66.375 11.719 9.852 1 25.66 30 SER B C 1
ATOM 2524 O O . SER B 1 30 ? -66.562 10.805 9.055 1 25.66 30 SER B O 1
ATOM 2526 N N . ASP B 1 31 ? -65.875 12.688 9.094 1 27.48 31 ASP B N 1
ATOM 2527 C CA . ASP B 1 31 ? -64.75 12.359 8.18 1 27.48 31 ASP B CA 1
ATOM 2528 C C . ASP B 1 31 ? -63.625 11.688 8.93 1 27.48 31 ASP B C 1
ATOM 2530 O O . ASP B 1 31 ? -63.094 12.242 9.898 1 27.48 31 ASP B O 1
ATOM 2534 N N . SER B 1 32 ? -63.719 10.32 9.07 1 32.22 32 SER B N 1
ATOM 2535 C CA . SER B 1 32 ? -62.594 9.484 9.461 1 32.22 32 SER B CA 1
ATOM 2536 C C . SER B 1 32 ? -61.312 9.898 8.719 1 32.22 32 SER B C 1
ATOM 2538 O O . SER B 1 32 ? -61.219 9.766 7.496 1 32.22 32 SER B O 1
ATOM 2540 N N . GLY B 1 33 ? -60.719 11.023 9.094 1 28.27 33 GLY B N 1
ATOM 2541 C CA . GLY B 1 33 ? -59.406 11.406 8.594 1 28.27 33 GLY B CA 1
ATOM 2542 C C . GLY B 1 33 ? -58.406 10.273 8.656 1 28.27 33 GLY B C 1
ATOM 2543 O O . GLY B 1 33 ? -58.156 9.711 9.727 1 28.27 33 GLY B O 1
ATOM 2544 N N . ASP B 1 34 ? -58.438 9.484 7.57 1 33.72 34 ASP B N 1
ATOM 2545 C CA . ASP B 1 34 ? -57.344 8.555 7.312 1 33.72 34 ASP B CA 1
ATOM 2546 C C . ASP B 1 34 ? -56 9.203 7.609 1 33.72 34 ASP B C 1
ATOM 2548 O O . ASP B 1 34 ? -55.656 10.242 7.031 1 33.72 34 ASP B O 1
ATOM 2552 N N . THR B 1 35 ? -55.656 9.148 8.852 1 33.72 35 THR B N 1
ATOM 2553 C CA . THR B 1 35 ? -54.281 9.43 9.18 1 33.72 35 THR B CA 1
ATOM 2554 C C . THR B 1 35 ? -53.344 8.75 8.188 1 33.72 35 THR B C 1
ATOM 2556 O O . THR B 1 35 ? -53.25 7.52 8.156 1 33.72 35 THR B O 1
ATOM 2559 N N . LYS B 1 36 ? -53.219 9.344 7.008 1 31.94 36 LYS B N 1
ATOM 2560 C CA . LYS B 1 36 ? -52.031 8.938 6.238 1 31.94 36 LYS B CA 1
ATOM 2561 C C . LYS B 1 36 ? -50.781 8.977 7.098 1 31.94 36 LYS B C 1
ATOM 2563 O O . LYS B 1 36 ? -50.344 10.047 7.547 1 31.94 36 LYS B O 1
ATOM 2568 N N . LYS B 1 37 ? -50.562 7.918 7.824 1 31.7 37 LYS B N 1
ATOM 2569 C CA . LYS B 1 37 ? -49.188 7.691 8.25 1 31.7 37 LYS B CA 1
ATOM 2570 C C . LYS B 1 37 ? -48.219 8 7.129 1 31.7 37 LYS B C 1
ATOM 2572 O O . LYS B 1 37 ? -48.25 7.363 6.074 1 31.7 37 LYS B O 1
ATOM 2577 N N . THR B 1 38 ? -47.875 9.305 7.012 1 31.84 38 THR B N 1
ATOM 2578 C CA . THR B 1 38 ? -46.656 9.523 6.246 1 31.84 38 THR B CA 1
ATOM 2579 C C . THR B 1 38 ? -45.594 8.508 6.637 1 31.84 38 THR B C 1
ATOM 2581 O O . THR B 1 38 ? -45.094 8.508 7.77 1 31.84 38 THR B O 1
ATOM 2584 N N . GLU B 1 39 ? -45.719 7.281 6.168 1 33.72 39 GLU B N 1
ATOM 2585 C CA . GLU B 1 39 ? -44.5 6.469 6.176 1 33.72 39 GLU B CA 1
ATOM 2586 C C . GLU B 1 39 ? -43.281 7.312 5.863 1 33.72 39 GLU B C 1
ATOM 2588 O O . GLU B 1 39 ? -43.156 7.867 4.766 1 33.72 39 GLU B O 1
ATOM 2593 N N . SER B 1 40 ? -42.875 8.148 6.809 1 31.75 40 SER B N 1
ATOM 2594 C CA . SER B 1 40 ? -41.5 8.602 6.609 1 31.75 40 SER B CA 1
ATOM 2595 C C . SER B 1 40 ? -40.656 7.488 6.031 1 31.75 40 SER B C 1
ATOM 2597 O O . SER B 1 40 ? -40.406 6.477 6.691 1 31.75 40 SER B O 1
ATOM 2599 N N . THR B 1 41 ? -40.906 7.094 4.777 1 34.03 41 THR B N 1
ATOM 2600 C CA . THR B 1 41 ? -39.812 6.371 4.152 1 34.03 41 THR B CA 1
ATOM 2601 C C . THR B 1 41 ? -38.469 6.895 4.656 1 34.03 41 THR B C 1
ATOM 2603 O O . THR B 1 41 ? -38.094 8.039 4.379 1 34.03 41 THR B O 1
ATOM 2606 N N . GLU B 1 42 ? -38.188 6.711 5.879 1 35.53 42 GLU B N 1
ATOM 2607 C CA . GLU B 1 42 ? -36.781 6.863 6.168 1 35.53 42 GLU B CA 1
ATOM 2608 C C . GLU B 1 42 ? -35.906 6.57 4.934 1 35.53 42 GLU B C 1
ATOM 2610 O O . GLU B 1 42 ? -35.906 5.441 4.438 1 35.53 42 GLU B O 1
ATOM 2615 N N . LYS B 1 43 ? -35.969 7.367 3.934 1 36.19 43 LYS B N 1
ATOM 2616 C CA . LYS B 1 43 ? -34.938 7.285 2.9 1 36.19 43 LYS B CA 1
ATOM 2617 C C . LYS B 1 43 ? -33.625 6.777 3.475 1 36.19 43 LYS B C 1
ATOM 2619 O O . LYS B 1 43 ? -33.031 7.43 4.332 1 36.19 43 LYS B O 1
ATOM 2624 N N . LYS B 1 44 ? -33.406 5.594 3.732 1 40.09 44 LYS B N 1
ATOM 2625 C CA . LYS B 1 44 ? -32.094 4.992 3.979 1 40.09 44 LYS B CA 1
ATOM 2626 C C . LYS B 1 44 ? -31 5.734 3.227 1 40.09 44 LYS B C 1
ATOM 2628 O O . LYS B 1 44 ? -30.938 5.695 1.996 1 40.09 44 LYS B O 1
ATOM 2633 N N . THR B 1 45 ? -30.609 6.973 3.352 1 45.34 45 THR B N 1
ATOM 2634 C CA . THR B 1 45 ? -29.516 7.715 2.75 1 45.34 45 THR B CA 1
ATOM 2635 C C . THR B 1 45 ? -28.312 6.805 2.514 1 45.34 45 THR B C 1
ATOM 2637 O O . THR B 1 45 ? -27.75 6.262 3.463 1 45.34 45 THR B O 1
ATOM 2640 N N . GLU B 1 46 ? -28.328 6.082 1.421 1 58.47 46 GLU B N 1
ATOM 2641 C CA . GLU B 1 46 ? -27.25 5.211 0.944 1 58.47 46 GLU B CA 1
ATOM 2642 C C . GLU B 1 46 ? -25.891 5.828 1.206 1 58.47 46 GLU B C 1
ATOM 2644 O O . GLU B 1 46 ? -25.656 6.996 0.879 1 58.47 46 GLU B O 1
ATOM 2649 N N . SER B 1 47 ? -25.094 5.25 2.133 1 77.31 47 SER B N 1
ATOM 2650 C CA . SER B 1 47 ? -23.734 5.684 2.447 1 77.31 47 SER B CA 1
ATOM 2651 C C . SER B 1 47 ? -22.906 5.844 1.184 1 77.31 47 SER B C 1
ATOM 2653 O O . SER B 1 47 ? -23.031 5.055 0.244 1 77.31 47 SER B O 1
ATOM 2655 N N . ASN B 1 48 ? -22.312 7.023 0.878 1 91.19 48 ASN B N 1
ATOM 2656 C CA . ASN B 1 48 ? -21.422 7.258 -0.251 1 91.19 48 ASN B CA 1
ATOM 2657 C C . ASN B 1 48 ? -20.031 6.664 -0.001 1 91.19 48 ASN B C 1
ATOM 2659 O O . ASN B 1 48 ? -19.062 7.039 -0.666 1 91.19 48 ASN B O 1
ATOM 2663 N N . GLN B 1 49 ? -20.047 5.723 0.952 1 94.56 49 GLN B N 1
ATOM 2664 C CA . GLN B 1 49 ? -18.828 4.945 1.147 1 94.56 49 GLN B CA 1
ATOM 2665 C C . GLN B 1 49 ? -18.688 3.852 0.093 1 94.56 49 GLN B C 1
ATOM 2667 O O . GLN B 1 49 ? -19.688 3.24 -0.303 1 94.56 49 GLN B O 1
ATOM 2672 N N . ILE B 1 50 ? -17.5 3.654 -0.371 1 98.19 50 ILE B N 1
ATOM 2673 C CA . ILE B 1 50 ? -17.219 2.568 -1.307 1 98.19 50 ILE B CA 1
ATOM 2674 C C . ILE B 1 50 ? -16.422 1.474 -0.61 1 98.19 50 ILE B C 1
ATOM 2676 O O . ILE B 1 50 ? -15.367 1.745 -0.03 1 98.19 50 ILE B O 1
ATOM 2680 N N . LEU B 1 51 ? -16.922 0.259 -0.634 1 98.25 51 LEU B N 1
ATOM 2681 C CA . LEU B 1 51 ? -16.234 -0.884 -0.043 1 98.25 51 LEU B CA 1
ATOM 2682 C C . LEU B 1 51 ? -15.664 -1.799 -1.126 1 98.25 51 LEU B C 1
ATOM 2684 O O . LEU B 1 51 ? -16.375 -2.182 -2.055 1 98.25 51 LEU B O 1
ATOM 2688 N N . PHE B 1 52 ? -14.398 -2.107 -1.007 1 98.75 52 PHE B N 1
ATOM 2689 C CA . PHE B 1 52 ? -13.742 -3.127 -1.817 1 98.75 52 PHE B CA 1
ATOM 2690 C C . PHE B 1 52 ? -13.367 -4.336 -0.97 1 98.75 52 PHE B C 1
ATOM 2692 O O . PHE B 1 52 ? -12.914 -4.188 0.167 1 98.75 52 PHE B O 1
ATOM 2699 N N . ASN B 1 53 ? -13.578 -5.543 -1.48 1 98 53 ASN B N 1
ATOM 2700 C CA . ASN B 1 53 ? -13.148 -6.797 -0.878 1 98 53 ASN B CA 1
ATOM 2701 C C . ASN B 1 53 ? -12.656 -7.785 -1.933 1 98 53 ASN B C 1
ATOM 2703 O O . ASN B 1 53 ? -13.203 -7.852 -3.031 1 98 53 ASN B O 1
ATOM 2707 N N . GLY B 1 54 ? -11.555 -8.555 -1.615 1 95.75 54 GLY B N 1
ATOM 2708 C CA . GLY B 1 54 ? -11.234 -9.633 -2.535 1 95.75 54 GLY B CA 1
ATOM 2709 C C . GLY B 1 54 ? -9.742 -9.859 -2.689 1 95.75 54 GLY B C 1
ATOM 2710 O O . GLY B 1 54 ? -9.031 -10 -1.696 1 95.75 54 GLY B O 1
ATOM 2711 N N . SER B 1 55 ? -9.25 -9.828 -3.906 1 93.25 55 SER B N 1
ATOM 2712 C CA . SER B 1 55 ? -7.891 -10.195 -4.297 1 93.25 55 SER B CA 1
ATOM 2713 C C . SER B 1 55 ? -6.855 -9.492 -3.428 1 93.25 55 SER B C 1
ATOM 2715 O O . SER B 1 55 ? -6.836 -8.258 -3.354 1 93.25 55 SER B O 1
ATOM 2717 N N . SER B 1 56 ? -6.016 -10.359 -2.822 1 91.31 56 SER B N 1
ATOM 2718 C CA . SER B 1 56 ? -4.91 -9.805 -2.049 1 91.31 56 SER B CA 1
ATOM 2719 C C . SER B 1 56 ? -3.887 -9.125 -2.955 1 91.31 56 SER B C 1
ATOM 2721 O O . SER B 1 56 ? -3.1 -8.289 -2.5 1 91.31 56 SER B O 1
ATOM 2723 N N . THR B 1 57 ? -3.863 -9.406 -4.254 1 90.75 57 THR B N 1
ATOM 2724 C CA . THR B 1 57 ? -3 -8.742 -5.227 1 90.75 57 THR B CA 1
ATOM 2725 C C . THR B 1 57 ? -3.461 -7.309 -5.465 1 90.75 57 THR B C 1
ATOM 2727 O O . THR B 1 57 ? -2.639 -6.391 -5.531 1 90.75 57 THR B O 1
ATOM 2730 N N . LEU B 1 58 ? -4.742 -7.102 -5.512 1 95.25 58 LEU B N 1
ATOM 2731 C CA . LEU B 1 58 ? -5.301 -5.809 -5.898 1 95.25 58 LEU B CA 1
ATOM 2732 C C . LEU B 1 58 ? -5.469 -4.906 -4.684 1 95.25 58 LEU B C 1
ATOM 2734 O O . LEU B 1 58 ? -5.516 -3.68 -4.816 1 95.25 58 LEU B O 1
ATOM 2738 N N . ALA B 1 59 ? -5.586 -5.473 -3.496 1 95.88 59 ALA B N 1
ATOM 2739 C CA . ALA B 1 59 ? -5.941 -4.691 -2.314 1 95.88 59 ALA B CA 1
ATOM 2740 C C . ALA B 1 59 ? -4.953 -3.551 -2.094 1 95.88 59 ALA B C 1
ATOM 2742 O O . ALA B 1 59 ? -5.352 -2.389 -1.976 1 95.88 59 ALA B O 1
ATOM 2743 N N . PRO B 1 60 ? -3.631 -3.785 -2.137 1 94.06 60 PRO B N 1
ATOM 2744 C CA . PRO B 1 60 ? -2.695 -2.67 -1.971 1 94.06 60 PRO B CA 1
ATOM 2745 C C . PRO B 1 60 ? -2.775 -1.658 -3.111 1 94.06 60 PRO B C 1
ATOM 2747 O O . PRO B 1 60 ? -2.561 -0.462 -2.896 1 94.06 60 PRO B O 1
ATOM 2750 N N . VAL B 1 61 ? -3.102 -2.092 -4.293 1 96.06 61 VAL B N 1
ATOM 2751 C CA . VAL B 1 61 ? -3.199 -1.211 -5.453 1 96.06 61 VAL B CA 1
ATOM 2752 C C . VAL B 1 61 ? -4.371 -0.247 -5.27 1 96.06 61 VAL B C 1
ATOM 2754 O O . VAL B 1 61 ? -4.203 0.97 -5.375 1 96.06 61 VAL B O 1
ATOM 2757 N N . ILE B 1 62 ? -5.492 -0.795 -4.926 1 98.31 62 ILE B N 1
ATOM 2758 C CA . ILE B 1 62 ? -6.691 0.019 -4.785 1 98.31 62 ILE B CA 1
ATOM 2759 C C . ILE B 1 62 ? -6.551 0.943 -3.58 1 98.31 62 ILE B C 1
ATOM 2761 O O . ILE B 1 62 ? -6.98 2.098 -3.621 1 98.31 62 ILE B O 1
ATOM 2765 N N . THR B 1 63 ? -5.941 0.451 -2.533 1 97.88 63 THR B N 1
ATOM 2766 C CA . THR B 1 63 ? -5.695 1.298 -1.37 1 97.88 63 THR B CA 1
ATOM 2767 C C . THR B 1 63 ? -4.812 2.484 -1.741 1 97.88 63 THR B C 1
ATOM 2769 O O . THR B 1 63 ? -5.074 3.615 -1.326 1 97.88 63 THR B O 1
ATOM 2772 N N . SER B 1 64 ? -3.762 2.209 -2.465 1 95.94 64 SER B N 1
ATOM 2773 C CA . SER B 1 64 ? -2.869 3.285 -2.881 1 95.94 64 SER B CA 1
ATOM 2774 C C . SER B 1 64 ? -3.607 4.324 -3.721 1 95.94 64 SER B C 1
ATOM 2776 O O . SER B 1 64 ? -3.471 5.527 -3.49 1 95.94 64 SER B O 1
ATOM 2778 N N . ILE B 1 65 ? -4.402 3.893 -4.648 1 97.56 65 ILE B N 1
ATOM 2779 C CA . ILE B 1 65 ? -5.168 4.797 -5.496 1 97.56 65 ILE B CA 1
ATOM 2780 C C . ILE B 1 65 ? -6.164 5.582 -4.645 1 97.56 65 ILE B C 1
ATOM 2782 O O . ILE B 1 65 ? -6.301 6.801 -4.805 1 97.56 65 ILE B O 1
ATOM 2786 N N . ALA B 1 66 ? -6.797 4.871 -3.744 1 98.06 66 ALA B N 1
ATOM 2787 C CA . ALA B 1 66 ? -7.785 5.5 -2.873 1 98.06 66 ALA B CA 1
ATOM 2788 C C . ALA B 1 66 ? -7.133 6.539 -1.964 1 98.06 66 ALA B C 1
ATOM 2790 O O . ALA B 1 66 ? -7.676 7.625 -1.766 1 98.06 66 ALA B O 1
ATOM 2791 N N . THR B 1 67 ? -6.027 6.219 -1.416 1 95 67 THR B N 1
ATOM 2792 C CA . THR B 1 67 ? -5.301 7.117 -0.528 1 95 67 THR B CA 1
ATOM 2793 C C . THR B 1 67 ? -4.875 8.383 -1.27 1 95 67 THR B C 1
ATOM 2795 O O . THR B 1 67 ? -5.094 9.492 -0.787 1 95 67 THR B O 1
ATOM 2798 N N . ASN B 1 68 ? -4.316 8.18 -2.459 1 93.69 68 ASN B N 1
ATOM 2799 C CA . ASN B 1 68 ? -3.922 9.328 -3.27 1 93.69 68 ASN B CA 1
ATOM 2800 C C . ASN B 1 68 ? -5.125 10.195 -3.643 1 93.69 68 ASN B C 1
ATOM 2802 O O . ASN B 1 68 ? -5.031 11.422 -3.652 1 93.69 68 ASN B O 1
ATOM 2806 N N . PHE B 1 69 ? -6.172 9.57 -3.969 1 95.81 69 PHE B N 1
ATOM 2807 C CA . PHE B 1 69 ? -7.402 10.266 -4.324 1 95.81 69 PHE B CA 1
ATOM 2808 C C . PHE B 1 69 ? -7.891 11.125 -3.164 1 95.81 69 PHE B C 1
ATOM 2810 O O . PHE B 1 69 ? -8.211 12.305 -3.348 1 95.81 69 PHE B O 1
ATOM 2817 N N . PHE B 1 70 ? -7.887 10.633 -1.989 1 94.44 70 PHE B N 1
ATOM 2818 C CA . PHE B 1 70 ? -8.266 11.391 -0.8 1 94.44 70 PHE B CA 1
ATOM 2819 C C . PHE B 1 70 ? -7.293 12.531 -0.555 1 94.44 70 PHE B C 1
ATOM 2821 O O . PHE B 1 70 ? -7.715 13.664 -0.307 1 94.44 70 PHE B O 1
ATOM 2828 N N . ASP B 1 71 ? -6.047 12.18 -0.612 1 91.25 71 ASP B N 1
ATOM 2829 C CA . ASP B 1 71 ? -5.035 13.195 -0.321 1 91.25 71 ASP B CA 1
ATOM 2830 C C . ASP B 1 71 ? -5.164 14.383 -1.267 1 91.25 71 ASP B C 1
ATOM 2832 O O . ASP B 1 71 ? -4.926 15.531 -0.87 1 91.25 71 ASP B O 1
ATOM 2836 N N . THR B 1 72 ? -5.539 14.094 -2.486 1 91.06 72 THR B N 1
ATOM 2837 C CA . THR B 1 72 ? -5.613 15.141 -3.502 1 91.06 72 THR B CA 1
ATOM 2838 C C . THR B 1 72 ? -6.879 15.969 -3.332 1 91.06 72 THR B C 1
ATOM 2840 O O . THR B 1 72 ? -6.848 17.203 -3.473 1 91.06 72 THR B O 1
ATOM 2843 N N . TYR B 1 73 ? -8 15.312 -2.936 1 93.19 73 TYR B N 1
ATOM 2844 C CA . TYR B 1 73 ? -9.258 16.047 -3.064 1 93.19 73 TYR B CA 1
ATOM 2845 C C . TYR B 1 73 ? -9.953 16.172 -1.715 1 93.19 73 TYR B C 1
ATOM 2847 O O . TYR B 1 73 ? -10.719 17.109 -1.49 1 93.19 73 TYR B O 1
ATOM 2855 N N . GLY B 1 74 ? -9.875 15.188 -0.884 1 91.94 74 GLY B N 1
ATOM 2856 C CA . GLY B 1 74 ? -10.469 15.195 0.444 1 91.94 74 GLY B CA 1
ATOM 2857 C C . GLY B 1 74 ? -11.945 14.867 0.439 1 91.94 74 GLY B C 1
ATOM 2858 O O . GLY B 1 74 ? -12.391 13.977 1.171 1 91.94 74 GLY B O 1
ATOM 2859 N N . THR B 1 75 ? -12.672 15.602 -0.511 1 95.12 75 THR B N 1
ATOM 2860 C CA . THR B 1 75 ? -14.117 15.43 -0.608 1 95.12 75 THR B CA 1
ATOM 2861 C C . THR B 1 75 ? -14.531 15.164 -2.053 1 95.12 75 THR B C 1
ATOM 2863 O O . THR B 1 75 ? -13.812 15.523 -2.988 1 95.12 75 THR B O 1
ATOM 2866 N N . TRP B 1 76 ? -15.711 14.516 -2.15 1 97.19 76 TRP B N 1
ATOM 2867 C CA . TRP B 1 76 ? -16.188 14.148 -3.479 1 97.19 76 TRP B CA 1
ATOM 2868 C C . TRP B 1 76 ? -16.422 15.383 -4.336 1 97.19 76 TRP B C 1
ATOM 2870 O O . TRP B 1 76 ? -16.078 15.398 -5.523 1 97.19 76 TRP B O 1
ATOM 2880 N N . ASP B 1 77 ? -16.953 16.438 -3.783 1 97.25 77 ASP B N 1
ATOM 2881 C CA . ASP B 1 77 ? -17.281 17.625 -4.559 1 97.25 77 ASP B CA 1
ATOM 2882 C C . ASP B 1 77 ? -16.031 18.375 -4.977 1 97.25 77 ASP B C 1
ATOM 2884 O O . ASP B 1 77 ? -16.062 19.188 -5.914 1 97.25 77 ASP B O 1
ATOM 2888 N N . ALA B 1 78 ? -14.984 18.234 -4.25 1 95 78 ALA B N 1
ATOM 2889 C CA . ALA B 1 78 ? -13.719 18.828 -4.676 1 95 78 ALA B CA 1
ATOM 2890 C C . ALA B 1 78 ? -13.219 18.188 -5.969 1 95 78 ALA B C 1
ATOM 2892 O O . ALA B 1 78 ? -12.547 18.844 -6.77 1 95 78 ALA B O 1
ATOM 2893 N N . TYR B 1 79 ? -13.477 16.922 -6.203 1 96.38 79 TYR B N 1
ATOM 2894 C CA . TYR B 1 79 ? -13.148 16.234 -7.445 1 96.38 79 TYR B CA 1
ATOM 2895 C C . TYR B 1 79 ? -14.086 16.656 -8.57 1 96.38 79 TYR B C 1
ATOM 2897 O O . TYR B 1 79 ? -13.641 16.922 -9.688 1 96.38 79 TYR B O 1
ATOM 2905 N N . ASP B 1 80 ? -15.273 16.594 -8.289 1 97.5 80 ASP B N 1
ATOM 2906 C CA . ASP B 1 80 ? -16.344 16.984 -9.203 1 97.5 80 ASP B CA 1
ATOM 2907 C C . ASP B 1 80 ? -17.484 17.672 -8.445 1 97.5 80 ASP B C 1
ATOM 2909 O O . ASP B 1 80 ? -18.156 17.047 -7.613 1 97.5 80 ASP B O 1
ATOM 2913 N N . SER B 1 81 ? -17.797 18.875 -8.75 1 97.25 81 SER B N 1
ATOM 2914 C CA . SER B 1 81 ? -18.719 19.719 -8 1 97.25 81 SER B CA 1
ATOM 2915 C C . SER B 1 81 ? -20.141 19.156 -8.023 1 97.25 81 SER B C 1
ATOM 2917 O O . SER B 1 81 ? -20.984 19.562 -7.223 1 97.25 81 SER B O 1
ATOM 2919 N N . SER B 1 82 ? -20.438 18.297 -8.922 1 97.56 82 SER B N 1
ATOM 2920 C CA . SER B 1 82 ? -21.766 17.703 -9.023 1 97.56 82 SER B CA 1
ATOM 2921 C C . SER B 1 82 ? -21.953 16.594 -7.996 1 97.56 82 SER B C 1
ATOM 2923 O O . SER B 1 82 ? -23.078 16.125 -7.766 1 97.56 82 SER B O 1
ATOM 2925 N N . LEU B 1 83 ? -20.875 16.203 -7.355 1 97.69 83 LEU B N 1
ATOM 2926 C CA . LEU B 1 83 ? -20.922 15.125 -6.375 1 97.69 83 LEU B CA 1
ATOM 2927 C C . LEU B 1 83 ? -21.188 15.664 -4.977 1 97.69 83 LEU B C 1
ATOM 2929 O O . LEU B 1 83 ? -21.094 16.875 -4.75 1 97.69 83 LEU B O 1
ATOM 2933 N N . PRO B 1 84 ? -21.516 14.797 -4.055 1 96.12 84 PRO B N 1
ATOM 2934 C CA . PRO B 1 84 ? -21.891 15.242 -2.717 1 96.12 84 PRO B CA 1
ATOM 2935 C C . PRO B 1 84 ? -20.734 15.898 -1.962 1 96.12 84 PRO B C 1
ATOM 2937 O O . PRO B 1 84 ? -19.578 15.492 -2.125 1 96.12 84 PRO B O 1
ATOM 2940 N N . LYS B 1 85 ? -21.078 16.859 -1.199 1 95 85 LYS B N 1
ATOM 2941 C CA . LYS B 1 85 ? -20.109 17.484 -0.305 1 95 85 LYS B CA 1
ATOM 2942 C C . LYS B 1 85 ? -19.859 16.609 0.922 1 95 85 LYS B C 1
ATOM 2944 O O . LYS B 1 85 ? -20.312 16.938 2.02 1 95 85 LYS B O 1
ATOM 2949 N N . GLU B 1 86 ? -19.203 15.539 0.764 1 94.62 86 GLU B N 1
ATOM 2950 C CA . GLU B 1 86 ? -18.859 14.547 1.777 1 94.62 86 GLU B CA 1
ATOM 2951 C C . GLU B 1 86 ? -17.422 14.078 1.627 1 94.62 86 GLU B C 1
ATOM 2953 O O . GLU B 1 86 ? -16.844 14.148 0.537 1 94.62 86 GLU B O 1
ATOM 2958 N N . ASP B 1 87 ? -16.906 13.609 2.699 1 93.38 87 ASP B N 1
ATOM 2959 C CA . ASP B 1 87 ? -15.547 13.07 2.674 1 93.38 87 ASP B CA 1
ATOM 2960 C C . ASP B 1 87 ? -15.477 11.812 1.812 1 93.38 87 ASP B C 1
ATOM 2962 O O . ASP B 1 87 ? -16.391 10.992 1.828 1 93.38 87 ASP B O 1
ATOM 2966 N N . ILE B 1 88 ? -14.391 11.758 1.054 1 96 88 ILE B N 1
ATOM 2967 C CA . ILE B 1 88 ? -14.109 10.516 0.341 1 96 88 ILE B CA 1
ATOM 2968 C C . ILE B 1 88 ? -13.812 9.398 1.342 1 96 88 ILE B C 1
ATOM 2970 O O . ILE B 1 88 ? -12.922 9.539 2.186 1 96 88 ILE B O 1
ATOM 2974 N N . ALA B 1 89 ? -14.617 8.352 1.312 1 95.56 89 ALA B N 1
ATOM 2975 C CA . ALA B 1 89 ? -14.438 7.188 2.178 1 95.56 89 ALA B CA 1
ATOM 2976 C C . ALA B 1 89 ? -14.438 5.895 1.367 1 95.56 89 ALA B C 1
ATOM 2978 O O . ALA B 1 89 ? -15.5 5.406 0.963 1 95.56 89 ALA B O 1
ATOM 2979 N N . ILE B 1 90 ? -13.266 5.363 1.144 1 98.25 90 ILE B N 1
ATOM 2980 C CA . ILE B 1 90 ? -13.07 4.129 0.384 1 98.25 90 ILE B CA 1
ATOM 2981 C C . ILE B 1 90 ? -12.352 3.098 1.249 1 98.25 90 ILE B C 1
ATOM 2983 O O . ILE B 1 90 ? -11.195 3.295 1.635 1 98.25 90 ILE B O 1
ATOM 2987 N N . TYR B 1 91 ? -13.07 2.039 1.546 1 98.31 91 TYR B N 1
ATOM 2988 C CA . TYR B 1 91 ? -12.547 0.97 2.391 1 98.31 91 TYR B CA 1
ATOM 2989 C C . TYR B 1 91 ? -12.109 -0.223 1.551 1 98.31 91 TYR B C 1
ATOM 2991 O O . TYR B 1 91 ? -12.82 -0.641 0.634 1 98.31 91 TYR B O 1
ATOM 2999 N N . VAL B 1 92 ? -10.922 -0.811 1.905 1 98.56 92 VAL B N 1
ATOM 3000 C CA . VAL B 1 92 ? -10.383 -1.927 1.137 1 98.56 92 VAL B CA 1
ATOM 3001 C C . VAL B 1 92 ? -9.969 -3.055 2.08 1 98.56 92 VAL B C 1
ATOM 3003 O O . VAL B 1 92 ? -9.344 -2.812 3.111 1 98.56 92 VAL B O 1
ATOM 3006 N N . SER B 1 93 ? -10.375 -4.266 1.716 1 97.5 93 SER B N 1
ATOM 3007 C CA . SER B 1 93 ? -10.016 -5.457 2.475 1 97.5 93 SER B CA 1
ATOM 3008 C C . SER B 1 93 ? -9.562 -6.582 1.55 1 97.5 93 SER B C 1
ATOM 3010 O O . SER B 1 93 ? -10.203 -6.855 0.532 1 97.5 93 SER B O 1
ATOM 3012 N N . ALA B 1 94 ? -8.438 -7.219 1.938 1 94.88 94 ALA B N 1
ATOM 3013 C CA . ALA B 1 94 ? -7.996 -8.422 1.24 1 94.88 94 ALA B CA 1
ATOM 3014 C C . ALA B 1 94 ? -8.703 -9.656 1.781 1 94.88 94 ALA B C 1
ATOM 3016 O O . ALA B 1 94 ? -8.859 -9.812 2.994 1 94.88 94 ALA B O 1
ATOM 3017 N N . GLY B 1 95 ? -9.227 -10.523 0.869 1 92.19 95 GLY B N 1
ATOM 3018 C CA . GLY B 1 95 ? -9.906 -11.742 1.26 1 92.19 95 GLY B CA 1
ATOM 3019 C C . GLY B 1 95 ? -9.852 -12.828 0.196 1 92.19 95 GLY B C 1
ATOM 3020 O O . GLY B 1 95 ? -10.508 -13.859 0.319 1 92.19 95 GLY B O 1
ATOM 3021 N N . GLY B 1 96 ? -9.133 -12.516 -0.842 1 91.31 96 GLY B N 1
ATOM 3022 C CA . GLY B 1 96 ? -9.055 -13.438 -1.959 1 91.31 96 GLY B CA 1
ATOM 3023 C C . GLY B 1 96 ? -10.109 -13.18 -3.02 1 91.31 96 GLY B C 1
ATOM 3024 O O . GLY B 1 96 ? -11.203 -12.688 -2.713 1 91.31 96 GLY B O 1
ATOM 3025 N N . SER B 1 97 ? -9.812 -13.625 -4.234 1 93 97 SER B N 1
ATOM 3026 C CA . SER B 1 97 ? -10.703 -13.391 -5.363 1 93 97 SER B CA 1
ATOM 3027 C C . SER B 1 97 ? -12.07 -14.023 -5.133 1 93 97 SER B C 1
ATOM 3029 O O . SER B 1 97 ? -13.094 -13.43 -5.473 1 93 97 SER B O 1
ATOM 3031 N N . GLY B 1 98 ? -12.047 -15.234 -4.617 1 93 98 GLY B N 1
ATOM 3032 C CA . GLY B 1 98 ? -13.312 -15.875 -4.312 1 93 98 GLY B CA 1
ATOM 3033 C C . GLY B 1 98 ? -14.18 -15.07 -3.357 1 93 98 GLY B C 1
ATOM 3034 O O . GLY B 1 98 ? -15.375 -14.914 -3.58 1 93 98 GLY B O 1
ATOM 3035 N N . GLN B 1 99 ? -13.539 -14.562 -2.367 1 94.12 99 GLN B N 1
ATOM 3036 C CA . GLN B 1 99 ? -14.258 -13.703 -1.428 1 94.12 99 GLN B CA 1
ATOM 3037 C C . GLN B 1 99 ? -14.734 -12.422 -2.107 1 94.12 99 GLN B C 1
ATOM 3039 O O . GLN B 1 99 ? -15.789 -11.898 -1.771 1 94.12 99 GLN B O 1
ATOM 3044 N N . GLY B 1 100 ? -13.945 -11.953 -3.061 1 96.31 100 GLY B N 1
ATOM 3045 C CA . GLY B 1 100 ? -14.352 -10.766 -3.797 1 96.31 100 GLY B CA 1
ATOM 3046 C C . GLY B 1 100 ? -15.695 -10.922 -4.484 1 96.31 100 GLY B C 1
ATOM 3047 O O . GLY B 1 100 ? -16.578 -10.07 -4.336 1 96.31 100 GLY B O 1
ATOM 3048 N N . THR B 1 101 ? -15.875 -12 -5.215 1 97.19 101 THR B N 1
ATOM 3049 C CA . THR B 1 101 ? -17.141 -12.227 -5.898 1 97.19 101 THR B CA 1
ATOM 3050 C C . THR B 1 101 ? -18.25 -12.516 -4.891 1 97.19 101 THR B C 1
ATOM 3052 O O . THR B 1 101 ? -19.375 -12.031 -5.039 1 97.19 101 THR B O 1
ATOM 3055 N N . LYS B 1 102 ? -17.938 -13.273 -3.859 1 96.94 102 LYS B N 1
ATOM 3056 C CA . LYS B 1 102 ? -18.938 -13.617 -2.846 1 96.94 102 LYS B CA 1
ATOM 3057 C C . LYS B 1 102 ? -19.469 -12.367 -2.15 1 96.94 102 LYS B C 1
ATOM 3059 O O . LYS B 1 102 ? -20.672 -12.258 -1.897 1 96.94 102 LYS B O 1
ATOM 3064 N N . ALA B 1 103 ? -18.578 -11.453 -1.807 1 97.25 103 ALA B N 1
ATOM 3065 C CA . ALA B 1 103 ? -18.984 -10.234 -1.109 1 97.25 103 ALA B CA 1
ATOM 3066 C C . ALA B 1 103 ? -19.938 -9.406 -1.953 1 97.25 103 ALA B C 1
ATOM 3068 O O . ALA B 1 103 ? -20.859 -8.773 -1.42 1 97.25 103 ALA B O 1
ATOM 3069 N N . VAL B 1 104 ? -19.766 -9.383 -3.273 1 98.25 104 VAL B N 1
ATOM 3070 C CA . VAL B 1 104 ? -20.672 -8.664 -4.172 1 98.25 104 VAL B CA 1
ATOM 3071 C C . VAL B 1 104 ? -22 -9.398 -4.246 1 98.25 104 VAL B C 1
ATOM 3073 O O . VAL B 1 104 ? -23.062 -8.773 -4.188 1 98.25 104 VAL B O 1
ATOM 3076 N N . ILE B 1 105 ? -21.953 -10.727 -4.379 1 98.12 105 ILE B N 1
ATOM 3077 C CA . ILE B 1 105 ? -23.172 -11.547 -4.43 1 98.12 105 ILE B CA 1
ATOM 3078 C C . ILE B 1 105 ? -24 -11.312 -3.172 1 98.12 105 ILE B C 1
ATOM 3080 O O . ILE B 1 105 ? -25.219 -11.117 -3.25 1 98.12 105 ILE B O 1
ATOM 3084 N N . ASP B 1 106 ? -23.312 -11.266 -1.983 1 96.88 106 ASP B N 1
ATOM 3085 C CA . ASP B 1 106 ? -23.969 -11.148 -0.687 1 96.88 106 ASP B CA 1
ATOM 3086 C C . ASP B 1 106 ? -24.359 -9.695 -0.404 1 96.88 106 ASP B C 1
ATOM 3088 O O . ASP B 1 106 ? -25.078 -9.422 0.562 1 96.88 106 ASP B O 1
ATOM 3092 N N . GLY B 1 107 ? -23.859 -8.812 -1.167 1 95.81 107 GLY B N 1
ATOM 3093 C CA . GLY B 1 107 ? -24.172 -7.402 -0.985 1 95.81 107 GLY B CA 1
ATOM 3094 C C . GLY B 1 107 ? -23.406 -6.762 0.155 1 95.81 107 GLY B C 1
ATOM 3095 O O . GLY B 1 107 ? -23.812 -5.715 0.667 1 95.81 107 GLY B O 1
ATOM 3096 N N . THR B 1 108 ? -22.266 -7.359 0.575 1 95.31 108 THR B N 1
ATOM 3097 C CA . THR B 1 108 ? -21.516 -6.852 1.715 1 95.31 108 THR B CA 1
ATOM 3098 C C . THR B 1 108 ? -20.359 -5.965 1.249 1 95.31 108 THR B C 1
ATOM 3100 O O . THR B 1 108 ? -19.688 -5.328 2.064 1 95.31 108 THR B O 1
ATOM 3103 N N . SER B 1 109 ? -20.125 -5.906 -0.052 1 97.44 109 SER B N 1
ATOM 3104 C CA . SER B 1 109 ? -19.141 -5.02 -0.643 1 97.44 109 SER B CA 1
ATOM 3105 C C . SER B 1 109 ? -19.672 -4.352 -1.908 1 97.44 109 SER B C 1
ATOM 3107 O O . SER B 1 109 ? -20.438 -4.961 -2.658 1 97.44 109 SER B O 1
ATOM 3109 N N . THR B 1 110 ? -19.219 -3.084 -2.074 1 98.12 110 THR B N 1
ATOM 3110 C CA . THR B 1 110 ? -19.594 -2.361 -3.283 1 98.12 110 THR B CA 1
ATOM 3111 C C . THR B 1 110 ? -18.984 -3.018 -4.52 1 98.12 110 THR B C 1
ATOM 3113 O O . THR B 1 110 ? -19.688 -3.273 -5.5 1 98.12 110 THR B O 1
ATOM 3116 N N . PHE B 1 111 ? -17.719 -3.271 -4.484 1 98.75 111 PHE B N 1
ATOM 3117 C CA . PHE B 1 111 ? -16.969 -3.91 -5.562 1 98.75 111 PHE B CA 1
ATOM 3118 C C . PHE B 1 111 ? -16.188 -5.105 -5.039 1 98.75 111 PHE B C 1
ATOM 3120 O O . PHE B 1 111 ? -15.766 -5.121 -3.879 1 98.75 111 PHE B O 1
ATOM 3127 N N . GLY B 1 112 ? -16.078 -6.137 -5.902 1 98.5 112 GLY B N 1
ATOM 3128 C CA . GLY B 1 112 ? -15.141 -7.23 -5.684 1 98.5 112 GLY B CA 1
ATOM 3129 C C . GLY B 1 112 ? -13.844 -7.078 -6.461 1 98.5 112 GLY B C 1
ATOM 3130 O O . GLY B 1 112 ? -13.852 -6.641 -7.613 1 98.5 112 GLY B O 1
ATOM 3131 N N . MET B 1 113 ? -12.734 -7.391 -5.793 1 97.81 113 MET B N 1
ATOM 3132 C CA . MET B 1 113 ? -11.445 -7.473 -6.469 1 97.81 113 MET B CA 1
ATOM 3133 C C . MET B 1 113 ? -11.109 -8.914 -6.828 1 97.81 113 MET B C 1
ATOM 3135 O O . MET B 1 113 ? -11.148 -9.797 -5.969 1 97.81 113 MET B O 1
ATOM 3139 N N . VAL B 1 114 ? -10.773 -9.125 -8.078 1 96.25 114 VAL B N 1
ATOM 3140 C CA . VAL B 1 114 ? -10.609 -10.484 -8.57 1 96.25 114 VAL B CA 1
ATOM 3141 C C . VAL B 1 114 ? -9.359 -10.57 -9.445 1 96.25 114 VAL B C 1
ATOM 3143 O O . VAL B 1 114 ? -9.227 -9.836 -10.43 1 96.25 114 VAL B O 1
ATOM 3146 N N . ALA B 1 115 ? -8.461 -11.492 -9.078 1 93.62 115 ALA B N 1
ATOM 3147 C CA . ALA B 1 115 ? -7.234 -11.688 -9.836 1 93.62 115 ALA B CA 1
ATOM 3148 C C . ALA B 1 115 ? -7.277 -12.992 -10.617 1 93.62 115 ALA B C 1
ATOM 3150 O O . ALA B 1 115 ? -6.355 -13.812 -10.523 1 93.62 115 ALA B O 1
ATOM 3151 N N . ARG B 1 116 ? -8.258 -13.211 -11.281 1 92.62 116 ARG B N 1
ATOM 3152 C CA . ARG B 1 116 ? -8.586 -14.281 -12.211 1 92.62 116 ARG B CA 1
ATOM 3153 C C . ARG B 1 116 ? -9.852 -13.953 -13 1 92.62 116 ARG B C 1
ATOM 3155 O O . ARG B 1 116 ? -10.516 -12.953 -12.727 1 92.62 116 ARG B O 1
ATOM 3162 N N . SER B 1 117 ? -10.109 -14.75 -14.016 1 93.75 117 SER B N 1
ATOM 3163 C CA . SER B 1 117 ? -11.406 -14.578 -14.672 1 93.75 117 SER B CA 1
ATOM 3164 C C . SER B 1 117 ? -12.555 -14.867 -13.711 1 93.75 117 SER B C 1
ATOM 3166 O O . SER B 1 117 ? -12.414 -15.688 -12.797 1 93.75 117 SER B O 1
ATOM 3168 N N . VAL B 1 118 ? -13.617 -14.148 -13.898 1 96.19 118 VAL B N 1
ATOM 3169 C CA . VAL B 1 118 ? -14.812 -14.422 -13.109 1 96.19 118 VAL B CA 1
ATOM 3170 C C . VAL B 1 118 ? -15.477 -15.703 -13.602 1 96.19 118 VAL B C 1
ATOM 3172 O O . VAL B 1 118 ? -15.695 -15.875 -14.805 1 96.19 118 VAL B O 1
ATOM 3175 N N . LYS B 1 119 ? -15.781 -16.562 -12.695 1 94.25 119 LYS B N 1
ATOM 3176 C CA . LYS B 1 119 ? -16.391 -17.828 -13.078 1 94.25 119 LYS B CA 1
ATOM 3177 C C . LYS B 1 119 ? -17.828 -17.625 -13.547 1 94.25 119 LYS B C 1
ATOM 3179 O O . LYS B 1 119 ? -18.516 -16.703 -13.086 1 94.25 119 LYS B O 1
ATOM 3184 N N . ASP B 1 120 ? -18.297 -18.547 -14.391 1 96.94 120 ASP B N 1
ATOM 3185 C CA . ASP B 1 120 ? -19.656 -18.453 -14.93 1 96.94 120 ASP B CA 1
ATOM 3186 C C . ASP B 1 120 ? -20.688 -18.453 -13.805 1 96.94 120 ASP B C 1
ATOM 3188 O O . ASP B 1 120 ? -21.641 -17.672 -13.82 1 96.94 120 ASP B O 1
ATOM 3192 N N . GLU B 1 121 ? -20.484 -19.312 -12.883 1 97.62 121 GLU B N 1
ATOM 3193 C CA . GLU B 1 121 ? -21.422 -19.406 -11.766 1 97.62 121 GLU B CA 1
ATOM 3194 C C . GLU B 1 121 ? -21.438 -18.109 -10.961 1 97.62 121 GLU B C 1
ATOM 3196 O O . GLU B 1 121 ? -22.5 -17.703 -10.461 1 97.62 121 GLU B O 1
ATOM 3201 N N . GLU B 1 122 ? -20.328 -17.516 -10.836 1 97.62 122 GLU B N 1
ATOM 3202 C CA . GLU B 1 122 ? -20.25 -16.234 -10.141 1 97.62 122 GLU B CA 1
ATOM 3203 C C . GLU B 1 122 ? -20.969 -15.125 -10.922 1 97.62 122 GLU B C 1
ATOM 3205 O O . GLU B 1 122 ? -21.719 -14.336 -10.344 1 97.62 122 GLU B O 1
ATOM 3210 N N . LYS B 1 123 ? -20.781 -15.062 -12.234 1 97.69 123 LYS B N 1
ATOM 3211 C CA . LYS B 1 123 ? -21.438 -14.078 -13.094 1 97.69 123 LYS B CA 1
ATOM 3212 C C . LYS B 1 123 ? -22.953 -14.188 -12.992 1 97.69 123 LYS B C 1
ATOM 3214 O O . LYS B 1 123 ? -23.641 -13.172 -12.891 1 97.69 123 LYS B O 1
ATOM 3219 N N . GLU B 1 124 ? -23.406 -15.383 -13.008 1 97.81 124 GLU B N 1
ATOM 3220 C CA . GLU B 1 124 ? -24.844 -15.625 -12.953 1 97.81 124 GLU B CA 1
ATOM 3221 C C . GLU B 1 124 ? -25.422 -15.195 -11.609 1 97.81 124 GLU B C 1
ATOM 3223 O O . GLU B 1 124 ? -26.562 -14.742 -11.547 1 97.81 124 GLU B O 1
ATOM 3228 N N . ALA B 1 125 ? -24.609 -15.344 -10.609 1 98.25 125 ALA B N 1
ATOM 3229 C CA . ALA B 1 125 ? -25.078 -15.055 -9.258 1 98.25 125 ALA B CA 1
ATOM 3230 C C . ALA B 1 125 ? -25.062 -13.555 -8.977 1 98.25 125 ALA B C 1
ATOM 3232 O O . ALA B 1 125 ? -25.75 -13.078 -8.07 1 98.25 125 ALA B O 1
ATOM 3233 N N . ILE B 1 126 ? -24.297 -12.805 -9.695 1 97.94 126 ILE B N 1
ATOM 3234 C CA . ILE B 1 126 ? -24.219 -11.359 -9.516 1 97.94 126 ILE B CA 1
ATOM 3235 C C . ILE B 1 126 ? -25.234 -10.672 -10.438 1 97.94 126 ILE B C 1
ATOM 3237 O O . ILE B 1 126 ? -25.125 -10.766 -11.664 1 97.94 126 ILE B O 1
ATOM 3241 N N . LYS B 1 127 ? -26.172 -10.016 -9.883 1 95.75 127 LYS B N 1
ATOM 3242 C CA . LYS B 1 127 ? -27.172 -9.32 -10.672 1 95.75 127 LYS B CA 1
ATOM 3243 C C . LYS B 1 127 ? -26.547 -8.242 -11.555 1 95.75 127 LYS B C 1
ATOM 3245 O O . LYS B 1 127 ? -25.859 -7.352 -11.055 1 95.75 127 LYS B O 1
ATOM 3250 N N . ASP B 1 128 ? -26.797 -8.336 -12.906 1 97.44 128 ASP B N 1
ATOM 3251 C CA . ASP B 1 128 ? -26.25 -7.363 -13.844 1 97.44 128 ASP B CA 1
ATOM 3252 C C . ASP B 1 128 ? -24.75 -7.176 -13.633 1 97.44 128 ASP B C 1
ATOM 3254 O O . ASP B 1 128 ? -24.281 -6.051 -13.445 1 97.44 128 ASP B O 1
ATOM 3258 N N . GLU B 1 129 ? -24.078 -8.258 -13.633 1 98.19 129 GLU B N 1
ATOM 3259 C CA . GLU B 1 129 ? -22.641 -8.305 -13.359 1 98.19 129 GLU B CA 1
ATOM 3260 C C . GLU B 1 129 ? -21.875 -7.379 -14.289 1 98.19 129 GLU B C 1
ATOM 3262 O O . GLU B 1 129 ? -22.125 -7.355 -15.5 1 98.19 129 GLU B O 1
ATOM 3267 N N . LYS B 1 130 ? -20.969 -6.562 -13.766 1 98.5 130 LYS B N 1
ATOM 3268 C CA . LYS B 1 130 ? -20.062 -5.688 -14.484 1 98.5 130 LYS B CA 1
ATOM 3269 C C . LYS B 1 130 ? -18.609 -5.992 -14.125 1 98.5 130 LYS B C 1
ATOM 3271 O O . LYS B 1 130 ? -18.297 -6.266 -12.961 1 98.5 130 LYS B O 1
ATOM 3276 N N . GLU B 1 131 ? -17.766 -5.957 -15.117 1 98.5 131 GLU B N 1
ATOM 3277 C CA . GLU B 1 131 ? -16.328 -6.137 -14.914 1 98.5 131 GLU B CA 1
ATOM 3278 C C . GLU B 1 131 ? -15.539 -4.93 -15.422 1 98.5 131 GLU B C 1
ATOM 3280 O O . GLU B 1 131 ? -15.836 -4.395 -16.484 1 98.5 131 GLU B O 1
ATOM 3285 N N . TYR B 1 132 ? -14.625 -4.492 -14.602 1 98.56 132 TYR B N 1
ATOM 3286 C CA . TYR B 1 132 ? -13.688 -3.426 -14.938 1 98.56 132 TYR B CA 1
ATOM 3287 C C . TYR B 1 132 ? -12.25 -3.902 -14.805 1 98.56 132 TYR B C 1
ATOM 3289 O O . TYR B 1 132 ? -11.766 -4.137 -13.695 1 98.56 132 TYR B O 1
ATOM 3297 N N . GLN B 1 133 ? -11.609 -4.043 -15.891 1 97.94 133 GLN B N 1
ATOM 3298 C CA . GLN B 1 133 ? -10.242 -4.551 -15.836 1 97.94 133 GLN B CA 1
ATOM 3299 C C . GLN B 1 133 ? -9.25 -3.438 -15.5 1 97.94 133 GLN B C 1
ATOM 3301 O O . GLN B 1 133 ? -9.172 -2.439 -16.219 1 97.94 133 GLN B O 1
ATOM 3306 N N . VAL B 1 134 ? -8.523 -3.666 -14.5 1 98.06 134 VAL B N 1
ATOM 3307 C CA . VAL B 1 134 ? -7.586 -2.695 -13.945 1 98.06 134 VAL B CA 1
ATOM 3308 C C . VAL B 1 134 ? -6.199 -2.914 -14.547 1 98.06 134 VAL B C 1
ATOM 3310 O O . VAL B 1 134 ? -5.43 -1.965 -14.711 1 98.06 134 VAL B O 1
ATOM 3313 N N . GLY B 1 135 ? -5.875 -4.09 -14.828 1 97.38 135 GLY B N 1
ATOM 3314 C CA . GLY B 1 135 ? -4.562 -4.441 -15.352 1 97.38 135 GLY B CA 1
ATOM 3315 C C . GLY B 1 135 ? -4.383 -5.934 -15.562 1 97.38 135 GLY B C 1
ATOM 3316 O O . GLY B 1 135 ? -5.363 -6.68 -15.617 1 97.38 135 GLY B O 1
ATOM 3317 N N . ILE B 1 136 ? -3.148 -6.328 -15.812 1 97.12 136 ILE B N 1
ATOM 3318 C CA . ILE B 1 136 ? -2.762 -7.719 -16.016 1 97.12 136 ILE B CA 1
ATOM 3319 C C . ILE B 1 136 ? -1.591 -8.07 -15.102 1 97.12 136 ILE B C 1
ATOM 3321 O O . ILE B 1 136 ? -0.657 -7.277 -14.945 1 97.12 136 ILE B O 1
ATOM 3325 N N . ASP B 1 137 ? -1.691 -9.172 -14.445 1 96.38 137 ASP B N 1
ATOM 3326 C CA . ASP B 1 137 ? -0.563 -9.742 -13.719 1 96.38 137 ASP B CA 1
ATOM 3327 C C . ASP B 1 137 ? -0.003 -10.961 -14.445 1 96.38 137 ASP B C 1
ATOM 3329 O O . ASP B 1 137 ? -0.698 -11.969 -14.609 1 96.38 137 ASP B O 1
ATOM 3333 N N . ALA B 1 138 ? 1.187 -10.828 -14.898 1 96.81 138 ALA B N 1
ATOM 3334 C CA . ALA B 1 138 ? 1.843 -11.977 -15.516 1 96.81 138 ALA B CA 1
ATOM 3335 C C . ALA B 1 138 ? 2.641 -12.773 -14.492 1 96.81 138 ALA B C 1
ATOM 3337 O O . ALA B 1 138 ? 3.297 -12.195 -13.625 1 96.81 138 ALA B O 1
ATOM 3338 N N . LEU B 1 139 ? 2.521 -14.102 -14.547 1 96.94 139 LEU B N 1
ATOM 3339 C CA . LEU B 1 139 ? 3.248 -15.031 -13.688 1 96.94 139 LEU B CA 1
ATOM 3340 C C . LEU B 1 139 ? 4.453 -15.617 -14.422 1 96.94 139 LEU B C 1
ATOM 3342 O O . LEU B 1 139 ? 4.332 -16.641 -15.102 1 96.94 139 LEU B O 1
ATOM 3346 N N . THR B 1 140 ? 5.59 -15.055 -14.25 1 97.56 140 THR B N 1
ATOM 3347 C CA . THR B 1 140 ? 6.777 -15.414 -15.016 1 97.56 140 THR B CA 1
ATOM 3348 C C . THR B 1 140 ? 7.449 -16.656 -14.43 1 97.56 140 THR B C 1
ATOM 3350 O O . THR B 1 140 ? 7.535 -16.797 -13.211 1 97.56 140 THR B O 1
ATOM 3353 N N . ILE B 1 141 ? 7.793 -17.547 -15.266 1 98.38 141 ILE B N 1
ATOM 3354 C CA . ILE B 1 141 ? 8.609 -18.672 -14.812 1 98.38 141 ILE B CA 1
ATOM 3355 C C . ILE B 1 141 ? 10.031 -18.188 -14.516 1 98.38 141 ILE B C 1
ATOM 3357 O O . ILE B 1 141 ? 10.703 -17.641 -15.391 1 98.38 141 ILE B O 1
ATOM 3361 N N . ALA B 1 142 ? 10.438 -18.391 -13.266 1 98.44 142 ALA B N 1
ATOM 3362 C CA . ALA B 1 142 ? 11.688 -17.781 -12.82 1 98.44 142 ALA B CA 1
ATOM 3363 C C . ALA B 1 142 ? 12.555 -18.797 -12.078 1 98.44 142 ALA B C 1
ATOM 3365 O O . ALA B 1 142 ? 12.039 -19.719 -11.445 1 98.44 142 ALA B O 1
ATOM 3366 N N . VAL B 1 143 ? 13.852 -18.609 -12.18 1 98.69 143 VAL B N 1
ATOM 3367 C CA . VAL B 1 143 ? 14.844 -19.391 -11.469 1 98.69 143 VAL B CA 1
ATOM 3368 C C . VAL B 1 143 ? 15.898 -18.469 -10.852 1 98.69 143 VAL B C 1
ATOM 3370 O O . VAL B 1 143 ? 15.914 -17.266 -11.133 1 98.69 143 VAL B O 1
ATOM 3373 N N . ASN B 1 144 ? 16.641 -19.078 -9.992 1 98.38 144 ASN B N 1
ATOM 3374 C CA . ASN B 1 144 ? 17.828 -18.406 -9.469 1 98.38 144 ASN B CA 1
ATOM 3375 C C . ASN B 1 144 ? 18.875 -18.188 -10.562 1 98.38 144 ASN B C 1
ATOM 3377 O O . ASN B 1 144 ? 19.078 -19.062 -11.406 1 98.38 144 ASN B O 1
ATOM 3381 N N . PRO B 1 145 ? 19.594 -17.047 -10.578 1 98 145 PRO B N 1
ATOM 3382 C CA . PRO B 1 145 ? 20.594 -16.797 -11.609 1 98 145 PRO B CA 1
ATOM 3383 C C . PRO B 1 145 ? 21.719 -17.828 -11.602 1 98 145 PRO B C 1
ATOM 3385 O O . PRO B 1 145 ? 22.359 -18.047 -12.633 1 98 145 PRO B O 1
ATOM 3388 N N . GLU B 1 146 ? 21.922 -18.469 -10.523 1 98.19 146 GLU B N 1
ATOM 3389 C CA . GLU B 1 146 ? 22.969 -19.484 -10.406 1 98.19 146 GLU B CA 1
ATOM 3390 C C . GLU B 1 146 ? 22.438 -20.859 -10.797 1 98.19 146 GLU B C 1
ATOM 3392 O O . GLU B 1 146 ? 23.188 -21.844 -10.773 1 98.19 146 GLU B O 1
ATOM 3397 N N . ASN B 1 147 ? 21.203 -20.938 -11.102 1 98.62 147 ASN B N 1
ATOM 3398 C CA . ASN B 1 147 ? 20.672 -22.203 -11.578 1 98.62 147 ASN B CA 1
ATOM 3399 C C . ASN B 1 147 ? 21.344 -22.641 -12.875 1 98.62 147 ASN B C 1
ATOM 3401 O O . ASN B 1 147 ? 21.359 -21.891 -13.852 1 98.62 147 ASN B O 1
ATOM 3405 N N . PRO B 1 148 ? 21.781 -23.844 -12.945 1 97.56 148 PRO B N 1
ATOM 3406 C CA . PRO B 1 148 ? 22.531 -24.281 -14.125 1 97.56 148 PRO B CA 1
ATOM 3407 C C . PRO B 1 148 ? 21.672 -24.25 -15.398 1 97.56 148 PRO B C 1
ATOM 3409 O O . PRO B 1 148 ? 22.219 -24.234 -16.5 1 97.56 148 PRO B O 1
ATOM 3412 N N . VAL B 1 149 ? 20.422 -24.234 -15.25 1 98.25 149 VAL B N 1
ATOM 3413 C CA . VAL B 1 149 ? 19.547 -24.25 -16.406 1 98.25 149 VAL B CA 1
ATOM 3414 C C . VAL B 1 149 ? 19.781 -22.984 -17.25 1 98.25 149 VAL B C 1
ATOM 3416 O O . VAL B 1 149 ? 19.656 -23.016 -18.484 1 98.25 149 VAL B O 1
ATOM 3419 N N . THR B 1 150 ? 20.203 -21.922 -16.609 1 97.62 150 THR B N 1
ATOM 3420 C CA . THR B 1 150 ? 20.359 -20.641 -17.297 1 97.62 150 THR B CA 1
ATOM 3421 C C . THR B 1 150 ? 21.484 -20.719 -18.328 1 97.62 150 THR B C 1
ATOM 3423 O O . THR B 1 150 ? 21.531 -19.906 -19.25 1 97.62 150 THR B O 1
ATOM 3426 N N . GLY B 1 151 ? 22.344 -21.625 -18.172 1 97.06 151 GLY B N 1
ATOM 3427 C CA . GLY B 1 151 ? 23.422 -21.797 -19.125 1 97.06 151 GLY B CA 1
ATOM 3428 C C . GLY B 1 151 ? 23.109 -22.781 -20.234 1 97.06 151 GLY B C 1
ATOM 3429 O O . GLY B 1 151 ? 23.891 -22.938 -21.172 1 97.06 151 GLY B O 1
ATOM 3430 N N . VAL B 1 152 ? 22.031 -23.438 -20.141 1 97.38 152 VAL B N 1
ATOM 3431 C CA . VAL B 1 152 ? 21.719 -24.531 -21.047 1 97.38 152 VAL B CA 1
ATOM 3432 C C . VAL B 1 152 ? 20.516 -24.141 -21.906 1 97.38 152 VAL B C 1
ATOM 3434 O O . VAL B 1 152 ? 20.516 -24.359 -23.125 1 97.38 152 VAL B O 1
ATOM 3437 N N . LEU B 1 153 ? 19.5 -23.562 -21.25 1 96.12 153 LEU B N 1
ATOM 3438 C CA . LEU B 1 153 ? 18.312 -23.141 -22 1 96.12 153 LEU B CA 1
ATOM 3439 C C . LEU B 1 153 ? 17.688 -21.906 -21.375 1 96.12 153 LEU B C 1
ATOM 3441 O O . LEU B 1 153 ? 17.891 -21.625 -20.188 1 96.12 153 LEU B O 1
ATOM 3445 N N . ASP B 1 154 ? 16.922 -21.219 -22.281 1 97.88 154 ASP B N 1
ATOM 3446 C CA . ASP B 1 154 ? 16.234 -20.016 -21.812 1 97.88 154 ASP B CA 1
ATOM 3447 C C . ASP B 1 154 ? 14.742 -20.078 -22.094 1 97.88 154 ASP B C 1
ATOM 3449 O O . ASP B 1 154 ? 14.039 -19.078 -22.016 1 97.88 154 ASP B O 1
ATOM 3453 N N . ASP B 1 155 ? 14.281 -21.25 -22.484 1 98.5 155 ASP B N 1
ATOM 3454 C CA . ASP B 1 155 ? 12.898 -21.469 -22.891 1 98.5 155 ASP B CA 1
ATOM 3455 C C . ASP B 1 155 ? 12.391 -22.812 -22.391 1 98.5 155 ASP B C 1
ATOM 3457 O O . ASP B 1 155 ? 13.117 -23.812 -22.406 1 98.5 155 ASP B O 1
ATOM 3461 N N . LEU B 1 156 ? 11.211 -22.766 -21.875 1 98.69 156 LEU B N 1
ATOM 3462 C CA . LEU B 1 156 ? 10.539 -24.016 -21.5 1 98.69 156 LEU B CA 1
ATOM 3463 C C . LEU B 1 156 ? 9.203 -24.156 -22.234 1 98.69 156 LEU B C 1
ATOM 3465 O O . LEU B 1 156 ? 8.453 -23.172 -22.359 1 98.69 156 LEU B O 1
ATOM 3469 N N . SER B 1 157 ? 8.945 -25.328 -22.688 1 98.44 157 SER B N 1
ATOM 3470 C CA . SER B 1 157 ? 7.605 -25.625 -23.188 1 98.44 157 SER B CA 1
ATOM 3471 C C . SER B 1 157 ? 6.625 -25.844 -22.047 1 98.44 157 SER B C 1
ATOM 3473 O O . SER B 1 157 ? 7.031 -26.125 -20.922 1 98.44 157 SER B O 1
ATOM 3475 N N . THR B 1 158 ? 5.348 -25.75 -22.406 1 98.31 158 THR B N 1
ATOM 3476 C CA . THR B 1 158 ? 4.312 -26.031 -21.422 1 98.31 158 THR B CA 1
ATOM 3477 C C . THR B 1 158 ? 4.465 -27.438 -20.844 1 98.31 158 THR B C 1
ATOM 3479 O O . THR B 1 158 ? 4.32 -27.656 -19.641 1 98.31 158 THR B O 1
ATOM 3482 N N . GLU B 1 159 ? 4.812 -28.375 -21.656 1 98.31 159 GLU B N 1
ATOM 3483 C CA . GLU B 1 159 ? 4.988 -29.75 -21.219 1 98.31 159 GLU B CA 1
ATOM 3484 C C . GLU B 1 159 ? 6.137 -29.875 -20.219 1 98.31 159 GLU B C 1
ATOM 3486 O O . GLU B 1 159 ? 6.031 -30.594 -19.234 1 98.31 159 GLU B O 1
ATOM 3491 N N . GLN B 1 160 ? 7.176 -29.188 -20.5 1 98.62 160 GLN B N 1
ATOM 3492 C CA . GLN B 1 160 ? 8.32 -29.203 -19.594 1 98.62 160 GLN B CA 1
ATOM 3493 C C . GLN B 1 160 ? 7.965 -28.562 -18.266 1 98.62 160 GLN B C 1
ATOM 3495 O O . GLN B 1 160 ? 8.367 -29.047 -17.203 1 98.62 160 GLN B O 1
ATOM 3500 N N . ILE B 1 161 ? 7.219 -27.484 -18.328 1 98.81 161 ILE B N 1
ATOM 3501 C CA . ILE B 1 161 ? 6.797 -26.812 -17.094 1 98.81 161 ILE B CA 1
ATOM 3502 C C . ILE B 1 161 ? 5.918 -27.734 -16.266 1 98.81 161 ILE B C 1
ATOM 3504 O O . ILE B 1 161 ? 6.129 -27.891 -15.062 1 98.81 161 ILE B O 1
ATOM 3508 N N . VAL B 1 162 ? 4.992 -28.406 -16.922 1 98.75 162 VAL B N 1
ATOM 3509 C CA . VAL B 1 162 ? 4.109 -29.328 -16.234 1 98.75 162 VAL B CA 1
ATOM 3510 C C . VAL B 1 162 ? 4.934 -30.453 -15.586 1 98.75 162 VAL B C 1
ATOM 3512 O O . VAL B 1 162 ? 4.688 -30.828 -14.438 1 98.75 162 VAL B O 1
ATOM 351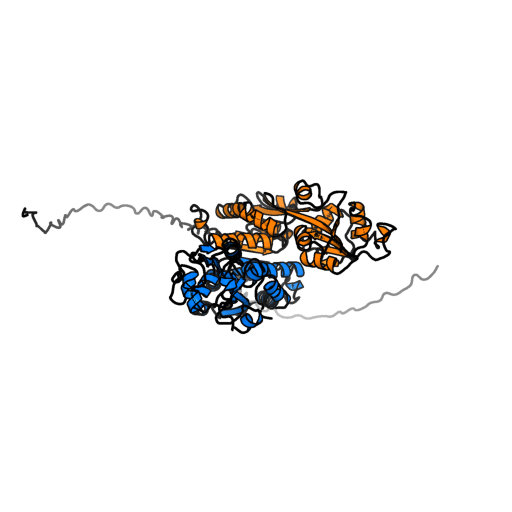5 N N . SER B 1 163 ? 5.922 -30.938 -16.281 1 98.81 163 SER B N 1
ATOM 3516 C CA . SER B 1 163 ? 6.754 -32.031 -15.766 1 98.81 163 SER B CA 1
ATOM 3517 C C . SER B 1 163 ? 7.598 -31.562 -14.586 1 98.81 163 SER B C 1
ATOM 3519 O O . SER B 1 163 ? 7.789 -32.312 -13.625 1 98.81 163 SER B O 1
ATOM 3521 N N . LEU B 1 164 ? 8.039 -30.375 -14.633 1 98.75 164 LEU B N 1
ATOM 3522 C CA . LEU B 1 164 ? 8.82 -29.828 -13.523 1 98.75 164 LEU B CA 1
ATOM 3523 C C . LEU B 1 164 ? 7.938 -29.609 -12.297 1 98.75 164 LEU B C 1
ATOM 3525 O O . LEU B 1 164 ? 8.258 -30.078 -11.203 1 98.75 164 LEU B O 1
ATOM 3529 N N . PHE B 1 165 ? 6.84 -29 -12.516 1 98.69 165 PHE B N 1
ATOM 3530 C CA . PHE B 1 165 ? 6.008 -28.562 -11.406 1 98.69 165 PHE B CA 1
ATOM 3531 C C . PHE B 1 165 ? 5.223 -29.734 -10.82 1 98.69 165 PHE B C 1
ATOM 3533 O O . PHE B 1 165 ? 4.781 -29.688 -9.672 1 98.69 165 PHE B O 1
ATOM 3540 N N . SER B 1 166 ? 5.035 -30.828 -11.562 1 98.38 166 SER B N 1
ATOM 3541 C CA . SER B 1 166 ? 4.355 -32.031 -11.055 1 98.38 166 SER B CA 1
ATOM 3542 C C . SER B 1 166 ? 5.324 -32.938 -10.297 1 98.38 166 SER B C 1
ATOM 3544 O O . SER B 1 166 ? 4.898 -33.844 -9.586 1 98.38 166 SER B O 1
ATOM 3546 N N . GLY B 1 167 ? 6.598 -32.719 -10.609 1 98.19 167 GLY B N 1
ATOM 3547 C CA . GLY B 1 167 ? 7.602 -33.594 -10.008 1 98.19 167 GLY B CA 1
ATOM 3548 C C . GLY B 1 167 ? 7.984 -34.75 -10.883 1 98.19 167 GLY B C 1
ATOM 3549 O O . GLY B 1 167 ? 8.82 -35.594 -10.5 1 98.19 167 GLY B O 1
ATOM 3550 N N . LYS B 1 168 ? 7.375 -34.844 -12.016 1 98.38 168 LYS B N 1
ATOM 3551 C CA . LYS B 1 168 ? 7.805 -35.875 -12.961 1 98.38 168 LYS B CA 1
ATOM 3552 C C . LYS B 1 168 ? 9.289 -35.75 -13.281 1 98.38 168 LYS B C 1
ATOM 3554 O O . LYS B 1 168 ? 10.008 -36.75 -13.336 1 98.38 168 LYS B O 1
ATOM 3559 N N . TYR B 1 169 ? 9.68 -34.5 -13.641 1 98.5 169 TYR B N 1
ATOM 3560 C CA . TYR B 1 169 ? 11.109 -34.188 -13.648 1 98.5 169 TYR B CA 1
ATOM 3561 C C . TYR B 1 169 ? 11.617 -33.906 -12.242 1 98.5 169 TYR B C 1
ATOM 3563 O O . TYR B 1 169 ? 11.484 -32.812 -11.742 1 98.5 169 TYR B O 1
ATOM 3571 N N . ALA B 1 170 ? 12.219 -34.938 -11.633 1 98.06 170 ALA B N 1
ATOM 3572 C CA . ALA B 1 170 ? 12.625 -34.812 -10.234 1 98.06 170 ALA B CA 1
ATOM 3573 C C . ALA B 1 170 ? 13.938 -34.062 -10.109 1 98.06 170 ALA B C 1
ATOM 3575 O O . ALA B 1 170 ? 14.164 -33.344 -9.117 1 98.06 170 ALA B O 1
ATOM 3576 N N . THR B 1 171 ? 14.781 -34.281 -11.102 1 98.62 171 THR B N 1
ATOM 3577 C CA . THR B 1 171 ? 16.078 -33.594 -11.109 1 98.62 171 THR B CA 1
ATOM 3578 C C . THR B 1 171 ? 16.234 -32.781 -12.383 1 98.62 171 THR B C 1
ATOM 3580 O O . THR B 1 171 ? 15.547 -33 -13.375 1 98.62 171 THR B O 1
ATOM 3583 N N . TRP B 1 172 ? 17.109 -31.812 -12.289 1 98.69 172 TRP B N 1
ATOM 3584 C CA . TRP B 1 172 ? 17.359 -30.969 -13.453 1 98.69 172 TRP B CA 1
ATOM 3585 C C . TRP B 1 172 ? 17.891 -31.781 -14.625 1 98.69 172 TRP B C 1
ATOM 3587 O O . TRP B 1 172 ? 17.656 -31.453 -15.789 1 98.69 172 TRP B O 1
ATOM 3597 N N . LYS B 1 173 ? 18.562 -32.906 -14.383 1 98.62 173 LYS B N 1
ATOM 3598 C CA . LYS B 1 173 ? 19.047 -33.812 -15.414 1 98.62 173 LYS B CA 1
ATOM 3599 C C . LYS B 1 173 ? 17.891 -34.406 -16.219 1 98.62 173 LYS B C 1
ATOM 3601 O O . LYS B 1 173 ? 18.047 -34.719 -17.406 1 98.62 173 LYS B O 1
ATOM 3606 N N . ASP B 1 174 ? 16.719 -34.562 -15.586 1 98.62 174 ASP B N 1
ATOM 3607 C CA . ASP B 1 174 ? 15.539 -35.062 -16.266 1 98.62 174 ASP B CA 1
ATOM 3608 C C . ASP B 1 174 ? 15.07 -34.094 -17.359 1 98.62 174 ASP B C 1
ATOM 3610 O O . ASP B 1 174 ? 14.422 -34.5 -18.312 1 98.62 174 ASP B O 1
ATOM 3614 N N . LEU B 1 175 ? 15.336 -32.844 -17.188 1 98.62 175 LEU B N 1
ATOM 3615 C CA . LEU B 1 175 ? 14.984 -31.828 -18.172 1 98.62 175 LEU B CA 1
ATOM 3616 C C . LEU B 1 175 ? 15.945 -31.844 -19.344 1 98.62 175 LEU B C 1
ATOM 3618 O O . LEU B 1 175 ? 15.523 -31.75 -20.5 1 98.62 175 LEU B O 1
ATOM 3622 N N . ASP B 1 176 ? 17.203 -31.906 -19.031 1 98.25 176 ASP B N 1
ATOM 3623 C CA . ASP B 1 176 ? 18.281 -31.938 -20.016 1 98.25 176 ASP B CA 1
ATOM 3624 C C . ASP B 1 176 ? 19.484 -32.719 -19.469 1 98.25 176 ASP B C 1
ATOM 3626 O O . ASP B 1 176 ? 20 -32.406 -18.391 1 98.25 176 ASP B O 1
ATOM 3630 N N . PRO B 1 177 ? 19.969 -33.656 -20.234 1 97.69 177 PRO B N 1
ATOM 3631 C CA . PRO B 1 177 ? 21.031 -34.531 -19.734 1 97.69 177 PRO B CA 1
ATOM 3632 C C . PRO B 1 177 ? 22.312 -33.781 -19.406 1 97.69 177 PRO B C 1
ATOM 3634 O O . PRO B 1 177 ? 23.172 -34.281 -18.672 1 97.69 177 PRO B O 1
ATOM 3637 N N . SER B 1 178 ? 22.484 -32.594 -19.891 1 97.88 178 SER B N 1
ATOM 3638 C CA . SER B 1 178 ? 23.688 -31.828 -19.625 1 97.88 178 SER B CA 1
ATOM 3639 C C . SER B 1 178 ? 23.609 -31.109 -18.266 1 97.88 178 SER B C 1
ATOM 3641 O O . SER B 1 178 ? 24.609 -30.594 -17.766 1 97.88 178 SER B O 1
ATOM 3643 N N . LEU B 1 179 ? 22.469 -31.141 -17.641 1 98.44 179 LEU B N 1
ATOM 3644 C CA . LEU B 1 179 ? 22.266 -30.484 -16.359 1 98.44 179 LEU B CA 1
ATOM 3645 C C . LEU B 1 179 ? 22.609 -31.438 -15.211 1 98.44 179 LEU B C 1
ATOM 3647 O O . LEU B 1 179 ? 22.656 -32.656 -15.406 1 98.44 179 LEU B O 1
ATOM 3651 N N . PRO B 1 180 ? 22.875 -30.891 -14.016 1 98 180 PRO B N 1
ATOM 3652 C CA . PRO B 1 180 ? 23.266 -31.734 -12.891 1 98 180 PRO B CA 1
ATOM 3653 C C . PRO B 1 180 ? 22.125 -32.594 -12.367 1 98 180 PRO B C 1
ATOM 3655 O O . PRO B 1 180 ? 20.953 -32.219 -12.516 1 98 180 PRO B O 1
ATOM 3658 N N . ASP B 1 181 ? 22.531 -33.688 -11.703 1 98.44 181 ASP B N 1
ATOM 3659 C CA . ASP B 1 181 ? 21.562 -34.562 -11.039 1 98.44 181 ASP B CA 1
ATOM 3660 C C . ASP B 1 181 ? 21.188 -34.031 -9.664 1 98.44 181 ASP B C 1
ATOM 3662 O O . ASP B 1 181 ? 21.438 -34.688 -8.648 1 98.44 181 ASP B O 1
ATOM 3666 N N . GLU B 1 182 ? 20.625 -32.844 -9.648 1 98.5 182 GLU B N 1
ATOM 3667 C CA . GLU B 1 182 ? 20.188 -32.156 -8.438 1 98.5 182 GLU B CA 1
ATOM 3668 C C . GLU B 1 182 ? 18.656 -32 -8.422 1 98.5 182 GLU B C 1
ATOM 3670 O O . GLU B 1 182 ? 18.062 -31.719 -9.461 1 98.5 182 GLU B O 1
ATOM 3675 N N . LYS B 1 183 ? 18.094 -32.094 -7.273 1 98.56 183 LYS B N 1
ATOM 3676 C CA . LYS B 1 183 ? 16.641 -32.062 -7.117 1 98.56 183 LYS B CA 1
ATOM 3677 C C . LYS B 1 183 ? 16.094 -30.703 -7.535 1 98.56 183 LYS B C 1
ATOM 3679 O O . LYS B 1 183 ? 16.672 -29.656 -7.219 1 98.56 183 LYS B O 1
ATOM 3684 N N . VAL B 1 184 ? 14.992 -30.766 -8.242 1 98.75 184 VAL B N 1
ATOM 3685 C CA . VAL B 1 184 ? 14.258 -29.547 -8.57 1 98.75 184 VAL B CA 1
ATOM 3686 C C . VAL B 1 184 ? 13.406 -29.125 -7.371 1 98.75 184 VAL B C 1
ATOM 3688 O O . VAL B 1 184 ? 12.633 -29.922 -6.84 1 98.75 184 VAL B O 1
ATOM 3691 N N . VAL B 1 185 ? 13.578 -27.875 -6.961 1 98.75 185 VAL B N 1
ATOM 3692 C CA . VAL B 1 185 ? 12.75 -27.312 -5.895 1 98.75 185 VAL B CA 1
ATOM 3693 C C . VAL B 1 185 ? 11.68 -26.406 -6.492 1 98.75 185 VAL B C 1
ATOM 3695 O O . VAL B 1 185 ? 11.992 -25.328 -7.008 1 98.75 185 VAL B O 1
ATOM 3698 N N . VAL B 1 186 ? 10.469 -26.844 -6.383 1 98.56 186 VAL B N 1
ATOM 3699 C CA . VAL B 1 186 ? 9.352 -26.109 -6.973 1 98.56 186 VAL B CA 1
ATOM 3700 C C . VAL B 1 186 ? 8.742 -25.172 -5.93 1 98.56 186 VAL B C 1
ATOM 3702 O O . VAL B 1 186 ? 8.422 -25.609 -4.816 1 98.56 186 VAL B O 1
ATOM 3705 N N . ILE B 1 187 ? 8.609 -23.906 -6.344 1 98.06 187 ILE B N 1
ATOM 3706 C CA . ILE B 1 187 ? 7.98 -22.906 -5.473 1 98.06 187 ILE B CA 1
ATOM 3707 C C . ILE B 1 187 ? 6.676 -22.422 -6.102 1 98.06 187 ILE B C 1
ATOM 3709 O O . ILE B 1 187 ? 6.656 -22 -7.262 1 98.06 187 ILE B O 1
ATOM 3713 N N . THR B 1 188 ? 5.543 -22.453 -5.383 1 96.5 188 THR B N 1
ATOM 3714 C CA . THR B 1 188 ? 4.242 -21.984 -5.844 1 96.5 188 THR B CA 1
ATOM 3715 C C . THR B 1 188 ? 3.566 -21.109 -4.785 1 96.5 188 THR B C 1
ATOM 3717 O O . THR B 1 188 ? 4.066 -21 -3.664 1 96.5 188 THR B O 1
ATOM 3720 N N . ARG B 1 189 ? 2.539 -20.438 -5.227 1 91 189 ARG B N 1
ATOM 3721 C CA . ARG B 1 189 ? 1.673 -19.734 -4.281 1 91 189 ARG B CA 1
ATOM 3722 C C . ARG B 1 189 ? 0.735 -20.703 -3.572 1 91 189 ARG B C 1
ATOM 3724 O O . ARG B 1 189 ? 0.302 -21.703 -4.16 1 91 189 ARG B O 1
ATOM 3731 N N . ASP B 1 190 ? 0.392 -20.438 -2.328 1 86.12 190 ASP B N 1
ATOM 3732 C CA . ASP B 1 190 ? -0.553 -21.266 -1.585 1 86.12 190 ASP B CA 1
ATOM 3733 C C . ASP B 1 190 ? -1.975 -21.078 -2.113 1 86.12 190 ASP B C 1
ATOM 3735 O O . ASP B 1 190 ? -2.205 -20.297 -3.041 1 86.12 190 ASP B O 1
ATOM 3739 N N . ILE B 1 191 ? -2.891 -21.859 -1.592 1 78.31 191 ILE B N 1
ATOM 3740 C CA . ILE B 1 191 ? -4.238 -22 -2.135 1 78.31 191 ILE B CA 1
ATOM 3741 C C . ILE B 1 191 ? -5.035 -20.719 -1.883 1 78.31 191 ILE B C 1
ATOM 3743 O O . ILE B 1 191 ? -6.074 -20.5 -2.506 1 78.31 191 ILE B O 1
ATOM 3747 N N . ASN B 1 192 ? -4.613 -19.875 -1.012 1 73.31 192 ASN B N 1
ATOM 3748 C CA . ASN B 1 192 ? -5.332 -18.641 -0.7 1 73.31 192 ASN B CA 1
ATOM 3749 C C . ASN B 1 192 ? -5.094 -17.578 -1.762 1 73.31 192 ASN B C 1
ATOM 3751 O O . ASN B 1 192 ? -5.84 -16.594 -1.843 1 73.31 192 ASN B O 1
ATOM 3755 N N . GLY B 1 193 ? -4.18 -17.828 -2.637 1 75.5 193 GLY B N 1
ATOM 3756 C CA . GLY B 1 193 ? -3.883 -16.859 -3.676 1 75.5 193 GLY B CA 1
ATOM 3757 C C . GLY B 1 193 ? -4.523 -17.188 -5.008 1 75.5 193 GLY B C 1
ATOM 3758 O O . GLY B 1 193 ? -4.625 -18.359 -5.375 1 75.5 193 GLY B O 1
ATOM 3759 N N . GLY B 1 194 ? -4.957 -16.219 -5.77 1 80.25 194 GLY B N 1
ATOM 3760 C CA . GLY B 1 194 ? -5.543 -16.391 -7.09 1 80.25 194 GLY B CA 1
ATOM 3761 C C . GLY B 1 194 ? -4.551 -16.906 -8.117 1 80.25 194 GLY B C 1
ATOM 3762 O O . GLY B 1 194 ? -4.938 -17.562 -9.086 1 80.25 194 GLY B O 1
ATOM 3763 N N . ALA B 1 195 ? -3.242 -16.688 -7.852 1 89.81 195 ALA B N 1
ATOM 3764 C CA . ALA B 1 195 ? -2.213 -17.125 -8.789 1 89.81 195 ALA B CA 1
ATOM 3765 C C . ALA B 1 195 ? -2.17 -18.656 -8.898 1 89.81 195 ALA B C 1
ATOM 3767 O O . ALA B 1 195 ? -1.963 -19.203 -9.977 1 89.81 195 ALA B O 1
ATOM 3768 N N . HIS B 1 196 ? -2.363 -19.312 -7.789 1 90.31 196 HIS B N 1
ATOM 3769 C CA . HIS B 1 196 ? -2.385 -20.766 -7.789 1 90.31 196 HIS B CA 1
ATOM 3770 C C . HIS B 1 196 ? -3.455 -21.297 -8.734 1 90.31 196 HIS B C 1
ATOM 3772 O O . HIS B 1 196 ? -3.186 -22.188 -9.547 1 90.31 196 HIS B O 1
ATOM 3778 N N . GLU B 1 197 ? -4.633 -20.781 -8.609 1 88.88 197 GLU B N 1
ATOM 3779 C CA . GLU B 1 197 ? -5.746 -21.219 -9.445 1 88.88 197 GLU B CA 1
ATOM 3780 C C . GLU B 1 197 ? -5.449 -21.016 -10.922 1 88.88 197 GLU B C 1
ATOM 3782 O O . GLU B 1 197 ? -5.727 -21.891 -11.75 1 88.88 197 GLU B O 1
ATOM 3787 N N . VAL B 1 198 ? -4.914 -19.953 -11.242 1 92.06 198 VAL B N 1
ATOM 3788 C CA . VAL B 1 198 ? -4.648 -19.594 -12.633 1 92.06 198 VAL B CA 1
ATOM 3789 C C . VAL B 1 198 ? -3.559 -20.484 -13.203 1 92.06 198 VAL B C 1
ATOM 3791 O O . VAL B 1 198 ? -3.682 -20.984 -14.328 1 92.06 198 VAL B O 1
ATOM 3794 N N . PHE B 1 199 ? -2.506 -20.719 -12.445 1 96.19 199 PHE B N 1
ATOM 3795 C CA . PHE B 1 199 ? -1.425 -21.578 -12.906 1 96.19 199 PHE B CA 1
ATOM 3796 C C . PHE B 1 199 ? -1.914 -23.016 -13.086 1 96.19 199 PHE B C 1
ATOM 3798 O O . PHE B 1 199 ? -1.6 -23.656 -14.086 1 96.19 199 PHE B O 1
ATOM 3805 N N . GLN B 1 200 ? -2.682 -23.453 -12.195 1 93.94 200 GLN B N 1
ATOM 3806 C CA . GLN B 1 200 ? -3.244 -24.812 -12.273 1 93.94 200 GLN B CA 1
ATOM 3807 C C . GLN B 1 200 ? -4.117 -24.969 -13.516 1 93.94 200 GLN B C 1
ATOM 3809 O O . GLN B 1 200 ? -3.947 -25.922 -14.281 1 93.94 200 GLN B O 1
ATOM 3814 N N . LYS B 1 201 ? -4.934 -24.047 -13.711 1 90 201 LYS B N 1
ATOM 3815 C CA . LYS B 1 201 ? -5.895 -24.141 -14.805 1 90 201 LYS B CA 1
ATOM 3816 C C . LYS B 1 201 ? -5.207 -23.938 -16.156 1 90 201 LYS B C 1
ATOM 3818 O O . LYS B 1 201 ? -5.41 -24.734 -17.078 1 90 201 LYS B O 1
ATOM 3823 N N . ASN B 1 202 ? -4.355 -23 -16.281 1 90.25 202 ASN B N 1
ATOM 3824 C CA . ASN B 1 202 ? -3.846 -22.578 -17.578 1 90.25 202 ASN B CA 1
ATOM 3825 C C . ASN B 1 202 ? -2.613 -23.375 -17.984 1 90.25 202 ASN B C 1
ATOM 3827 O O . ASN B 1 202 ? -2.273 -23.438 -19.172 1 90.25 202 ASN B O 1
ATOM 3831 N N . ILE B 1 203 ? -1.92 -23.938 -17.016 1 96.56 203 ILE B N 1
ATOM 3832 C CA . ILE B 1 203 ? -0.666 -24.609 -17.328 1 96.56 203 ILE B CA 1
ATOM 3833 C C . ILE B 1 203 ? -0.76 -26.094 -16.953 1 96.56 203 ILE B C 1
ATOM 3835 O O . ILE B 1 203 ? -0.609 -26.969 -17.797 1 96.56 203 ILE B O 1
ATOM 3839 N N . MET B 1 204 ? -1.184 -26.328 -15.766 1 97.5 204 MET B N 1
ATOM 3840 C CA . MET B 1 204 ? -1.119 -27.703 -15.258 1 97.5 204 MET B CA 1
ATOM 3841 C C . MET B 1 204 ? -2.293 -28.531 -15.773 1 97.5 204 MET B C 1
ATOM 3843 O O . MET B 1 204 ? -2.191 -29.75 -15.898 1 97.5 204 MET B O 1
ATOM 3847 N N . GLY B 1 205 ? -3.438 -27.859 -15.984 1 96.19 205 GLY B N 1
ATOM 3848 C CA . GLY B 1 205 ? -4.621 -28.609 -16.359 1 96.19 205 GLY B CA 1
ATOM 3849 C C . GLY B 1 205 ? -5.047 -29.609 -15.312 1 96.19 205 GLY B C 1
ATOM 3850 O O . GLY B 1 205 ? -5.223 -29.266 -14.148 1 96.19 205 GLY B O 1
ATOM 3851 N N . ASP B 1 206 ? -5.082 -30.891 -15.695 1 96.12 206 ASP B N 1
ATOM 3852 C CA . ASP B 1 206 ? -5.543 -31.938 -14.797 1 96.12 206 ASP B CA 1
ATOM 3853 C C . ASP B 1 206 ? -4.391 -32.5 -13.961 1 96.12 206 ASP B C 1
ATOM 3855 O O . ASP B 1 206 ? -4.613 -33.219 -13 1 96.12 206 ASP B O 1
ATOM 3859 N N . THR B 1 207 ? -3.232 -32.125 -14.312 1 97.62 207 THR B N 1
ATOM 3860 C CA . THR B 1 207 ? -2.068 -32.562 -13.555 1 97.62 207 THR B CA 1
ATOM 3861 C C . THR B 1 207 ? -1.864 -31.688 -12.32 1 97.62 207 THR B C 1
ATOM 3863 O O . THR B 1 207 ? -1.821 -30.469 -12.422 1 97.62 207 THR B O 1
ATOM 3866 N N . GLU B 1 208 ? -1.67 -32.312 -11.195 1 96.38 208 GLU B N 1
ATOM 3867 C CA . GLU B 1 208 ? -1.51 -31.547 -9.961 1 96.38 208 GLU B CA 1
ATOM 3868 C C . GLU B 1 208 ? -0.06 -31.109 -9.766 1 96.38 208 GLU B C 1
ATOM 3870 O O . GLU B 1 208 ? 0.867 -31.859 -10.102 1 96.38 208 GLU B O 1
ATOM 3875 N N . VAL B 1 209 ? 0.07 -29.984 -9.203 1 96.75 209 VAL B N 1
ATOM 3876 C CA . VAL B 1 209 ? 1.393 -29.562 -8.742 1 96.75 209 VAL B CA 1
ATOM 3877 C C . VAL B 1 209 ? 1.896 -30.547 -7.68 1 96.75 209 VAL B C 1
ATOM 3879 O O . VAL B 1 209 ? 1.113 -31.062 -6.879 1 96.75 209 VAL B O 1
ATOM 3882 N N . SER B 1 210 ? 3.174 -30.75 -7.703 1 96.5 210 SER B N 1
ATOM 3883 C CA . SER B 1 210 ? 3.785 -31.688 -6.766 1 96.5 210 SER B CA 1
ATOM 3884 C C . SER B 1 210 ? 3.408 -31.359 -5.324 1 96.5 210 SER B C 1
ATOM 3886 O O . SER B 1 210 ? 3.391 -30.188 -4.934 1 96.5 210 SER B O 1
ATOM 3888 N N . SER B 1 211 ? 3.139 -32.375 -4.52 1 95.12 211 SER B N 1
ATOM 3889 C CA . SER B 1 211 ? 2.852 -32.188 -3.1 1 95.12 211 SER B CA 1
ATOM 3890 C C . SER B 1 211 ? 4.09 -31.719 -2.342 1 95.12 211 SER B C 1
ATOM 3892 O O . SER B 1 211 ? 3.988 -31.266 -1.199 1 95.12 211 SER B O 1
ATOM 3894 N N . GLU B 1 212 ? 5.238 -31.812 -2.973 1 96.38 212 GLU B N 1
ATOM 3895 C CA . GLU B 1 212 ? 6.488 -31.422 -2.334 1 96.38 212 GLU B CA 1
ATOM 3896 C C . GLU B 1 212 ? 6.812 -29.953 -2.621 1 96.38 212 GLU B C 1
ATOM 3898 O O . GLU B 1 212 ? 7.785 -29.422 -2.09 1 96.38 212 GLU B O 1
ATOM 3903 N N . ALA B 1 213 ? 5.992 -29.344 -3.461 1 97.31 213 ALA B N 1
ATOM 3904 C CA . ALA B 1 213 ? 6.242 -27.953 -3.779 1 97.31 213 ALA B CA 1
ATOM 3905 C C . ALA B 1 213 ? 6.207 -27.078 -2.521 1 97.31 213 ALA B C 1
ATOM 3907 O O . ALA B 1 213 ? 5.371 -27.297 -1.642 1 97.31 213 ALA B O 1
ATOM 3908 N N . ILE B 1 214 ? 7.137 -26.203 -2.447 1 97 214 ILE B N 1
ATOM 3909 C CA . ILE B 1 214 ? 7.105 -25.203 -1.387 1 97 214 ILE B CA 1
ATOM 3910 C C . ILE B 1 214 ? 6.027 -24.156 -1.691 1 97 214 ILE B C 1
ATOM 3912 O O . ILE B 1 214 ? 6.02 -23.562 -2.771 1 97 214 ILE B O 1
ATOM 3916 N N . GLN B 1 215 ? 5.121 -23.969 -0.751 1 94.25 215 GLN B N 1
ATOM 3917 C CA . GLN B 1 215 ? 4.035 -23.016 -0.916 1 94.25 215 GLN B CA 1
ATOM 3918 C C . GLN B 1 215 ? 4.344 -21.688 -0.207 1 94.25 215 GLN B C 1
ATOM 3920 O O . GLN B 1 215 ? 4.484 -21.656 1.018 1 94.25 215 GLN B O 1
ATOM 3925 N N . ALA B 1 216 ? 4.449 -20.641 -1.02 1 93.06 216 ALA B N 1
ATOM 3926 C CA . ALA B 1 216 ? 4.699 -19.312 -0.472 1 93.06 216 ALA B CA 1
ATOM 3927 C C . ALA B 1 216 ? 3.391 -18.578 -0.187 1 93.06 216 ALA B C 1
ATOM 3929 O O . ALA B 1 216 ? 2.43 -18.703 -0.951 1 93.06 216 ALA B O 1
ATOM 3930 N N . SER B 1 217 ? 3.354 -17.719 0.806 1 87.81 217 SER B N 1
ATOM 3931 C CA . SER B 1 217 ? 2.137 -17.031 1.226 1 87.81 217 SER B CA 1
ATOM 3932 C C . SER B 1 217 ? 1.938 -15.734 0.448 1 87.81 217 SER B C 1
ATOM 3934 O O . SER B 1 217 ? 0.854 -15.148 0.475 1 87.81 217 SER B O 1
ATOM 3936 N N . SER B 1 218 ? 3.002 -15.297 -0.18 1 84.62 218 SER B N 1
ATOM 3937 C CA . SER B 1 218 ? 2.963 -14.078 -0.984 1 84.62 218 SER B CA 1
ATOM 3938 C C . SER B 1 218 ? 3.906 -14.18 -2.18 1 84.62 218 SER B C 1
ATOM 3940 O O . SER B 1 218 ? 4.785 -15.039 -2.215 1 84.62 218 SER B O 1
ATOM 3942 N N . MET B 1 219 ? 3.666 -13.297 -3.07 1 87.12 219 MET B N 1
ATOM 3943 C CA . MET B 1 219 ? 4.562 -13.281 -4.223 1 87.12 219 MET B CA 1
ATOM 3944 C C . MET B 1 219 ? 5.957 -12.82 -3.82 1 87.12 219 MET B C 1
ATOM 3946 O O . MET B 1 219 ? 6.953 -13.273 -4.383 1 87.12 219 MET B O 1
ATOM 3950 N N . GLY B 1 220 ? 6 -11.977 -2.857 1 86.12 220 GLY B N 1
ATOM 3951 C CA . GLY B 1 220 ? 7.297 -11.594 -2.328 1 86.12 220 GLY B CA 1
ATOM 3952 C C . GLY B 1 220 ? 8.07 -12.75 -1.723 1 86.12 220 GLY B C 1
ATOM 3953 O O . GLY B 1 220 ? 9.258 -12.93 -1.999 1 86.12 220 GLY B O 1
ATOM 3954 N N . GLU B 1 221 ? 7.375 -13.477 -0.95 1 90.25 221 GLU B N 1
ATOM 3955 C CA . GLU B 1 221 ? 8 -14.656 -0.362 1 90.25 221 GLU B CA 1
ATOM 3956 C C . GLU B 1 221 ? 8.406 -15.664 -1.438 1 90.25 221 GLU B C 1
ATOM 3958 O O . GLU B 1 221 ? 9.469 -16.281 -1.349 1 90.25 221 GLU B O 1
ATOM 3963 N N . LEU B 1 222 ? 7.59 -15.82 -2.408 1 94.81 222 LEU B N 1
ATOM 3964 C CA . LEU B 1 222 ? 7.883 -16.734 -3.504 1 94.81 222 LEU B CA 1
ATOM 3965 C C . LEU B 1 222 ? 9.195 -16.375 -4.188 1 94.81 222 LEU B C 1
ATOM 3967 O O . LEU B 1 222 ? 10.07 -17.219 -4.367 1 94.81 222 LEU B O 1
ATOM 3971 N N . VAL B 1 223 ? 9.375 -15.148 -4.523 1 95.56 223 VAL B N 1
ATOM 3972 C CA . VAL B 1 223 ? 10.578 -14.688 -5.203 1 95.56 223 VAL B CA 1
ATOM 3973 C C . VAL B 1 223 ? 11.781 -14.836 -4.277 1 95.56 223 VAL B C 1
ATOM 3975 O O . VAL B 1 223 ? 12.859 -15.25 -4.707 1 95.56 223 VAL B O 1
ATOM 3978 N N . GLN B 1 224 ? 11.594 -14.586 -3.023 1 94.94 224 GLN B N 1
ATOM 3979 C CA . GLN B 1 224 ? 12.688 -14.758 -2.07 1 94.94 224 GLN B CA 1
ATOM 3980 C C . GLN B 1 224 ? 13.117 -16.219 -1.985 1 94.94 224 GLN B C 1
ATOM 3982 O O . GLN B 1 224 ? 14.312 -16.516 -1.899 1 94.94 224 GLN B O 1
ATOM 3987 N N . ASP B 1 225 ? 12.156 -17.062 -2.004 1 97.75 225 ASP B N 1
ATOM 3988 C CA . ASP B 1 225 ? 12.461 -18.5 -1.965 1 97.75 225 ASP B CA 1
ATOM 3989 C C . ASP B 1 225 ? 13.273 -18.922 -3.188 1 97.75 225 ASP B C 1
ATOM 3991 O O . ASP B 1 225 ? 14.156 -19.781 -3.088 1 97.75 225 ASP B O 1
ATOM 3995 N N . ILE B 1 226 ? 12.992 -18.344 -4.293 1 98.31 226 ILE B N 1
ATOM 3996 C CA . ILE B 1 226 ? 13.758 -18.609 -5.504 1 98.31 226 ILE B CA 1
ATOM 3997 C C . ILE B 1 226 ? 15.18 -18.094 -5.344 1 98.31 226 ILE B C 1
ATOM 3999 O O . ILE B 1 226 ? 16.141 -18.781 -5.672 1 98.31 226 ILE B O 1
ATOM 4003 N N . ILE B 1 227 ? 15.328 -16.891 -4.82 1 98.06 227 ILE B N 1
ATOM 4004 C CA . ILE B 1 227 ? 16.625 -16.25 -4.633 1 98.06 227 ILE B CA 1
ATOM 4005 C C . ILE B 1 227 ? 17.484 -17.078 -3.686 1 98.06 227 ILE B C 1
ATOM 4007 O O . ILE B 1 227 ? 18.688 -17.219 -3.896 1 98.06 227 ILE B O 1
ATOM 4011 N N . ASP B 1 228 ? 16.875 -17.719 -2.742 1 98.12 228 ASP B N 1
ATOM 4012 C CA . ASP B 1 228 ? 17.609 -18.375 -1.659 1 98.12 228 ASP B CA 1
ATOM 4013 C C . ASP B 1 228 ? 17.984 -19.812 -2.037 1 98.12 228 ASP B C 1
ATOM 4015 O O . ASP B 1 228 ? 18.703 -20.484 -1.297 1 98.12 228 ASP B O 1
ATOM 4019 N N . ASN B 1 229 ? 17.484 -20.281 -3.182 1 98.44 229 ASN B N 1
ATOM 4020 C CA . ASN B 1 229 ? 17.719 -21.672 -3.564 1 98.44 229 ASN B CA 1
ATOM 4021 C C . ASN B 1 229 ? 18.125 -21.781 -5.031 1 98.44 229 ASN B C 1
ATOM 4023 O O . ASN B 1 229 ? 17.297 -21.656 -5.926 1 98.44 229 ASN B O 1
ATOM 4027 N N . LYS B 1 230 ? 19.328 -22.125 -5.25 1 98.25 230 LYS B N 1
ATOM 4028 C CA . LYS B 1 230 ? 19.906 -22.125 -6.594 1 98.25 230 LYS B CA 1
ATOM 4029 C C . LYS B 1 230 ? 19.219 -23.172 -7.473 1 98.25 230 LYS B C 1
ATOM 4031 O O . LYS B 1 230 ? 19.344 -23.141 -8.695 1 98.25 230 LYS B O 1
ATOM 4036 N N . TYR B 1 231 ? 18.5 -24.125 -6.938 1 98.75 231 TYR B N 1
ATOM 4037 C CA . TYR B 1 231 ? 17.875 -25.188 -7.727 1 98.75 231 TYR B CA 1
ATOM 4038 C C . TYR B 1 231 ? 16.359 -25 -7.773 1 98.75 231 TYR B C 1
ATOM 4040 O O . TYR B 1 231 ? 15.625 -25.922 -8.141 1 98.75 231 TYR B O 1
ATOM 4048 N N . ALA B 1 232 ? 15.906 -23.812 -7.352 1 98.75 232 ALA B N 1
ATOM 4049 C CA . ALA B 1 232 ? 14.477 -23.547 -7.301 1 98.75 232 ALA B CA 1
ATOM 4050 C C . ALA B 1 232 ? 13.961 -23.062 -8.648 1 98.75 232 ALA B C 1
ATOM 4052 O O . ALA B 1 232 ? 14.695 -22.438 -9.414 1 98.75 232 ALA B O 1
ATOM 4053 N N . ILE B 1 233 ? 12.742 -23.375 -8.93 1 98.69 233 ILE B N 1
ATOM 4054 C CA . ILE B 1 233 ? 11.945 -22.812 -10.008 1 98.69 233 ILE B CA 1
ATOM 4055 C C . ILE B 1 233 ? 10.555 -22.438 -9.492 1 98.69 233 ILE B C 1
ATOM 4057 O O . ILE B 1 233 ? 9.984 -23.156 -8.656 1 98.69 233 ILE B O 1
ATOM 4061 N N . GLY B 1 234 ? 10.008 -21.344 -9.922 1 98.38 234 GLY B N 1
ATOM 4062 C CA . GLY B 1 234 ? 8.664 -20.922 -9.547 1 98.38 234 GLY B CA 1
ATOM 4063 C C . GLY B 1 234 ? 8.055 -19.953 -10.539 1 98.38 234 GLY B C 1
ATOM 4064 O O . GLY B 1 234 ? 8.648 -19.656 -11.578 1 98.38 234 GLY B O 1
ATOM 4065 N N . TYR B 1 235 ? 6.789 -19.578 -10.281 1 97 235 TYR B N 1
ATOM 4066 C CA . TYR B 1 235 ? 6.176 -18.531 -11.102 1 97 235 TYR B CA 1
ATOM 4067 C C . TYR B 1 235 ? 6.078 -17.219 -10.328 1 97 235 TYR B C 1
ATOM 4069 O O . TYR B 1 235 ? 5.246 -17.078 -9.43 1 97 235 TYR B O 1
ATOM 4077 N N . ALA B 1 236 ? 6.867 -16.328 -10.719 1 94.62 236 ALA B N 1
ATOM 4078 C CA . ALA B 1 236 ? 6.957 -15.016 -10.078 1 94.62 236 ALA B CA 1
ATOM 4079 C C . ALA B 1 236 ? 6.102 -13.984 -10.805 1 94.62 236 ALA B C 1
ATOM 4081 O O . ALA B 1 236 ? 6.086 -13.938 -12.039 1 94.62 236 ALA B O 1
ATOM 4082 N N . SER B 1 237 ? 5.348 -13.188 -9.984 1 94.25 237 SER B N 1
ATOM 4083 C CA . SER B 1 237 ? 4.688 -12.039 -10.594 1 94.25 237 SER B CA 1
ATOM 4084 C C . SER B 1 237 ? 5.68 -11.172 -11.367 1 94.25 237 SER B C 1
ATOM 4086 O O . SER B 1 237 ? 6.805 -10.953 -10.906 1 94.25 237 SER B O 1
ATOM 4088 N N . PHE B 1 238 ? 5.266 -10.695 -12.523 1 94.25 238 PHE B N 1
ATOM 4089 C CA . PHE B 1 238 ? 6.078 -9.883 -13.422 1 94.25 238 PHE B CA 1
ATOM 4090 C C . PHE B 1 238 ? 6.699 -8.711 -12.672 1 94.25 238 PHE B C 1
ATOM 4092 O O . PHE B 1 238 ? 7.906 -8.477 -12.758 1 94.25 238 PHE B O 1
ATOM 4099 N N . GLY B 1 239 ? 5.891 -8.031 -11.938 1 88.69 239 GLY B N 1
ATOM 4100 C CA . GLY B 1 239 ? 6.359 -6.863 -11.219 1 88.69 239 GLY B CA 1
ATOM 4101 C C . GLY B 1 239 ? 7.375 -7.191 -10.141 1 88.69 239 GLY B C 1
ATOM 4102 O O . GLY B 1 239 ? 8.383 -6.496 -9.992 1 88.69 239 GLY B O 1
ATOM 4103 N N . VAL B 1 240 ? 7.121 -8.219 -9.359 1 86.5 240 VAL B N 1
ATOM 4104 C CA . VAL B 1 240 ? 8.016 -8.594 -8.266 1 86.5 240 VAL B CA 1
ATOM 4105 C C . VAL B 1 240 ? 9.344 -9.102 -8.836 1 86.5 240 VAL B C 1
ATOM 4107 O O . VAL B 1 240 ? 10.406 -8.797 -8.305 1 86.5 240 VAL B O 1
ATOM 4110 N N . ALA B 1 241 ? 9.258 -9.828 -9.922 1 92 241 ALA B N 1
ATOM 4111 C CA . ALA B 1 241 ? 10.477 -10.281 -10.594 1 92 241 ALA B CA 1
ATOM 4112 C C . ALA B 1 241 ? 11.312 -9.094 -11.07 1 92 241 ALA B C 1
ATOM 4114 O O . ALA B 1 241 ? 12.531 -9.07 -10.875 1 92 241 ALA B O 1
ATOM 4115 N N . ASN B 1 242 ? 10.695 -8.125 -11.633 1 89.38 242 ASN B N 1
ATOM 4116 C CA . ASN B 1 242 ? 11.398 -6.961 -12.156 1 89.38 242 ASN B CA 1
ATOM 4117 C C . ASN B 1 242 ? 12.023 -6.133 -11.031 1 89.38 242 ASN B C 1
ATOM 4119 O O . ASN B 1 242 ? 13.094 -5.551 -11.211 1 89.38 242 ASN B O 1
ATOM 4123 N N . GLN B 1 243 ? 11.336 -6.113 -9.938 1 83.5 243 GLN B N 1
ATOM 4124 C CA . GLN B 1 243 ? 11.875 -5.414 -8.781 1 83.5 243 GLN B CA 1
ATOM 4125 C C . GLN B 1 243 ? 13.117 -6.125 -8.234 1 83.5 243 GLN B C 1
ATOM 4127 O O . GLN B 1 243 ? 13.867 -5.555 -7.441 1 83.5 243 GLN B O 1
ATOM 4132 N N . ASN B 1 244 ? 13.273 -7.324 -8.609 1 89.75 244 ASN B N 1
ATOM 4133 C CA . ASN B 1 244 ? 14.414 -8.125 -8.188 1 89.75 244 ASN B CA 1
ATOM 4134 C C . ASN B 1 244 ? 15.297 -8.523 -9.367 1 89.75 244 ASN B C 1
ATOM 4136 O O . ASN B 1 244 ? 15.836 -9.633 -9.398 1 89.75 244 ASN B O 1
ATOM 4140 N N . ALA B 1 245 ? 15.312 -7.637 -10.289 1 89.69 245 ALA B N 1
ATOM 4141 C CA . ALA B 1 245 ? 16.156 -7.875 -11.453 1 89.69 245 ALA B CA 1
ATOM 4142 C C . ALA B 1 245 ? 17.594 -8.203 -11.039 1 89.69 245 ALA B C 1
ATOM 4144 O O . ALA B 1 245 ? 18.156 -7.547 -10.164 1 89.69 245 ALA B O 1
ATOM 4145 N N . GLY B 1 246 ? 18.109 -9.234 -11.656 1 94.31 246 GLY B N 1
ATOM 4146 C CA . GLY B 1 246 ? 19.469 -9.648 -11.328 1 94.31 246 GLY B CA 1
ATOM 4147 C C . GLY B 1 246 ? 19.516 -10.711 -10.242 1 94.31 246 GLY B C 1
ATOM 4148 O O . GLY B 1 246 ? 20.531 -11.398 -10.086 1 94.31 246 GLY B O 1
ATOM 4149 N N . LYS B 1 247 ? 18.453 -10.828 -9.531 1 97.19 247 LYS B N 1
ATOM 4150 C CA . LYS B 1 247 ? 18.406 -11.812 -8.453 1 97.19 247 LYS B CA 1
ATOM 4151 C C . LYS B 1 247 ? 17.562 -13.016 -8.836 1 97.19 247 LYS B C 1
ATOM 4153 O O . LYS B 1 247 ? 17.578 -14.039 -8.156 1 97.19 247 LYS B O 1
ATOM 4158 N N . VAL B 1 248 ? 16.844 -12.844 -9.891 1 97.62 248 VAL B N 1
ATOM 4159 C CA . VAL B 1 248 ? 16.125 -13.938 -10.531 1 97.62 248 VAL B CA 1
ATOM 4160 C C . VAL B 1 248 ? 16.219 -13.805 -12.047 1 97.62 248 VAL B C 1
ATOM 4162 O O . VAL B 1 248 ? 16.484 -12.711 -12.57 1 97.62 248 VAL B O 1
ATOM 4165 N N . VAL B 1 249 ? 16.062 -14.883 -12.695 1 97.44 249 VAL B N 1
ATOM 4166 C CA . VAL B 1 249 ? 16.047 -14.93 -14.156 1 97.44 249 VAL B CA 1
ATOM 4167 C C . VAL B 1 249 ? 14.727 -15.523 -14.641 1 97.44 249 VAL B C 1
ATOM 4169 O O . VAL B 1 249 ? 14.289 -16.562 -14.148 1 97.44 249 VAL B O 1
ATOM 4172 N N . THR B 1 250 ? 14.094 -14.805 -15.531 1 98.06 250 THR B N 1
ATOM 4173 C CA . THR B 1 250 ? 12.852 -15.312 -16.094 1 98.06 250 THR B CA 1
ATOM 4174 C C . THR B 1 250 ? 13.109 -16.078 -17.391 1 98.06 250 THR B C 1
ATOM 4176 O O . THR B 1 250 ? 14 -15.711 -18.172 1 98.06 250 THR B O 1
ATOM 4179 N N . LEU B 1 251 ? 12.383 -17.094 -17.609 1 98.25 251 LEU B N 1
ATOM 4180 C CA . LEU B 1 251 ? 12.516 -17.953 -18.797 1 98.25 251 LEU B CA 1
ATOM 4181 C C . LEU B 1 251 ? 11.375 -17.688 -19.781 1 98.25 251 LEU B C 1
ATOM 4183 O O . LEU B 1 251 ? 10.281 -17.312 -19.375 1 98.25 251 LEU B O 1
ATOM 4187 N N . LYS B 1 252 ? 11.688 -17.891 -21.047 1 98.5 252 LYS B N 1
ATOM 4188 C CA . LYS B 1 252 ? 10.617 -17.906 -22.047 1 98.5 252 LYS B CA 1
ATOM 4189 C C . LYS B 1 252 ? 9.695 -19.109 -21.844 1 98.5 252 LYS B C 1
ATOM 4191 O O . LYS B 1 252 ? 10.109 -20.125 -21.281 1 98.5 252 LYS B O 1
ATOM 4196 N N . VAL B 1 253 ? 8.508 -18.938 -22.281 1 98.44 253 VAL B N 1
ATOM 4197 C CA . VAL B 1 253 ? 7.531 -20.016 -22.312 1 98.44 253 VAL B CA 1
ATOM 4198 C C . VAL B 1 253 ? 7.012 -20.203 -23.734 1 98.44 253 VAL B C 1
ATOM 4200 O O . VAL B 1 253 ? 6.398 -19.297 -24.312 1 98.44 253 VAL B O 1
ATOM 4203 N N . ASN B 1 254 ? 7.312 -21.375 -24.281 1 98.44 254 ASN B N 1
ATOM 4204 C CA . ASN B 1 254 ? 6.949 -21.656 -25.656 1 98.44 254 ASN B CA 1
ATOM 4205 C C . ASN B 1 254 ? 7.504 -20.609 -26.609 1 98.44 254 ASN B C 1
ATOM 4207 O O . ASN B 1 254 ? 6.785 -20.109 -27.484 1 98.44 254 ASN B O 1
ATOM 4211 N N . GLY B 1 255 ? 8.609 -20.188 -26.281 1 98.38 255 GLY B N 1
ATOM 4212 C CA . GLY B 1 255 ? 9.32 -19.266 -27.156 1 98.38 255 GLY B CA 1
ATOM 4213 C C . GLY B 1 255 ? 8.953 -17.812 -26.906 1 98.38 255 GLY B C 1
ATOM 4214 O O . GLY B 1 255 ? 9.477 -16.922 -27.578 1 98.38 255 GLY B O 1
ATOM 4215 N N . VAL B 1 256 ? 8.148 -17.516 -25.953 1 98.44 256 VAL B N 1
ATOM 4216 C CA . VAL B 1 256 ? 7.648 -16.172 -25.766 1 98.44 256 VAL B CA 1
ATOM 4217 C C . VAL B 1 256 ? 8.234 -15.586 -24.469 1 98.44 256 VAL B C 1
ATOM 4219 O O . VAL B 1 256 ? 8.07 -16.156 -23.391 1 98.44 256 VAL B O 1
ATOM 4222 N N . GLU B 1 257 ? 8.93 -14.453 -24.594 1 97.94 257 GLU B N 1
ATOM 4223 C CA . GLU B 1 257 ? 9.492 -13.742 -23.453 1 97.94 257 GLU B CA 1
ATOM 4224 C C . GLU B 1 257 ? 8.414 -12.969 -22.703 1 97.94 257 GLU B C 1
ATOM 4226 O O . GLU B 1 257 ? 7.523 -12.383 -23.312 1 97.94 257 GLU B O 1
ATOM 4231 N N . PRO B 1 258 ? 8.547 -12.961 -21.391 1 96.94 258 PRO B N 1
ATOM 4232 C CA . PRO B 1 258 ? 7.559 -12.18 -20.625 1 96.94 258 PRO B CA 1
ATOM 4233 C C . PRO B 1 258 ? 7.84 -10.68 -20.672 1 96.94 258 PRO B C 1
ATOM 4235 O O . PRO B 1 258 ? 8.141 -10.086 -19.625 1 96.94 258 PRO B O 1
ATOM 4238 N N . THR B 1 259 ? 7.652 -10.078 -21.828 1 95.38 259 THR B N 1
ATOM 4239 C CA . THR B 1 259 ? 7.742 -8.625 -21.969 1 95.38 259 THR B CA 1
ATOM 4240 C C . THR B 1 259 ? 6.363 -7.988 -21.859 1 95.38 259 THR B C 1
ATOM 4242 O O . THR B 1 259 ? 5.34 -8.664 -21.984 1 95.38 259 THR B O 1
ATOM 4245 N N . LYS B 1 260 ? 6.402 -6.711 -21.547 1 94.62 260 LYS B N 1
ATOM 4246 C CA . LYS B 1 260 ? 5.141 -5.977 -21.469 1 94.62 260 LYS B CA 1
ATOM 4247 C C . LYS B 1 260 ? 4.316 -6.168 -22.75 1 94.62 260 LYS B C 1
ATOM 4249 O O . LYS B 1 260 ? 3.111 -6.406 -22.672 1 94.62 260 LYS B O 1
ATOM 4254 N N . GLU B 1 261 ? 4.957 -6.098 -23.875 1 95.44 261 GLU B N 1
ATOM 4255 C CA . GLU B 1 261 ? 4.289 -6.23 -25.156 1 95.44 261 GLU B CA 1
ATOM 4256 C C . GLU B 1 261 ? 3.654 -7.609 -25.312 1 95.44 261 GLU B C 1
ATOM 4258 O O . GLU B 1 261 ? 2.482 -7.723 -25.688 1 95.44 261 GLU B O 1
ATOM 4263 N N . ASN B 1 262 ? 4.41 -8.688 -25 1 97.06 262 ASN B N 1
ATOM 4264 C CA . ASN B 1 262 ? 3.93 -10.062 -25.156 1 97.06 262 ASN B CA 1
ATOM 4265 C C . ASN B 1 262 ? 2.805 -10.375 -24.172 1 97.06 262 ASN B C 1
ATOM 4267 O O . ASN B 1 262 ? 1.926 -11.188 -24.453 1 97.06 262 ASN B O 1
ATOM 4271 N N . ILE B 1 263 ? 2.828 -9.695 -23.016 1 96.19 263 ILE B N 1
ATOM 4272 C CA . ILE B 1 263 ? 1.791 -9.883 -22.016 1 96.19 263 ILE B CA 1
ATOM 4273 C C . ILE B 1 263 ? 0.507 -9.188 -22.453 1 96.19 263 ILE B C 1
ATOM 4275 O O . ILE B 1 263 ? -0.576 -9.781 -22.406 1 96.19 263 ILE B O 1
ATOM 4279 N N . ILE B 1 264 ? 0.633 -8.023 -22.984 1 94.62 264 ILE B N 1
ATOM 4280 C CA . ILE B 1 264 ? -0.524 -7.242 -23.391 1 94.62 264 ILE B CA 1
ATOM 4281 C C . ILE B 1 264 ? -1.219 -7.926 -24.562 1 94.62 264 ILE B C 1
ATOM 4283 O O . ILE B 1 264 ? -2.447 -8.016 -24.609 1 94.62 264 ILE B O 1
ATOM 4287 N N . ASP B 1 265 ? -0.432 -8.453 -25.516 1 94.44 265 ASP B N 1
ATOM 4288 C CA . ASP B 1 265 ? -1.053 -9.016 -26.719 1 94.44 265 ASP B CA 1
ATOM 4289 C C . ASP B 1 265 ? -1.504 -10.453 -26.469 1 94.44 265 ASP B C 1
ATOM 4291 O O . ASP B 1 265 ? -2.076 -11.086 -27.359 1 94.44 265 ASP B O 1
ATOM 4295 N N . GLY B 1 266 ? -1.184 -11.008 -25.312 1 94.25 266 GLY B N 1
ATOM 4296 C CA . GLY B 1 266 ? -1.705 -12.305 -24.922 1 94.25 266 GLY B CA 1
ATOM 4297 C C . GLY B 1 266 ? -0.801 -13.461 -25.312 1 94.25 266 GLY B C 1
ATOM 4298 O O . GLY B 1 266 ? -1.087 -14.617 -25 1 94.25 266 GLY B O 1
ATOM 4299 N N . SER B 1 267 ? 0.336 -13.133 -25.953 1 96.62 267 SER B N 1
ATOM 4300 C CA . SER B 1 267 ? 1.237 -14.195 -26.391 1 96.62 267 SER B CA 1
ATOM 4301 C C . SER B 1 267 ? 1.9 -14.883 -25.203 1 96.62 267 SER B C 1
ATOM 4303 O O . SER B 1 267 ? 2.148 -16.094 -25.234 1 96.62 267 SER B O 1
ATOM 4305 N N . TYR B 1 268 ? 2.229 -14.078 -24.203 1 97 268 TYR B N 1
ATOM 4306 C CA . TYR B 1 268 ? 2.662 -14.742 -22.984 1 97 268 TYR B CA 1
ATOM 4307 C C . TYR B 1 268 ? 1.468 -15.266 -22.188 1 97 268 TYR B C 1
ATOM 4309 O O . TYR B 1 268 ? 0.745 -14.492 -21.562 1 97 268 TYR B O 1
ATOM 4317 N N . ILE B 1 269 ? 1.341 -16.5 -22.016 1 95.31 269 ILE B N 1
ATOM 4318 C CA . ILE B 1 269 ? 0.045 -17.125 -21.75 1 95.31 269 ILE B CA 1
ATOM 4319 C C . ILE B 1 269 ? -0.168 -17.234 -20.234 1 95.31 269 ILE B C 1
ATOM 4321 O O . ILE B 1 269 ? -1.291 -17.453 -19.781 1 95.31 269 ILE B O 1
ATOM 4325 N N . ILE B 1 270 ? 0.874 -17.172 -19.484 1 96.56 270 ILE B N 1
ATOM 4326 C CA . ILE B 1 270 ? 0.702 -17.328 -18.047 1 96.56 270 ILE B CA 1
ATOM 4327 C C . ILE B 1 270 ? 0.415 -15.969 -17.422 1 96.56 270 ILE B C 1
ATOM 4329 O O . ILE B 1 270 ? 1.326 -15.297 -16.922 1 96.56 270 ILE B O 1
ATOM 4333 N N . GLN B 1 271 ? -0.784 -15.609 -17.484 1 95.94 271 GLN B N 1
ATOM 4334 C CA . GLN B 1 271 ? -1.211 -14.305 -16.984 1 95.94 271 GLN B CA 1
ATOM 4335 C C . GLN B 1 271 ? -2.656 -14.344 -16.5 1 95.94 271 GLN B C 1
ATOM 4337 O O . GLN B 1 271 ? -3.395 -15.281 -16.812 1 95.94 271 GLN B O 1
ATOM 4342 N N . ARG B 1 272 ? -2.971 -13.359 -15.703 1 95.25 272 ARG B N 1
ATOM 4343 C CA . ARG B 1 272 ? -4.324 -13.25 -15.164 1 95.25 272 ARG B CA 1
ATOM 4344 C C . ARG B 1 272 ? -4.793 -11.797 -15.164 1 95.25 272 ARG B C 1
ATOM 4346 O O . ARG B 1 272 ? -4.004 -10.883 -14.938 1 95.25 272 ARG B O 1
ATOM 4353 N N . PRO B 1 273 ? -6.086 -11.664 -15.484 1 95.62 273 PRO B N 1
ATOM 4354 C CA . PRO B 1 273 ? -6.633 -10.305 -15.398 1 95.62 273 PRO B CA 1
ATOM 4355 C C . PRO B 1 273 ? -6.824 -9.836 -13.961 1 95.62 273 PRO B C 1
ATOM 4357 O O . PRO B 1 273 ? -7.098 -10.648 -13.078 1 95.62 273 PRO B O 1
ATOM 4360 N N . LEU B 1 274 ? -6.582 -8.641 -13.758 1 97.25 274 LEU B N 1
ATOM 4361 C CA . LEU B 1 274 ? -6.941 -7.961 -12.516 1 97.25 274 LEU B CA 1
ATOM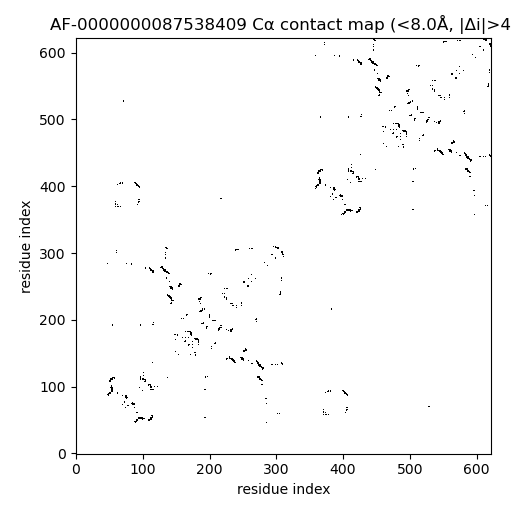 4362 C C . LEU B 1 274 ? -8.227 -7.164 -12.688 1 97.25 274 LEU B C 1
ATOM 4364 O O . LEU B 1 274 ? -8.266 -6.184 -13.43 1 97.25 274 LEU B O 1
ATOM 4368 N N . LEU B 1 275 ? -9.281 -7.59 -11.961 1 98 275 LEU B N 1
ATOM 4369 C CA . LEU B 1 275 ? -10.625 -7.094 -12.258 1 98 275 LEU B CA 1
ATOM 4370 C C . LEU B 1 275 ? -11.266 -6.504 -11.008 1 98 275 LEU B C 1
ATOM 4372 O O . LEU B 1 275 ? -11.086 -7.02 -9.906 1 98 275 LEU B O 1
ATOM 4376 N N . ILE B 1 276 ? -11.953 -5.465 -11.234 1 98.81 276 ILE B N 1
ATOM 4377 C CA . ILE B 1 276 ? -12.992 -5.023 -10.312 1 98.81 276 ILE B CA 1
ATOM 4378 C C . ILE B 1 276 ? -14.359 -5.496 -10.805 1 98.81 276 ILE B C 1
ATOM 4380 O O . ILE B 1 276 ? -14.688 -5.336 -11.984 1 98.81 276 ILE B O 1
ATOM 4384 N N . VAL B 1 277 ? -15.133 -6.082 -9.93 1 98.75 277 VAL B N 1
ATOM 4385 C CA . VAL B 1 277 ? -16.438 -6.609 -10.289 1 98.75 277 VAL B CA 1
ATOM 4386 C C . VAL B 1 277 ? -17.531 -5.895 -9.484 1 98.75 277 VAL B C 1
ATOM 4388 O O . VAL B 1 277 ? -17.344 -5.602 -8.305 1 98.75 277 VAL B O 1
ATOM 4391 N N . GLY B 1 278 ? -18.562 -5.559 -10.125 1 98.44 278 GLY B N 1
ATOM 4392 C CA . GLY B 1 278 ? -19.703 -4.91 -9.477 1 98.44 278 GLY B CA 1
ATOM 4393 C C . GLY B 1 278 ? -21.031 -5.469 -9.922 1 98.44 278 GLY B C 1
ATOM 4394 O O . GLY B 1 278 ? -21.094 -6.312 -10.82 1 98.44 278 GLY B O 1
ATOM 4395 N N . SER B 1 279 ? -22.047 -5.023 -9.227 1 98.19 279 SER B N 1
ATOM 4396 C CA . SER B 1 279 ? -23.438 -5.391 -9.523 1 98.19 279 SER B CA 1
ATOM 4397 C C . SER B 1 279 ? -24.25 -4.176 -9.961 1 98.19 279 SER B C 1
ATOM 4399 O O . SER B 1 279 ? -24.391 -3.213 -9.203 1 98.19 279 SER B O 1
ATOM 4401 N N . GLY B 1 280 ? -24.812 -4.223 -11.195 1 97.38 280 GLY B N 1
ATOM 4402 C CA . GLY B 1 280 ? -25.609 -3.105 -11.688 1 97.38 280 GLY B CA 1
ATOM 4403 C C . GLY B 1 280 ? -24.781 -1.892 -12.039 1 97.38 280 GLY B C 1
ATOM 4404 O O . GLY B 1 280 ? -23.547 -1.951 -12.016 1 97.38 280 GLY B O 1
ATOM 4405 N N . ASP B 1 281 ? -25.422 -0.867 -12.406 1 97.25 281 ASP B N 1
ATOM 4406 C CA . ASP B 1 281 ? -24.734 0.365 -12.766 1 97.25 281 ASP B CA 1
ATOM 4407 C C . ASP B 1 281 ? -24.188 1.075 -11.531 1 97.25 281 ASP B C 1
ATOM 4409 O O . ASP B 1 281 ? -24.859 1.142 -10.5 1 97.25 281 ASP B O 1
ATOM 4413 N N . PRO B 1 282 ? -22.984 1.577 -11.648 1 97.69 282 PRO B N 1
ATOM 4414 C CA . PRO B 1 282 ? -22.438 2.295 -10.492 1 97.69 282 PRO B CA 1
ATOM 4415 C C . PRO B 1 282 ? -23.172 3.609 -10.211 1 97.69 282 PRO B C 1
ATOM 4417 O O . PRO B 1 282 ? -23.688 4.242 -11.141 1 97.69 282 PRO B O 1
ATOM 4420 N N . THR B 1 283 ? -23.234 4 -8.922 1 97.31 283 THR B N 1
ATOM 4421 C CA . THR B 1 283 ? -23.672 5.348 -8.555 1 97.31 283 THR B CA 1
ATOM 4422 C C . THR B 1 283 ? -22.656 6.383 -9.055 1 97.31 283 THR B C 1
ATOM 4424 O O . THR B 1 283 ? -21.578 6.035 -9.523 1 97.31 283 THR B O 1
ATOM 4427 N N . ASP B 1 284 ? -22.969 7.645 -8.891 1 97.31 284 ASP B N 1
ATOM 4428 C CA . ASP B 1 284 ? -22.109 8.719 -9.375 1 97.31 284 ASP B CA 1
ATOM 4429 C C . ASP B 1 284 ? -20.75 8.688 -8.688 1 97.31 284 ASP B C 1
ATOM 4431 O O . ASP B 1 284 ? -19.703 8.82 -9.336 1 97.31 284 ASP B O 1
ATOM 4435 N N . VAL B 1 285 ? -20.719 8.484 -7.352 1 97.81 285 VAL B N 1
ATOM 4436 C CA . VAL B 1 285 ? -19.438 8.477 -6.633 1 97.81 285 VAL B CA 1
ATOM 4437 C C . VAL B 1 285 ? -18.656 7.223 -7 1 97.81 285 VAL B C 1
ATOM 4439 O O . VAL B 1 285 ? -17.422 7.262 -7.109 1 97.81 285 VAL B O 1
ATOM 4442 N N . GLN B 1 286 ? -19.359 6.09 -7.184 1 98.25 286 GLN B N 1
ATOM 4443 C CA . GLN B 1 286 ? -18.703 4.859 -7.605 1 98.25 286 GLN B CA 1
ATOM 4444 C C . GLN B 1 286 ? -18.062 5.02 -8.984 1 98.25 286 GLN B C 1
ATOM 4446 O O . GLN B 1 286 ? -16.922 4.625 -9.188 1 98.25 286 GLN B O 1
ATOM 4451 N N . GLN B 1 287 ? -18.797 5.629 -9.891 1 98.25 287 GLN B N 1
ATOM 4452 C CA . GLN B 1 287 ? -18.281 5.871 -11.234 1 98.25 287 GLN B CA 1
ATOM 4453 C C . GLN B 1 287 ? -17.078 6.801 -11.203 1 98.25 287 GLN B C 1
ATOM 4455 O O . GLN B 1 287 ? -16.109 6.594 -11.938 1 98.25 287 GLN B O 1
ATOM 4460 N N . ALA B 1 288 ? -17.203 7.82 -10.422 1 98.31 288 ALA B N 1
ATOM 4461 C CA . ALA B 1 288 ? -16.094 8.758 -10.289 1 98.31 288 ALA B CA 1
ATOM 4462 C C . ALA B 1 288 ? -14.805 8.039 -9.898 1 98.31 288 ALA B C 1
ATOM 4464 O O . ALA B 1 288 ? -13.75 8.266 -10.5 1 98.31 288 ALA B O 1
ATOM 4465 N N . PHE B 1 289 ? -14.859 7.133 -8.898 1 98.56 289 PHE B N 1
ATOM 4466 C CA . PHE B 1 289 ? -13.648 6.453 -8.461 1 98.56 289 PHE B CA 1
ATOM 4467 C C . PHE B 1 289 ? -13.195 5.426 -9.484 1 98.56 289 PHE B C 1
ATOM 4469 O O . PHE B 1 289 ? -12 5.23 -9.688 1 98.56 289 PHE B O 1
ATOM 4476 N N . LEU B 1 290 ? -14.133 4.73 -10.133 1 98.69 290 LEU B N 1
ATOM 4477 C CA . LEU B 1 290 ? -13.758 3.84 -11.227 1 98.69 290 LEU B CA 1
ATOM 4478 C C . LEU B 1 290 ? -12.992 4.598 -12.312 1 98.69 290 LEU B C 1
ATOM 4480 O O . LEU B 1 290 ? -12.008 4.086 -12.852 1 98.69 290 LEU B O 1
ATOM 4484 N N . ASP B 1 291 ? -13.477 5.797 -12.594 1 98.38 291 ASP B N 1
ATOM 4485 C CA . ASP B 1 291 ? -12.781 6.625 -13.586 1 98.38 291 ASP B CA 1
ATOM 4486 C C . ASP B 1 291 ? -11.359 6.938 -13.141 1 98.38 291 ASP B C 1
ATOM 4488 O O . ASP B 1 291 ? -10.445 6.984 -13.961 1 98.38 291 ASP B O 1
ATOM 4492 N N . VAL B 1 292 ? -11.172 7.145 -11.875 1 98.38 292 VAL B N 1
ATOM 4493 C CA . VAL B 1 292 ? -9.836 7.406 -11.344 1 98.38 292 VAL B CA 1
ATOM 4494 C C . VAL B 1 292 ? -8.977 6.152 -11.469 1 98.38 292 VAL B C 1
ATOM 4496 O O . VAL B 1 292 ? -7.816 6.23 -11.891 1 98.38 292 VAL B O 1
ATOM 4499 N N . ILE B 1 293 ? -9.5 4.996 -11.094 1 98.62 293 ILE B N 1
ATOM 4500 C CA . ILE B 1 293 ? -8.781 3.73 -11.164 1 98.62 293 ILE B CA 1
ATOM 4501 C C . ILE B 1 293 ? -8.32 3.477 -12.602 1 98.62 293 ILE B C 1
ATOM 4503 O O . ILE B 1 293 ? -7.176 3.086 -12.828 1 98.62 293 ILE B O 1
ATOM 4507 N N . LEU B 1 294 ? -9.203 3.754 -13.516 1 98.38 294 LEU B N 1
ATOM 4508 C CA . LEU B 1 294 ? -8.961 3.395 -14.906 1 98.38 294 LEU B CA 1
ATOM 4509 C C . LEU B 1 294 ? -8.289 4.543 -15.656 1 98.38 294 LEU B C 1
ATOM 4511 O O . LEU B 1 294 ? -7.867 4.379 -16.797 1 98.38 294 LEU B O 1
ATOM 4515 N N . GLY B 1 295 ? -8.242 5.668 -15 1 97.81 295 GLY B N 1
ATOM 4516 C CA . GLY B 1 295 ? -7.637 6.844 -15.609 1 97.81 295 GLY B CA 1
ATOM 4517 C C . GLY B 1 295 ? -6.129 6.875 -15.469 1 97.81 295 GLY B C 1
ATOM 4518 O O . GLY B 1 295 ? -5.523 5.91 -14.992 1 97.81 295 GLY B O 1
ATOM 4519 N N . GLU B 1 296 ? -5.527 7.953 -15.797 1 96 296 GLU B N 1
ATOM 4520 C CA . GLU B 1 296 ? -4.074 8.102 -15.883 1 96 296 GLU B CA 1
ATOM 4521 C C . GLU B 1 296 ? -3.418 7.859 -14.531 1 96 296 GLU B C 1
ATOM 4523 O O . GLU B 1 296 ? -2.457 7.094 -14.43 1 96 296 GLU B O 1
ATOM 4528 N N . THR B 1 297 ? -3.922 8.477 -13.492 1 93.69 297 THR B N 1
ATOM 4529 C CA . THR B 1 297 ? -3.307 8.375 -12.172 1 93.69 297 THR B CA 1
ATOM 4530 C C . THR B 1 297 ? -3.402 6.949 -11.641 1 93.69 297 THR B C 1
ATOM 4532 O O . THR B 1 297 ? -2.43 6.414 -11.102 1 93.69 297 THR B O 1
ATOM 4535 N N . GLY B 1 298 ? -4.586 6.355 -11.773 1 97.44 298 GLY B N 1
ATOM 4536 C CA . GLY B 1 298 ? -4.746 4.973 -11.352 1 97.44 298 GLY B CA 1
ATOM 4537 C C . GLY B 1 298 ? -3.867 4.008 -12.117 1 97.44 298 GLY B C 1
ATOM 4538 O O . GLY B 1 298 ? -3.227 3.135 -11.531 1 97.44 298 GLY B O 1
ATOM 4539 N N . GLN B 1 299 ? -3.799 4.172 -13.367 1 97.38 299 GLN B N 1
ATOM 4540 C CA . GLN B 1 299 ? -3.018 3.27 -14.211 1 97.38 299 GLN B CA 1
ATOM 4541 C C . GLN B 1 299 ? -1.522 3.443 -13.961 1 97.38 299 GLN B C 1
ATOM 4543 O O . GLN B 1 299 ? -0.757 2.48 -14.047 1 97.38 299 GLN B O 1
ATOM 4548 N N . LYS B 1 300 ? -1.099 4.625 -13.625 1 95.19 300 LYS B N 1
ATOM 4549 C CA . LYS B 1 300 ? 0.288 4.824 -13.211 1 95.19 300 LYS B CA 1
ATOM 4550 C C . LYS B 1 300 ? 0.598 4.051 -11.93 1 95.19 300 LYS B C 1
ATOM 4552 O O . LYS B 1 300 ? 1.67 3.455 -11.805 1 95.19 300 LYS B O 1
ATOM 4557 N N . THR B 1 301 ? -0.318 4.098 -10.992 1 94.94 301 THR B N 1
ATOM 4558 C CA . THR B 1 301 ? -0.145 3.336 -9.766 1 94.94 301 THR B CA 1
ATOM 4559 C C . THR B 1 301 ? -0.039 1.844 -10.055 1 94.94 301 THR B C 1
ATOM 4561 O O . THR B 1 301 ? 0.812 1.152 -9.492 1 94.94 301 THR B O 1
ATOM 4564 N N . VAL B 1 302 ? -0.894 1.323 -10.938 1 96.31 302 VAL B N 1
ATOM 4565 C CA . VAL B 1 302 ? -0.861 -0.074 -11.359 1 96.31 302 VAL B CA 1
ATOM 4566 C C . VAL B 1 302 ? 0.529 -0.424 -11.883 1 96.31 302 VAL B C 1
ATOM 4568 O O . VAL B 1 302 ? 1.114 -1.435 -11.484 1 96.31 302 VAL B O 1
ATOM 4571 N N . GLU B 1 303 ? 1.062 0.429 -12.695 1 93.88 303 GLU B N 1
ATOM 4572 C CA . GLU B 1 303 ? 2.387 0.216 -13.266 1 93.88 303 GLU B CA 1
ATOM 4573 C C . GLU B 1 303 ? 3.469 0.286 -12.195 1 93.88 303 GLU B C 1
ATOM 4575 O O . GLU B 1 303 ? 4.348 -0.576 -12.133 1 93.88 303 GLU B O 1
ATOM 4580 N N . ASP B 1 304 ? 3.398 1.281 -11.344 1 89.69 304 ASP B N 1
ATOM 4581 C CA . ASP B 1 304 ? 4.398 1.492 -10.297 1 89.69 304 ASP B CA 1
ATOM 4582 C C . ASP B 1 304 ? 4.441 0.311 -9.328 1 89.69 304 ASP B C 1
ATOM 4584 O O . ASP B 1 304 ? 5.488 0.004 -8.766 1 89.69 304 ASP B O 1
ATOM 4588 N N . MET B 1 305 ? 3.357 -0.329 -9.242 1 91.06 305 MET B N 1
ATOM 4589 C CA . MET B 1 305 ? 3.279 -1.433 -8.289 1 91.06 305 MET B CA 1
ATOM 4590 C C . MET B 1 305 ? 3.635 -2.756 -8.953 1 91.06 305 MET B C 1
ATOM 4592 O O . MET B 1 305 ? 3.58 -3.811 -8.32 1 91.06 305 MET B O 1
ATOM 4596 N N . GLY B 1 306 ? 3.902 -2.709 -10.273 1 90.31 306 GLY B N 1
ATOM 4597 C CA . GLY B 1 306 ? 4.551 -3.85 -10.898 1 90.31 306 GLY B CA 1
ATOM 4598 C C . GLY B 1 306 ? 3.621 -4.648 -11.789 1 90.31 306 GLY B C 1
ATOM 4599 O O . GLY B 1 306 ? 3.963 -5.75 -12.227 1 90.31 306 GLY B O 1
ATOM 4600 N N . PHE B 1 307 ? 2.43 -4.102 -12.078 1 95.12 307 PHE B N 1
ATOM 4601 C CA . PHE B 1 307 ? 1.48 -4.777 -12.953 1 95.12 307 PHE B CA 1
ATOM 4602 C C . PHE B 1 307 ? 1.423 -4.098 -14.312 1 95.12 307 PHE B C 1
ATOM 4604 O O . PHE B 1 307 ? 2.039 -3.051 -14.516 1 95.12 307 PHE B O 1
ATOM 4611 N N . ILE B 1 308 ? 0.831 -4.738 -15.25 1 95.94 308 ILE B N 1
ATOM 4612 C CA . ILE B 1 308 ? 0.686 -4.18 -16.594 1 95.94 308 ILE B CA 1
ATOM 4613 C C . ILE B 1 308 ? -0.62 -3.395 -16.672 1 95.94 308 ILE B C 1
ATOM 4615 O O . ILE B 1 308 ? -1.707 -3.967 -16.562 1 95.94 308 ILE B O 1
ATOM 4619 N N . PRO B 1 309 ? -0.508 -2.154 -16.859 1 95.94 309 PRO B N 1
ATOM 4620 C CA . PRO B 1 309 ? -1.726 -1.343 -16.922 1 95.94 309 PRO B CA 1
ATOM 4621 C C . PRO B 1 309 ? -2.496 -1.539 -18.219 1 95.94 309 PRO B C 1
ATOM 4623 O O . PRO B 1 309 ? -1.97 -2.123 -19.172 1 95.94 309 PRO B O 1
ATOM 4626 N N . MET B 1 310 ? -3.748 -1.103 -18.344 1 92.12 310 MET B N 1
ATOM 4627 C CA . MET B 1 310 ? -4.59 -1.221 -19.531 1 92.12 310 MET B CA 1
ATOM 4628 C C . MET B 1 310 ? -4.355 -0.054 -20.484 1 92.12 310 MET B C 1
ATOM 4630 O O . MET B 1 310 ? -4.75 -0.109 -21.641 1 92.12 310 MET B O 1
ATOM 4634 N N . LYS B 1 311 ? -3.875 1.043 -20 1 81.94 311 LYS B N 1
ATOM 4635 C CA . LYS B 1 311 ? -3.574 2.219 -20.812 1 81.94 311 LYS B CA 1
ATOM 4636 C C . LYS B 1 311 ? -2.17 2.74 -20.531 1 81.94 311 LYS B C 1
ATOM 4638 O O . LYS B 1 311 ? -1.646 2.555 -19.422 1 81.94 311 LYS B O 1
#